Protein AF-0000000076175652 (afdb_homodimer)

Secondary structure (DSSP, 8-state):
-------------------TTSSS----TTTTTT--S---PPPSSPPTT-EE-SSTTT---EEEEE--SGGG-B-HHHHHHHHHTSTT-EE-----HHHHHHHHHHHHTTS--SS--EEEEEE-SS-TT--EETTT--B--TTS-TT-S-TT--TTTT--SEEEEEEETTTTEEEEEEE-SSSS--BEEEEEE-------/-------------------TTSSS----TTTTTT--S---PPPSSPPTT-EE-SSTTT---EEEEE--SGGG-B-HHHHHHHHHTSTT-EE----SHHHHHHHHHHHTTTS--SS--EEEEEE-SS-TT--EETTT--B--TTS-TT-S-TT--TTTTSS-EEEEEEETTTTEEEEEEE-SSSS--BEEEEEE-------

Organism: Mytilus galloprovincialis (NCBI:txid29158)

Sequence (400 aa):
KSYGKRIWKGNSRYNYKFGGEKYGYYNQGNQCRRCKGPCKTLPTTCPEGYTKLTNQRISPNCYLFGGSNTENRTDWHVANAICTSTPGAYLWIPETEEEAKAVLVKFDAFGKLQGFDIFTGANNLADRNRYVYAGTNGIFDPNNLPFGIPTGGNPISKSKYCVELEWNMENRVFEWDADPCSGSSNEGYVCEFPIAESCYKSYGKRIWKGNSRYNYKFGGEKYGYYNQGNQCRRCKGPCKTLPTTCPEGYTKLTNQRISPNCYLFGGSNTENRTDWHVANAICTSTPGAYLWIPETEEEAKAVLVKFDAFGKLQGFDIFTGANNLADRNRYVYAGTNGIFDPNNLPFGIPTGGNPISKSKYCVELEWNMENRVFEWDADPCSGSSNEGYVCEFPIAESCY

Radius of gyration: 24.84 Å; Cα contacts (8 Å, |Δi|>4): 729; chains: 2; bounding box: 94×84×56 Å

pLDDT: mean 72.57, std 25.14, range [21.09, 97.69]

Solvent-accessible surface area (backbone atoms only — not comparable to full-atom values): 22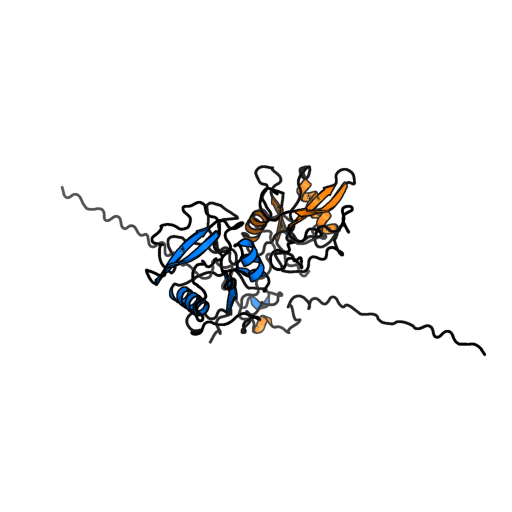704 Å² total; per-residue (Å²): 138,83,82,76,79,77,77,77,76,77,80,67,74,73,71,71,72,77,54,73,56,73,55,85,49,63,85,62,65,82,48,39,73,75,28,80,53,77,28,73,59,58,51,89,63,63,57,90,81,35,40,65,50,93,62,49,87,69,42,66,33,22,37,28,82,43,26,66,46,80,88,56,29,34,22,50,58,37,44,39,39,45,22,42,61,42,86,80,26,18,30,23,74,77,76,39,41,69,45,40,51,52,51,51,49,60,63,28,73,78,70,42,67,66,95,52,35,33,40,41,21,36,29,20,66,60,40,84,89,47,43,21,22,71,67,74,58,43,79,51,51,76,86,69,38,50,73,48,69,22,92,90,36,66,38,62,71,74,76,26,42,24,31,27,39,32,70,36,77,90,78,69,42,63,30,54,36,43,36,56,37,61,73,85,50,53,26,18,35,36,26,33,33,72,31,57,70,75,82,120,135,82,79,74,79,75,76,78,76,80,69,79,70,76,74,72,71,79,53,72,52,75,53,88,46,65,84,65,68,82,52,36,72,74,27,78,48,79,29,76,61,57,48,90,64,64,58,91,81,34,40,66,50,92,58,48,87,70,42,67,33,22,37,30,81,44,26,75,45,80,89,56,28,35,22,51,59,38,44,39,37,45,22,42,62,42,87,81,26,17,32,23,75,76,77,39,42,68,44,39,51,52,52,51,50,59,67,26,71,79,68,51,67,65,94,51,36,33,40,40,22,34,30,19,67,59,40,56,88,46,44,22,24,71,67,74,56,43,78,52,51,77,88,69,39,54,73,47,68,23,91,89,36,68,46,62,76,79,53,58,35,28,30,27,39,32,67,36,78,90,78,70,42,64,31,52,34,50,39,54,38,61,73,85,51,52,26,18,35,36,26,32,32,74,31,56,70,76,81,119

Nearest PDB structures (foldseek):
  5b1w-assembly1_A  TM=8.255E-01  e=2.018E-08  Homo sapiens
  5f2q-assembly1_B  TM=7.481E-01  e=2.513E-06  Bothrops jararacussu
  1jzn-assembly2_A  TM=7.507E-01  e=3.437E-06  Crotalus atrox
  1uex-assembly1_A  TM=6.924E-01  e=1.301E-04  Bitis arietans
  9bs0-assembly1_D  TM=2.504E-01  e=3.128E+00  Bacillus subtilis subsp. subtilis str. 168

Foldseek 3Di:
DDPDPPPPPPVVCPVVCVDPVVPVPPPDPVCVVPPPDPPPAADQDDDPQWAAFPDCVLPVKTKHKFCLDVVTFFFQVVLQVVLVVPPQKGFADDDALSVVVRVVCVNCVPDSQPPFWEWGQWFQVVHLVFIARVNPRHGDDQCDDNQGAFPVGRQSVVSAGTKIWHQDPVVRGIHIHGHHRDDDRTGMTMMIHHHPDPPD/DPPDPPPPPVPPPVPPVVDPVVPVPPPPPPCVVPPPPDPPAADQDDDPQWDAFPDCVLPVKTKHKFCLDVVTFFFQVVLQVVLVVPPQKGFADDDALSVVVRVVCVNCVPPSLPPFWEFGQWFQVVHLVFIARPNPRHGDDQCDDNQGAFPVGRQSVVSAWTKIWHQDPVVRGIHIHTDHRDDDRTGMTMMIHHHPDPPD

InterPro domains:
  IPR001304 C-type lectin-like [PS50041] (58-182)
  IPR001304 C-type lectin-like [SM00034] (46-192)
  IPR016186 C-type lectin-like/link domain superfamily [G3DSA:3.10.100.10] (37-193)
  IPR016187 C-type lectin fold [SSF56436] (40-196)

Structure (mmCIF, N/CA/C/O backbone):
data_AF-0000000076175652-model_v1
#
loop_
_entity.id
_entity.type
_entity.pdbx_description
1 polymer 'C-type lectin domain-containing protein'
#
loop_
_atom_site.group_PDB
_atom_site.id
_atom_site.type_symbol
_atom_site.label_atom_id
_atom_site.label_alt_id
_atom_site.label_comp_id
_atom_site.label_asym_id
_atom_site.label_entity_id
_atom_site.label_seq_id
_atom_site.pdbx_PDB_ins_code
_atom_site.Cartn_x
_atom_site.Cartn_y
_atom_site.Cartn_z
_atom_site.occupancy
_atom_site.B_iso_or_equiv
_atom_site.auth_seq_id
_atom_site.auth_comp_id
_atom_site.auth_asym_id
_atom_site.auth_atom_id
_atom_site.pdbx_PDB_model_num
ATOM 1 N N . LYS A 1 1 ? 41.344 -43.75 33.375 1 23.61 1 LYS A N 1
ATOM 2 C CA . LYS A 1 1 ? 40.469 -42.656 33.781 1 23.61 1 LYS A CA 1
ATOM 3 C C . LYS A 1 1 ? 39.531 -42.25 32.656 1 23.61 1 LYS A C 1
ATOM 5 O O . LYS A 1 1 ? 39.969 -41.906 31.562 1 23.61 1 LYS A O 1
ATOM 10 N N . SER A 1 2 ? 38.25 -42.688 32.625 1 24.83 2 SER A N 1
ATOM 11 C CA . SER A 1 2 ? 37.188 -42.844 31.625 1 24.83 2 SER A CA 1
ATOM 12 C C . SER A 1 2 ? 36.531 -41.5 31.312 1 24.83 2 SER A C 1
ATOM 14 O O . SER A 1 2 ? 36.094 -40.781 32.219 1 24.83 2 SER A O 1
ATOM 16 N N . TYR A 1 3 ? 36.938 -40.812 30.344 1 29.22 3 TYR A N 1
ATOM 17 C CA . TYR A 1 3 ? 36.562 -39.5 29.859 1 29.22 3 TYR A CA 1
ATOM 18 C C . TYR A 1 3 ? 35.062 -39.469 29.547 1 29.22 3 TYR A C 1
ATOM 20 O O . TYR A 1 3 ? 34.562 -40.25 28.734 1 29.22 3 TYR A O 1
ATOM 28 N N . GLY A 1 4 ? 34.219 -39.312 30.516 1 28.14 4 GLY A N 1
ATOM 29 C CA . GLY A 1 4 ? 32.781 -39.25 30.516 1 28.14 4 GLY A CA 1
ATOM 30 C C . GLY A 1 4 ? 32.219 -38.219 29.531 1 28.14 4 GLY A C 1
ATOM 31 O O . GLY A 1 4 ? 32.688 -37.094 29.484 1 28.14 4 GLY A O 1
ATOM 32 N N . LYS A 1 5 ? 31.656 -38.656 28.359 1 28.23 5 LYS A N 1
ATOM 33 C CA . LYS A 1 5 ? 30.984 -38 27.25 1 28.23 5 LYS A CA 1
ATOM 34 C C . LYS A 1 5 ? 29.844 -37.094 27.75 1 28.23 5 LYS A C 1
ATOM 36 O O . LYS A 1 5 ? 28.875 -37.594 28.328 1 28.23 5 LYS A O 1
ATOM 41 N N . ARG A 1 6 ? 30.094 -35.938 28.266 1 26.81 6 ARG A N 1
ATOM 42 C CA . ARG A 1 6 ? 29.031 -35.031 28.703 1 26.81 6 ARG A CA 1
ATOM 43 C C . ARG A 1 6 ? 28.047 -34.75 27.578 1 26.81 6 ARG A C 1
ATOM 45 O O . ARG A 1 6 ? 28.422 -34.281 26.5 1 26.81 6 ARG A O 1
ATOM 52 N N . ILE A 1 7 ? 26.953 -35.469 27.5 1 25.83 7 ILE A N 1
ATOM 53 C CA . ILE A 1 7 ? 25.844 -35.406 26.562 1 25.83 7 ILE A CA 1
ATOM 54 C C . ILE A 1 7 ? 25.219 -34 26.594 1 25.83 7 ILE A C 1
ATOM 56 O O . ILE A 1 7 ? 24.766 -33.531 27.641 1 25.83 7 ILE A O 1
ATOM 60 N N . TRP A 1 8 ? 25.766 -33.031 25.938 1 23.77 8 TRP A N 1
ATOM 61 C CA . TRP A 1 8 ? 25.203 -31.703 25.781 1 23.77 8 TRP A CA 1
ATOM 62 C C . TRP A 1 8 ? 23.766 -31.781 25.297 1 23.77 8 TRP A C 1
ATOM 64 O O . TRP A 1 8 ? 23.5 -32.312 24.219 1 23.77 8 TRP A O 1
ATOM 74 N N . LYS A 1 9 ? 22.812 -31.984 26.203 1 25.47 9 LYS A N 1
ATOM 75 C CA . LYS A 1 9 ? 21.375 -31.984 26 1 25.47 9 LYS A CA 1
ATOM 76 C C . LYS A 1 9 ? 20.891 -30.656 25.438 1 25.47 9 LYS A C 1
ATOM 78 O O . LYS A 1 9 ? 20.938 -29.625 26.109 1 25.47 9 LYS A O 1
ATOM 83 N N . GLY A 1 10 ? 21.344 -30.25 24.25 1 25.08 10 GLY A N 1
ATOM 84 C CA . GLY A 1 10 ? 20.859 -29.047 23.578 1 25.08 10 GLY A CA 1
ATOM 85 C C . GLY A 1 10 ? 19.344 -28.969 23.531 1 25.08 10 GLY A C 1
ATOM 86 O O . GLY A 1 10 ? 18.688 -29.766 22.859 1 25.08 10 GLY A O 1
ATOM 87 N N . ASN A 1 11 ? 18.672 -28.75 24.672 1 25.44 11 ASN A N 1
ATOM 88 C CA . ASN A 1 11 ? 17.25 -28.516 24.891 1 25.44 11 ASN A CA 1
ATOM 89 C C . ASN A 1 11 ? 16.719 -27.422 23.969 1 25.44 11 ASN A C 1
ATOM 91 O O . ASN A 1 11 ? 16.781 -26.234 24.312 1 25.44 11 ASN A O 1
ATOM 95 N N . SER A 1 12 ? 16.984 -27.453 22.734 1 23.91 12 SER A N 1
ATOM 96 C CA . SER A 1 12 ? 16.641 -26.484 21.688 1 23.91 12 SER A CA 1
ATOM 97 C C . SER A 1 12 ? 15.133 -26.328 21.562 1 23.91 12 SER A C 1
ATOM 99 O O . SER A 1 12 ? 14.633 -25.906 20.516 1 23.91 12 SER A O 1
ATOM 101 N N . ARG A 1 13 ? 14.273 -27 22.406 1 23.42 13 ARG A N 1
ATOM 102 C CA . ARG A 1 13 ? 12.906 -27.031 21.891 1 23.42 13 ARG A CA 1
ATOM 103 C C . ARG A 1 13 ? 12.32 -25.625 21.812 1 23.42 13 ARG A C 1
ATOM 105 O O . ARG A 1 13 ? 11.812 -25.109 22.812 1 23.42 13 ARG A O 1
ATOM 112 N N . TYR A 1 14 ? 13.086 -24.672 21.375 1 24 14 TYR A N 1
ATOM 113 C CA . TYR A 1 14 ? 12.328 -23.422 21.281 1 24 14 TYR A CA 1
ATOM 114 C C . TYR A 1 14 ? 11.008 -23.641 20.562 1 24 14 TYR A C 1
ATOM 116 O O . TYR A 1 14 ? 10.984 -24.016 19.375 1 24 14 TYR A O 1
ATOM 124 N N . ASN A 1 15 ? 10.125 -24.312 21.266 1 21.09 15 ASN A N 1
ATOM 125 C CA . ASN A 1 15 ? 8.727 -24.422 20.859 1 21.09 15 ASN A CA 1
ATOM 126 C C . ASN A 1 15 ? 8.164 -23.078 20.375 1 21.09 15 ASN A C 1
ATOM 128 O O . ASN A 1 15 ? 7.918 -22.188 21.188 1 21.09 15 ASN A O 1
ATOM 132 N N . TYR A 1 16 ? 8.766 -22.641 19.375 1 23.02 16 TYR A N 1
ATOM 133 C CA . TYR A 1 16 ? 8.164 -21.484 18.734 1 23.02 16 TYR A CA 1
ATOM 134 C C . TYR A 1 16 ? 6.668 -21.672 18.531 1 23.02 16 TYR A C 1
ATOM 136 O O . TYR A 1 16 ? 6.242 -22.422 17.641 1 23.02 16 TYR A O 1
ATOM 144 N N . LYS A 1 17 ? 5.91 -21.922 19.703 1 22.88 17 LYS A N 1
ATOM 145 C CA . LYS A 1 17 ? 4.461 -21.812 19.547 1 22.88 17 LYS A CA 1
ATOM 146 C C . LYS A 1 17 ? 4.086 -20.609 18.688 1 22.88 17 LYS A C 1
ATOM 148 O O . LYS A 1 17 ? 4.398 -19.469 19.047 1 22.88 17 LYS A O 1
ATOM 153 N N . PHE A 1 18 ? 4.195 -20.734 17.469 1 23.08 18 PHE A N 1
ATOM 154 C CA . PHE A 1 18 ? 3.668 -19.906 16.391 1 23.08 18 PHE A CA 1
ATOM 155 C C . PHE A 1 18 ? 2.238 -19.469 16.688 1 23.08 18 PHE A C 1
ATOM 157 O O . PHE A 1 18 ? 1.287 -20.047 16.156 1 23.08 18 PHE A O 1
ATOM 164 N N . GLY A 1 19 ? 1.899 -19.453 18 1 23.89 19 GLY A N 1
ATOM 165 C CA . GLY A 1 19 ? 0.521 -19.156 18.359 1 23.89 19 GLY A CA 1
ATOM 166 C C . GLY A 1 19 ? -0.062 -17.984 17.609 1 23.89 19 GLY A C 1
ATOM 167 O O . GLY A 1 19 ? 0.678 -17.141 17.094 1 23.89 19 GLY A O 1
ATOM 168 N N . GLY A 1 20 ? -1.365 -18.188 17.156 1 24.28 20 GLY A N 1
ATOM 169 C CA . GLY A 1 20 ? -2.365 -17.297 16.578 1 24.28 20 GLY A CA 1
ATOM 170 C C . GLY A 1 20 ? -2.35 -15.914 17.188 1 24.28 20 GLY A C 1
ATOM 171 O O . GLY A 1 20 ? -3.193 -15.078 16.859 1 24.28 20 GLY A O 1
ATOM 172 N N . GLU A 1 21 ? -1.681 -15.859 18.344 1 27.83 21 GLU A N 1
ATOM 173 C CA . GLU A 1 21 ? -1.614 -14.633 19.141 1 27.83 21 GLU A CA 1
ATOM 174 C C . GLU A 1 21 ? -0.91 -13.516 18.375 1 27.83 21 GLU A C 1
ATOM 176 O O . GLU A 1 21 ? -0.798 -12.398 18.875 1 27.83 21 GLU A O 1
ATOM 181 N N . LYS A 1 22 ? 0.053 -13.883 17.578 1 26.64 22 LYS A N 1
ATOM 182 C CA . LYS A 1 22 ? 0.893 -12.828 17.016 1 26.64 22 LYS A CA 1
ATOM 183 C C . LYS A 1 22 ? 0.049 -11.766 16.312 1 26.64 22 LYS A C 1
ATOM 185 O O . LYS A 1 22 ? 0.502 -10.633 16.125 1 26.64 22 LYS A O 1
ATOM 190 N N . TYR A 1 23 ? -0.801 -12.242 15.422 1 25.59 23 TYR A N 1
ATOM 191 C CA . TYR A 1 23 ? -1.72 -11.211 14.953 1 25.59 23 TYR A CA 1
ATOM 192 C C . TYR A 1 23 ? -2.684 -10.797 16.062 1 25.59 23 TYR A C 1
ATOM 194 O O . TYR A 1 23 ? -2.941 -11.57 16.984 1 25.59 23 TYR A O 1
ATOM 202 N N . GLY A 1 24 ? -2.65 -9.617 16.5 1 26.33 24 GLY A N 1
ATOM 203 C CA . GLY A 1 24 ? -3.475 -9 17.531 1 26.33 24 GLY A CA 1
ATOM 204 C C . GLY A 1 24 ? -4.785 -9.727 17.75 1 26.33 24 GLY A C 1
ATOM 205 O O . GLY A 1 24 ? -5.75 -9.133 18.25 1 26.33 24 GLY A O 1
ATOM 206 N N . TYR A 1 25 ? -4.852 -10.969 17.219 1 26.98 25 TYR A N 1
ATOM 207 C CA . TYR A 1 25 ? -6.074 -11.688 17.562 1 26.98 25 TYR A CA 1
ATOM 208 C C . TYR A 1 25 ? -6.012 -12.211 19 1 26.98 25 TYR A C 1
ATOM 210 O O . TYR A 1 25 ? -5.422 -13.258 19.25 1 26.98 25 TYR A O 1
ATOM 218 N N . TYR A 1 26 ? -5.707 -11.555 20.031 1 25.62 26 TYR A N 1
ATOM 219 C CA . TYR A 1 26 ? -5.941 -12.102 21.359 1 25.62 26 TYR A CA 1
ATOM 220 C C . TYR A 1 26 ? -7.289 -12.805 21.438 1 25.62 26 TYR A C 1
ATOM 222 O O . TYR A 1 26 ? -8.234 -12.43 20.734 1 25.62 26 TYR A O 1
ATOM 230 N N . ASN A 1 27 ? -7.316 -14.039 21.828 1 29.69 27 ASN A N 1
ATOM 231 C CA . ASN A 1 27 ? -8.438 -14.805 22.344 1 29.69 27 ASN A CA 1
ATOM 232 C C . ASN A 1 27 ? -9.336 -13.953 23.234 1 29.69 27 ASN A C 1
ATOM 234 O O . ASN A 1 27 ? -9.211 -13.992 24.469 1 29.69 27 ASN A O 1
ATOM 238 N N . GLN A 1 28 ? -9.344 -12.648 23.188 1 28.38 28 GLN A N 1
ATOM 239 C CA . GLN A 1 28 ? -10.156 -11.984 24.203 1 28.38 28 GLN A CA 1
ATOM 240 C C . GLN A 1 28 ? -11.555 -12.586 24.266 1 28.38 28 GLN A C 1
ATOM 242 O O . GLN A 1 28 ? -12.07 -13.078 23.266 1 28.38 28 GLN A O 1
ATOM 247 N N . GLY A 1 29 ? -12.109 -13.078 25.438 1 29.56 29 GLY A N 1
ATOM 248 C CA . GLY A 1 29 ? -13.523 -13.297 25.703 1 29.56 29 GLY A CA 1
ATOM 249 C C . GLY A 1 29 ? -14.43 -12.555 24.75 1 29.56 29 GLY A C 1
ATOM 250 O O . GLY A 1 29 ? -13.961 -11.773 23.922 1 29.56 29 GLY A O 1
ATOM 251 N N . ASN A 1 30 ? -15.867 -12.734 24.938 1 29.69 30 ASN A N 1
ATOM 252 C CA . ASN A 1 30 ? -16.906 -12.141 24.109 1 29.69 30 ASN A CA 1
ATOM 253 C C . ASN A 1 30 ? -16.594 -10.688 23.766 1 29.69 30 ASN A C 1
ATOM 255 O O . ASN A 1 30 ? -17.016 -9.766 24.453 1 29.69 30 ASN A O 1
ATOM 259 N N . GLN A 1 31 ? -15.461 -10.445 23.641 1 30.47 31 GLN A N 1
ATOM 260 C CA . GLN A 1 31 ? -14.891 -9.109 23.531 1 30.47 31 GLN A CA 1
ATOM 261 C C . GLN A 1 31 ? -15.648 -8.273 22.5 1 30.47 31 GLN A C 1
ATOM 263 O O . GLN A 1 31 ? -15.32 -7.105 22.281 1 30.47 31 GLN A O 1
ATOM 268 N N . CYS A 1 32 ? -16.359 -8.875 21.578 1 34.25 32 CYS A N 1
ATOM 269 C CA . CYS A 1 32 ? -17.375 -8.18 20.781 1 34.25 32 CYS A CA 1
ATOM 270 C C . CYS A 1 32 ? -18.281 -7.34 21.672 1 34.25 32 CYS A C 1
ATOM 272 O O . CYS A 1 32 ? -19.031 -6.5 21.188 1 34.25 32 CYS A O 1
ATOM 274 N N . ARG A 1 33 ? -18.5 -7.746 22.859 1 31.44 33 ARG A N 1
ATOM 275 C CA . ARG A 1 33 ? -19.406 -6.93 23.656 1 31.44 33 ARG A CA 1
ATOM 276 C C . ARG A 1 33 ? -18.938 -5.48 23.703 1 31.44 33 ARG A C 1
ATOM 278 O O . ARG A 1 33 ? -19.75 -4.555 23.688 1 31.44 33 ARG A O 1
ATOM 285 N N . ARG A 1 34 ? -17.656 -5.262 24.156 1 33.16 34 ARG A N 1
ATOM 286 C CA . ARG A 1 34 ? -17.234 -3.887 24.391 1 33.16 34 ARG A CA 1
ATOM 287 C C . ARG A 1 34 ? -16.688 -3.258 23.109 1 33.16 34 ARG A C 1
ATOM 289 O O . ARG A 1 34 ? -16.281 -2.094 23.094 1 33.16 34 ARG A O 1
ATOM 296 N N . CYS A 1 35 ? -16.297 -4.012 22.156 1 35.16 35 CYS A N 1
ATOM 297 C CA . CYS A 1 35 ? -15.867 -3.373 20.906 1 35.16 35 CYS A CA 1
ATOM 298 C C . CYS A 1 35 ? -17.031 -2.695 20.203 1 35.16 35 CYS A C 1
ATOM 300 O O . CYS A 1 35 ? -18.031 -3.346 19.891 1 35.16 35 CYS A O 1
ATOM 302 N N . LYS A 1 36 ? -17.25 -1.593 20.562 1 35.44 36 LYS A N 1
ATOM 303 C CA . LYS A 1 36 ? -18.25 -0.759 19.922 1 35.44 36 LYS A CA 1
ATOM 304 C C . LYS A 1 36 ? -18.062 -0.739 18.406 1 35.44 36 LYS A C 1
ATOM 306 O O . LYS A 1 36 ? -18.953 -0.309 17.672 1 35.44 36 LYS A O 1
ATOM 311 N N . GLY A 1 37 ? -16.734 -0.919 17.875 1 38.12 37 GLY A N 1
ATOM 312 C CA . GLY A 1 37 ? -16.688 -0.75 16.422 1 38.12 37 GLY A CA 1
ATOM 313 C C . GLY A 1 37 ? -17.156 -1.98 15.672 1 38.12 37 GLY A C 1
ATOM 314 O O . GLY A 1 37 ? -17.234 -3.072 16.234 1 38.12 37 GLY A O 1
ATOM 315 N N . PRO A 1 38 ? -17.875 -1.861 14.555 1 37.25 38 PRO A N 1
ATOM 316 C CA . PRO A 1 38 ? -18.438 -2.98 13.797 1 37.25 38 PRO A CA 1
ATOM 317 C C . PRO A 1 38 ? -17.375 -4 13.383 1 37.25 38 PRO A C 1
ATOM 319 O O . PRO A 1 38 ? -16.234 -3.631 13.078 1 37.25 38 PRO A O 1
ATOM 322 N N . CYS A 1 39 ? -17.328 -5.184 14.008 1 42.88 39 CYS A N 1
ATOM 323 C CA . CYS A 1 39 ? -16.547 -6.328 13.555 1 42.88 39 CYS A CA 1
ATOM 324 C C . CYS A 1 39 ? -16.672 -6.5 12.039 1 42.88 39 CYS A C 1
ATOM 326 O O . CYS A 1 39 ? -17.766 -6.484 11.492 1 42.88 39 CYS A O 1
ATOM 328 N N . LYS A 1 40 ? -15.641 -6.078 11.289 1 42.84 40 LYS A N 1
ATOM 329 C CA . LYS A 1 40 ? -15.758 -6.289 9.852 1 42.84 40 LYS A CA 1
ATOM 330 C C . LYS A 1 40 ? -15.844 -7.773 9.516 1 42.84 40 LYS A C 1
ATOM 332 O O . LYS A 1 40 ? -14.984 -8.562 9.922 1 42.84 40 LYS A O 1
ATOM 337 N N . THR A 1 41 ? -17.094 -8.422 9.539 1 47.38 41 THR A N 1
ATOM 338 C CA . THR A 1 41 ? -17.25 -9.773 9.016 1 47.38 41 THR A CA 1
ATOM 339 C C . THR A 1 41 ? -16.594 -9.898 7.645 1 47.38 41 THR A C 1
ATOM 341 O O . THR A 1 41 ? -16.719 -8.992 6.812 1 47.38 41 THR A O 1
ATOM 344 N N . LEU A 1 42 ? -15.516 -10.867 7.57 1 57.62 42 LEU A N 1
ATOM 345 C CA . LEU A 1 42 ? -14.984 -11.078 6.227 1 57.62 42 LEU A CA 1
ATOM 346 C C . LEU A 1 42 ? -16.109 -11.438 5.254 1 57.62 42 LEU A C 1
ATOM 348 O O . LEU A 1 42 ? -17.047 -12.141 5.621 1 57.62 42 LEU A O 1
ATOM 352 N N . PRO A 1 43 ? -16.078 -10.828 4.125 1 61.81 43 PRO A N 1
ATOM 353 C CA . PRO A 1 43 ? -17.047 -11.148 3.084 1 61.81 43 PRO A CA 1
ATOM 354 C C . PRO A 1 43 ? -17.078 -12.633 2.746 1 61.81 43 PRO A C 1
ATOM 356 O O . PRO A 1 43 ? -16.094 -13.336 2.943 1 61.81 43 PRO A O 1
ATOM 359 N N . THR A 1 44 ? -18.172 -13.164 2.504 1 67.75 44 THR A N 1
ATOM 360 C CA . THR A 1 44 ? -18.344 -14.562 2.105 1 67.75 44 THR A CA 1
ATOM 361 C C . THR A 1 44 ? -18.359 -14.688 0.584 1 67.75 44 THR A C 1
ATOM 363 O O . THR A 1 44 ? -18.359 -15.797 0.049 1 67.75 44 THR A O 1
ATOM 366 N N . THR A 1 45 ? -18.422 -13.656 -0.077 1 83.62 45 THR A N 1
ATOM 367 C CA . THR A 1 45 ? -18.406 -13.688 -1.535 1 83.62 45 THR A CA 1
ATOM 368 C C . THR A 1 45 ? -17.234 -12.891 -2.084 1 83.62 45 THR A C 1
ATOM 370 O O . THR A 1 45 ? -16.734 -11.977 -1.427 1 83.62 45 THR A O 1
ATOM 373 N N . CYS A 1 46 ? -16.859 -13.336 -3.238 1 93.38 46 CYS A N 1
ATOM 374 C CA . CYS A 1 46 ? -15.727 -12.656 -3.865 1 93.38 46 CYS A CA 1
ATOM 375 C C . CYS A 1 46 ? -16.141 -11.297 -4.41 1 93.38 46 CYS A C 1
ATOM 377 O O . CYS A 1 46 ? -17.234 -11.156 -4.973 1 93.38 46 CYS A O 1
ATOM 379 N N . PRO A 1 47 ? -15.273 -10.297 -4.191 1 92.38 47 PRO A N 1
ATOM 380 C CA . PRO A 1 47 ? -15.531 -9.031 -4.883 1 92.38 47 PRO A CA 1
ATOM 381 C C . PRO A 1 47 ? -15.555 -9.18 -6.402 1 92.38 47 PRO A C 1
ATOM 383 O O . PRO A 1 47 ? -15.125 -10.211 -6.93 1 92.38 47 PRO A O 1
ATOM 386 N N . GLU A 1 48 ? -16.031 -8.18 -7.055 1 92.56 48 GLU A N 1
ATOM 387 C CA . GLU A 1 48 ? -16.094 -8.203 -8.516 1 92.56 48 GLU A CA 1
ATOM 388 C C . GLU A 1 48 ? -14.719 -8.438 -9.117 1 92.56 48 GLU A C 1
ATOM 390 O O . GLU A 1 48 ? -13.734 -7.82 -8.703 1 92.56 48 GLU A O 1
ATOM 395 N N . GLY A 1 49 ? -14.594 -9.32 -10.031 1 94.62 49 GLY A N 1
ATOM 396 C CA . GLY A 1 49 ? -13.359 -9.594 -10.742 1 94.62 49 GLY A CA 1
ATOM 397 C C . GLY A 1 49 ? -12.523 -10.68 -10.094 1 94.62 49 GLY A C 1
ATOM 398 O O . GLY A 1 49 ? -11.617 -11.227 -10.719 1 94.62 49 GLY A O 1
ATOM 399 N N . TYR A 1 50 ? -12.891 -10.922 -8.852 1 96.12 50 TYR A N 1
ATOM 400 C CA . TYR A 1 50 ? -12.18 -11.969 -8.125 1 96.12 50 TYR A CA 1
ATOM 401 C C . TYR A 1 50 ? -12.906 -13.305 -8.242 1 96.12 50 TYR A C 1
ATOM 403 O O . TYR A 1 50 ? -14.133 -13.344 -8.344 1 96.12 50 TYR A O 1
ATOM 411 N N . THR A 1 51 ? -12.117 -14.398 -8.188 1 94.88 51 THR A N 1
ATOM 412 C CA . THR A 1 51 ? -12.695 -15.734 -8.273 1 94.88 51 THR A CA 1
ATOM 413 C C . THR A 1 51 ? -12.016 -16.688 -7.297 1 94.88 51 THR A C 1
ATOM 415 O O . THR A 1 51 ? -10.859 -16.484 -6.938 1 94.88 51 THR A O 1
ATOM 418 N N . LYS A 1 52 ? -12.773 -17.703 -6.973 1 94.25 52 LYS A N 1
ATOM 419 C CA . LYS A 1 52 ? -12.234 -18.734 -6.098 1 94.25 52 LYS A CA 1
ATOM 420 C C . LYS A 1 52 ? -11.383 -19.734 -6.887 1 94.25 52 LYS A C 1
ATOM 422 O O . LYS A 1 52 ? -11.477 -19.797 -8.117 1 94.25 52 LYS A O 1
ATOM 427 N N . LEU A 1 53 ? -10.516 -20.391 -6.105 1 93.5 53 LEU A N 1
ATOM 428 C CA . LEU A 1 53 ? -9.82 -21.516 -6.73 1 93.5 53 LEU A CA 1
ATOM 429 C C . LEU A 1 53 ? -10.797 -22.625 -7.078 1 93.5 53 LEU A C 1
ATOM 431 O O . LEU A 1 53 ? -11.875 -22.734 -6.48 1 93.5 53 LEU A O 1
ATOM 435 N N . THR A 1 54 ? -10.391 -23.344 -8.086 1 89.62 54 THR A N 1
ATOM 436 C CA . THR A 1 54 ? -11.234 -24.469 -8.477 1 89.62 54 THR A CA 1
ATOM 437 C C . THR A 1 54 ? -11.492 -25.406 -7.301 1 89.62 54 THR A C 1
ATOM 439 O O . THR A 1 54 ? -12.625 -25.797 -7.051 1 89.62 54 THR A O 1
ATOM 442 N N . ASN A 1 55 ? -10.398 -25.75 -6.582 1 90.31 55 ASN A N 1
ATOM 443 C CA . ASN A 1 55 ? -10.5 -26.531 -5.352 1 90.31 55 ASN A CA 1
ATOM 444 C C . ASN A 1 55 ? -10.461 -25.641 -4.117 1 90.31 55 ASN A C 1
ATOM 446 O O . ASN A 1 55 ? -9.383 -25.25 -3.664 1 90.31 55 ASN A O 1
ATOM 450 N N . GLN A 1 56 ? -11.562 -25.391 -3.51 1 87.5 56 GLN A N 1
ATOM 451 C CA . GLN A 1 56 ? -11.688 -24.422 -2.436 1 87.5 56 GLN A CA 1
ATOM 452 C C . GLN A 1 56 ? -11.203 -24.984 -1.108 1 87.5 56 GLN A C 1
ATOM 454 O O . GLN A 1 56 ? -11.062 -24.25 -0.125 1 87.5 56 GLN A O 1
ATOM 459 N N . ARG A 1 57 ? -10.93 -26.297 -1.071 1 87.94 57 ARG A N 1
ATOM 460 C CA . ARG A 1 57 ? -10.359 -26.891 0.131 1 87.94 57 ARG A CA 1
ATOM 461 C C . ARG A 1 57 ? -8.922 -26.438 0.341 1 87.94 57 ARG A C 1
ATOM 463 O O . ARG A 1 57 ? -8.406 -26.469 1.462 1 87.94 57 ARG A O 1
ATOM 470 N N . ILE A 1 58 ? -8.297 -26.078 -0.8 1 90.88 58 ILE A N 1
ATOM 471 C CA . ILE A 1 58 ? -6.91 -25.641 -0.758 1 90.88 58 ILE A CA 1
ATOM 472 C C . ILE A 1 58 ? -6.836 -24.25 -0.11 1 90.88 58 ILE A C 1
ATOM 474 O O . ILE A 1 58 ? -5.957 -24 0.721 1 90.88 58 ILE A O 1
ATOM 478 N N . SER A 1 59 ? -7.691 -23.312 -0.522 1 90 59 SER A N 1
ATOM 479 C CA . SER A 1 59 ? -7.789 -21.969 0.006 1 90 59 SER A CA 1
ATOM 480 C C . SER A 1 59 ? -9.188 -21.391 -0.197 1 90 59 SER A C 1
ATOM 482 O O . SER A 1 59 ? -9.75 -21.484 -1.291 1 90 59 SER A O 1
ATOM 484 N N . PRO A 1 60 ? -9.727 -20.812 0.879 1 87.31 60 PRO A N 1
ATOM 485 C CA . PRO A 1 60 ? -11.047 -20.188 0.742 1 87.31 60 PRO A CA 1
ATOM 486 C C . PRO A 1 60 ? -10.977 -18.797 0.095 1 87.31 60 PRO A C 1
ATOM 488 O O . PRO A 1 60 ? -12.008 -18.203 -0.21 1 87.31 60 PRO A O 1
ATOM 491 N N . ASN A 1 61 ? -9.828 -18.344 -0.23 1 92.44 61 ASN A N 1
ATOM 492 C CA . ASN A 1 61 ? -9.648 -16.953 -0.655 1 92.44 61 ASN A CA 1
ATOM 493 C C . ASN A 1 61 ? -10.039 -16.766 -2.115 1 92.44 61 ASN A C 1
ATOM 495 O O . ASN A 1 61 ? -10.242 -17.734 -2.846 1 92.44 61 ASN A O 1
ATOM 499 N N . CYS A 1 62 ? -10.266 -15.523 -2.453 1 95.5 62 CYS A N 1
ATOM 500 C CA . CYS A 1 62 ? -10.539 -15.133 -3.832 1 95.5 62 CYS A CA 1
ATOM 501 C C . CYS A 1 62 ? -9.305 -14.492 -4.469 1 95.5 62 CYS A C 1
ATOM 503 O O . CYS A 1 62 ? -8.5 -13.875 -3.781 1 95.5 62 CYS A O 1
ATOM 505 N N . TYR A 1 63 ? -9.242 -14.672 -5.801 1 96.06 63 TYR A N 1
ATOM 506 C CA . TYR A 1 63 ? -8.062 -14.195 -6.504 1 96.06 63 TYR A CA 1
ATOM 507 C C . TYR A 1 63 ? -8.445 -13.438 -7.773 1 96.06 63 TYR A C 1
ATOM 509 O O . TYR A 1 63 ? -9.43 -13.789 -8.438 1 96.06 63 TYR A O 1
ATOM 517 N N . LEU A 1 64 ? -7.727 -12.398 -8.086 1 96.25 64 LEU A N 1
ATOM 518 C CA . LEU A 1 64 ? -7.789 -11.648 -9.336 1 96.25 64 LEU A CA 1
ATOM 519 C C . LEU A 1 64 ? -6.469 -11.742 -10.094 1 96.25 64 LEU A C 1
ATOM 521 O O . LEU A 1 64 ? -5.395 -11.633 -9.492 1 96.25 64 LEU A O 1
ATOM 525 N N . PHE A 1 65 ? -6.57 -12.039 -11.359 1 94.44 65 PHE A N 1
ATOM 526 C CA . PHE A 1 65 ? -5.391 -12.242 -12.188 1 94.44 65 PHE A CA 1
ATOM 527 C C . PHE A 1 65 ? -5.203 -11.086 -13.156 1 94.44 65 PHE A C 1
ATOM 529 O O . PHE A 1 65 ? -6.133 -10.719 -13.883 1 94.44 65 PHE A O 1
ATOM 536 N N . GLY A 1 66 ? -3.992 -10.461 -13.133 1 93.31 66 GLY A N 1
ATOM 537 C CA . GLY A 1 66 ? -3.719 -9.344 -14.023 1 93.31 66 GLY A CA 1
ATOM 538 C C . GLY A 1 66 ? -2.385 -9.453 -14.734 1 93.31 66 GLY A C 1
ATOM 539 O O . GLY A 1 66 ? -1.516 -10.227 -14.312 1 93.31 66 GLY A O 1
ATOM 540 N N . GLY A 1 67 ? -2.252 -8.727 -15.891 1 89.75 67 GLY A N 1
ATOM 541 C CA . GLY A 1 67 ? -1.004 -8.656 -16.641 1 89.75 67 GLY A CA 1
ATOM 542 C C . GLY A 1 67 ? -0.8 -9.828 -17.562 1 89.75 67 GLY A C 1
ATOM 543 O O . GLY A 1 67 ? 0.334 -10.164 -17.922 1 89.75 67 GLY A O 1
ATOM 544 N N . SER A 1 68 ? -1.881 -10.562 -17.891 1 84.31 68 SER A N 1
ATOM 545 C CA . SER A 1 68 ? -1.767 -11.664 -18.844 1 84.31 68 SER A CA 1
ATOM 546 C C . SER A 1 68 ? -1.388 -11.164 -20.234 1 84.31 68 SER A C 1
ATOM 548 O O . SER A 1 68 ? -0.676 -11.852 -20.969 1 84.31 68 SER A O 1
ATOM 550 N N . ASN A 1 69 ? -1.896 -9.992 -20.5 1 84.12 69 ASN A N 1
ATOM 551 C CA . ASN A 1 69 ? -1.504 -9.328 -21.734 1 84.12 69 ASN A CA 1
ATOM 552 C C . ASN A 1 69 ? -0.35 -8.359 -21.516 1 84.12 69 ASN A C 1
ATOM 554 O O . ASN A 1 69 ? -0.304 -7.668 -20.5 1 84.12 69 ASN A O 1
ATOM 558 N N . THR A 1 70 ? 0.522 -8.359 -22.438 1 83.12 70 THR A N 1
ATOM 559 C CA . THR A 1 70 ? 1.724 -7.543 -22.312 1 83.12 70 THR A CA 1
ATOM 560 C C . THR A 1 70 ? 1.361 -6.086 -22.031 1 83.12 70 THR A C 1
ATOM 562 O O . THR A 1 70 ? 2.062 -5.406 -21.281 1 83.12 70 THR A O 1
ATOM 565 N N . GLU A 1 71 ? 0.237 -5.641 -22.578 1 84.94 71 GLU A N 1
ATOM 566 C CA . GLU A 1 71 ? -0.164 -4.246 -22.422 1 84.94 71 GLU A CA 1
ATOM 567 C C . GLU A 1 71 ? -0.68 -3.967 -21.016 1 84.94 71 GLU A C 1
ATOM 569 O O . GLU A 1 71 ? -0.723 -2.814 -20.578 1 84.94 71 GLU A O 1
ATOM 574 N N . ASN A 1 72 ? -1.009 -5.051 -20.281 1 87.31 72 ASN A N 1
ATOM 575 C CA . ASN A 1 72 ? -1.593 -4.879 -18.953 1 87.31 72 ASN A CA 1
ATOM 576 C C . ASN A 1 72 ? -0.603 -5.246 -17.844 1 87.31 72 ASN A C 1
ATOM 578 O O . ASN A 1 72 ? -0.959 -5.27 -16.672 1 87.31 72 ASN A O 1
ATOM 582 N N . ARG A 1 73 ? 0.6 -5.523 -18.234 1 92.31 73 ARG A N 1
ATOM 583 C CA . ARG A 1 73 ? 1.639 -5.785 -17.25 1 92.31 73 ARG A CA 1
ATOM 584 C C . ARG A 1 73 ? 2.111 -4.488 -16.594 1 92.31 73 ARG A C 1
ATOM 586 O O . ARG A 1 73 ? 2.123 -3.434 -17.234 1 92.31 73 ARG A O 1
ATOM 593 N N . THR A 1 74 ? 2.404 -4.605 -15.414 1 93.75 74 THR A N 1
ATOM 594 C CA . THR A 1 74 ? 2.783 -3.41 -14.664 1 93.75 74 THR A CA 1
ATOM 595 C C . THR A 1 74 ? 4.004 -3.686 -13.789 1 93.75 74 THR A C 1
ATOM 597 O O . THR A 1 74 ? 4.418 -4.836 -13.641 1 93.75 74 THR A O 1
ATOM 600 N N . ASP A 1 75 ? 4.602 -2.6 -13.266 1 92.94 75 ASP A N 1
ATOM 601 C CA . ASP A 1 75 ? 5.625 -2.809 -12.242 1 92.94 75 ASP A CA 1
ATOM 602 C C . ASP A 1 75 ? 4.996 -3.141 -10.898 1 92.94 75 ASP A C 1
ATOM 604 O O . ASP A 1 75 ? 3.77 -3.186 -10.773 1 92.94 75 ASP A O 1
ATOM 608 N N . TRP A 1 76 ? 5.816 -3.424 -9.961 1 94.94 76 TRP A N 1
ATOM 609 C CA . TRP A 1 76 ? 5.348 -3.947 -8.68 1 94.94 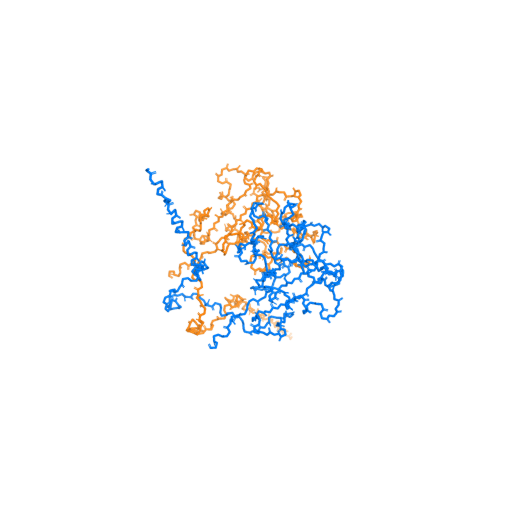76 TRP A CA 1
ATOM 610 C C . TRP A 1 76 ? 4.477 -2.924 -7.961 1 94.94 76 TRP A C 1
ATOM 612 O O . TRP A 1 76 ? 3.457 -3.281 -7.363 1 94.94 76 TRP A O 1
ATOM 622 N N . HIS A 1 77 ? 4.875 -1.602 -8.008 1 93.5 77 HIS A N 1
ATOM 623 C CA . HIS A 1 77 ? 4.148 -0.546 -7.312 1 93.5 77 HIS A CA 1
ATOM 624 C C . HIS A 1 77 ? 2.729 -0.406 -7.848 1 93.5 77 HIS A C 1
ATOM 626 O O . HIS A 1 77 ? 1.777 -0.295 -7.074 1 93.5 77 HIS A O 1
ATOM 632 N N . VAL A 1 78 ? 2.629 -0.429 -9.141 1 93.69 78 VAL A N 1
ATOM 633 C CA . VAL A 1 78 ? 1.322 -0.292 -9.773 1 93.69 78 VAL A CA 1
ATOM 634 C C . VAL A 1 78 ? 0.471 -1.524 -9.477 1 93.69 78 VAL A C 1
ATOM 636 O O . VAL A 1 78 ? -0.712 -1.405 -9.148 1 93.69 78 VAL A O 1
ATOM 639 N N . ALA A 1 79 ? 1.042 -2.707 -9.555 1 95.88 79 ALA A N 1
ATOM 640 C CA . ALA A 1 79 ? 0.323 -3.928 -9.203 1 95.88 79 ALA A CA 1
ATOM 641 C C . ALA A 1 79 ? -0.221 -3.85 -7.777 1 95.88 79 ALA A C 1
ATOM 643 O O . ALA A 1 79 ? -1.382 -4.184 -7.531 1 95.88 79 ALA A O 1
ATOM 644 N N . ASN A 1 80 ? 0.642 -3.416 -6.879 1 96.12 80 ASN A N 1
ATOM 645 C CA . ASN A 1 80 ? 0.23 -3.285 -5.484 1 96.12 80 ASN A CA 1
ATOM 646 C C . ASN A 1 80 ? -0.919 -2.293 -5.332 1 96.12 80 ASN A C 1
ATOM 648 O O . ASN A 1 80 ? -1.859 -2.537 -4.574 1 96.12 80 ASN A O 1
ATOM 652 N N . ALA A 1 81 ? -0.857 -1.201 -6.016 1 94.31 81 ALA A N 1
ATOM 653 C CA . ALA A 1 81 ? -1.913 -0.193 -5.957 1 94.31 81 ALA A CA 1
ATOM 654 C C . ALA A 1 81 ? -3.223 -0.738 -6.52 1 94.31 81 ALA A C 1
ATOM 656 O O . ALA A 1 81 ? -4.297 -0.475 -5.973 1 94.31 81 ALA A O 1
ATOM 657 N N . ILE A 1 82 ? -3.164 -1.467 -7.578 1 95.19 82 ILE A N 1
ATOM 658 C CA . ILE A 1 82 ? -4.359 -2.053 -8.172 1 95.19 82 ILE A CA 1
ATOM 659 C C . ILE A 1 82 ? -5.012 -3.014 -7.184 1 95.19 82 ILE A C 1
ATOM 661 O O . ILE A 1 82 ? -6.223 -2.957 -6.957 1 95.19 82 ILE A O 1
ATOM 665 N N . CYS A 1 83 ? -4.254 -3.871 -6.598 1 97.19 83 CYS A N 1
ATOM 666 C CA . CYS A 1 83 ? -4.82 -4.859 -5.684 1 97.19 83 CYS A CA 1
ATOM 667 C C . CYS A 1 83 ? -5.434 -4.18 -4.465 1 97.19 83 CYS A C 1
ATOM 669 O O . CYS A 1 83 ? -6.535 -4.539 -4.039 1 97.19 83 CYS A O 1
ATOM 671 N N . THR A 1 84 ? -4.793 -3.164 -3.953 1 94.81 84 THR A N 1
ATOM 672 C CA . THR A 1 84 ? -5.254 -2.537 -2.721 1 94.81 84 THR A CA 1
ATOM 673 C C . THR A 1 84 ? -6.422 -1.594 -3 1 94.81 84 THR A C 1
ATOM 675 O O . THR A 1 84 ? -7.039 -1.069 -2.07 1 94.81 84 THR A O 1
ATOM 678 N N . SER A 1 85 ? -6.688 -1.397 -4.258 1 92.44 85 SER A N 1
ATOM 679 C CA . SER A 1 85 ? -7.852 -0.582 -4.582 1 92.44 85 SER A CA 1
ATOM 680 C C . SER A 1 85 ? -9.148 -1.295 -4.207 1 92.44 85 SER A C 1
ATOM 682 O O . SER A 1 85 ? -10.195 -0.662 -4.09 1 92.44 85 SER A O 1
ATOM 684 N N . THR A 1 86 ? -9.156 -2.576 -4.109 1 91.75 86 THR A N 1
ATOM 685 C CA . THR A 1 86 ? -10.242 -3.332 -3.508 1 91.75 86 THR A CA 1
ATOM 686 C C . THR A 1 86 ? -10.062 -3.43 -1.996 1 91.75 86 THR A C 1
ATOM 688 O O . THR A 1 86 ? -9.117 -4.051 -1.518 1 91.75 86 THR A O 1
ATOM 691 N N . PRO A 1 87 ? -10.969 -2.83 -1.278 1 84.5 87 PRO A N 1
ATOM 692 C CA . PRO A 1 87 ? -10.789 -2.877 0.175 1 84.5 87 PRO A CA 1
ATOM 693 C C . PRO A 1 87 ? -10.648 -4.301 0.708 1 84.5 87 PRO A C 1
ATOM 695 O O . PRO A 1 87 ? -11.508 -5.148 0.454 1 84.5 87 PRO A O 1
ATOM 698 N N . GLY A 1 88 ? -9.508 -4.457 1.403 1 85.94 88 GLY A N 1
ATOM 699 C CA . GLY A 1 88 ? -9.258 -5.75 2.021 1 85.94 88 GLY A CA 1
ATOM 700 C C . GLY A 1 88 ? -8.375 -6.656 1.181 1 85.94 88 GLY A C 1
ATOM 701 O O . GLY A 1 88 ? -7.859 -7.66 1.675 1 85.94 88 GLY A O 1
ATOM 702 N N . ALA A 1 89 ? -8.203 -6.316 -0.079 1 93.31 89 ALA A N 1
ATOM 703 C CA . ALA A 1 89 ? -7.367 -7.125 -0.962 1 93.31 89 ALA A CA 1
ATOM 704 C C . ALA A 1 89 ? -5.91 -6.664 -0.918 1 93.31 89 ALA A C 1
ATOM 706 O O . ALA A 1 89 ? -5.625 -5.543 -0.498 1 93.31 89 ALA A O 1
ATOM 707 N N . TYR A 1 90 ? -5.027 -7.539 -1.288 1 96.44 90 TYR A N 1
ATOM 708 C CA . TYR A 1 90 ? -3.604 -7.227 -1.316 1 96.44 90 TYR A CA 1
ATOM 709 C C . TYR A 1 90 ? -2.889 -8.047 -2.385 1 96.44 90 TYR A C 1
ATOM 711 O O . TYR A 1 90 ? -3.457 -8.992 -2.936 1 96.44 90 TYR A O 1
ATOM 719 N N . LEU A 1 91 ? -1.701 -7.566 -2.689 1 97.69 91 LEU A N 1
ATOM 720 C CA . LEU A 1 91 ? -0.862 -8.328 -3.605 1 97.69 91 LEU A CA 1
ATOM 721 C C . LEU A 1 91 ? -0.559 -9.719 -3.041 1 97.69 91 LEU A C 1
ATOM 723 O O . LEU A 1 91 ? -0.257 -9.852 -1.853 1 97.69 91 LEU A O 1
ATOM 727 N N . TRP A 1 92 ? -0.467 -10.672 -3.762 1 96.81 92 TRP A N 1
ATOM 728 C CA . TRP A 1 92 ? -0.562 -12.102 -3.473 1 96.81 92 TRP A CA 1
ATOM 729 C C . TRP A 1 92 ? 0.538 -12.539 -2.512 1 96.81 92 TRP A C 1
ATOM 731 O O . TRP A 1 92 ? 1.695 -12.133 -2.658 1 96.81 92 TRP A O 1
ATOM 741 N N . ILE A 1 93 ? 0.121 -13.328 -1.552 1 94.5 93 ILE A N 1
ATOM 742 C CA . ILE A 1 93 ? 1.01 -13.977 -0.592 1 94.5 93 ILE A CA 1
ATOM 743 C C . ILE A 1 93 ? 0.931 -15.492 -0.755 1 94.5 93 ILE A C 1
ATOM 745 O O . ILE A 1 93 ? -0.004 -16.125 -0.262 1 94.5 93 ILE A O 1
ATOM 749 N N . PRO A 1 94 ? 1.895 -16.047 -1.495 1 92.56 94 PRO A N 1
ATOM 750 C CA . PRO A 1 94 ? 1.902 -17.516 -1.542 1 92.56 94 PRO A CA 1
ATOM 751 C C . PRO A 1 94 ? 2.188 -18.141 -0.182 1 92.56 94 PRO A C 1
ATOM 753 O O . PRO A 1 94 ? 3.291 -18 0.349 1 92.56 94 PRO A O 1
ATOM 756 N N . GLU A 1 95 ? 1.24 -18.891 0.309 1 88.81 95 GLU A N 1
ATOM 757 C CA . GLU A 1 95 ? 1.371 -19.391 1.671 1 88.81 95 GLU A CA 1
ATOM 758 C C . GLU A 1 95 ? 1.856 -20.844 1.673 1 88.81 95 GLU A C 1
ATOM 760 O O . GLU A 1 95 ? 2.678 -21.234 2.51 1 88.81 95 GLU A O 1
ATOM 765 N N . THR A 1 96 ? 1.321 -21.672 0.865 1 86.94 96 THR A N 1
ATOM 766 C CA . THR A 1 96 ? 1.708 -23.062 0.758 1 86.94 96 THR A CA 1
ATOM 767 C C . THR A 1 96 ? 2.014 -23.438 -0.691 1 86.94 96 THR A C 1
ATOM 769 O O . THR A 1 96 ? 1.567 -22.75 -1.617 1 86.94 96 THR A O 1
ATOM 772 N N . GLU A 1 97 ? 2.773 -24.484 -0.81 1 85.06 97 GLU A N 1
ATOM 773 C CA . GLU A 1 97 ? 3.064 -24.984 -2.152 1 85.06 97 GLU A CA 1
ATOM 774 C C . GLU A 1 97 ? 1.781 -25.328 -2.9 1 85.06 97 GLU A C 1
ATOM 776 O O . GLU A 1 97 ? 1.631 -25 -4.078 1 85.06 97 GLU A O 1
ATOM 781 N N . GLU A 1 98 ? 0.93 -26.016 -2.162 1 88.19 98 GLU A N 1
ATOM 782 C CA . GLU A 1 98 ? -0.321 -26.453 -2.773 1 88.19 98 GLU A CA 1
ATOM 783 C C . GLU A 1 98 ? -1.145 -25.266 -3.26 1 88.19 98 GLU A C 1
ATOM 785 O O . GLU A 1 98 ? -1.648 -25.281 -4.387 1 88.19 98 GLU A O 1
ATOM 790 N N . GLU A 1 99 ? -1.305 -24.312 -2.479 1 90 99 GLU A N 1
ATOM 791 C CA . GLU A 1 99 ? -2.055 -23.125 -2.852 1 90 99 GLU A CA 1
ATOM 792 C C . GLU A 1 99 ? -1.389 -22.391 -4.012 1 90 99 GLU A C 1
ATOM 794 O O . GLU A 1 99 ? -2.059 -21.969 -4.961 1 90 99 GLU A O 1
ATOM 799 N N . ALA A 1 100 ? -0.144 -22.234 -3.922 1 88.31 100 ALA A N 1
ATOM 800 C CA . ALA A 1 100 ? 0.591 -21.516 -4.961 1 88.31 100 ALA A CA 1
ATOM 801 C C . ALA A 1 100 ? 0.444 -22.203 -6.312 1 88.31 100 ALA A C 1
ATOM 803 O O . ALA A 1 100 ? 0.234 -21.547 -7.336 1 88.31 100 ALA A O 1
ATOM 804 N N . LYS A 1 101 ? 0.604 -23.484 -6.293 1 85.38 101 LYS A N 1
ATOM 805 C CA . LYS A 1 101 ? 0.421 -24.234 -7.527 1 85.38 101 LYS A CA 1
ATOM 806 C C . LYS A 1 101 ? -0.992 -24.062 -8.078 1 85.38 101 LYS A C 1
ATOM 808 O O . LYS A 1 101 ? -1.174 -23.859 -9.281 1 85.38 101 LYS A O 1
ATOM 813 N N . ALA A 1 102 ? -1.969 -24.125 -7.215 1 89.31 102 ALA A N 1
ATOM 814 C CA . ALA A 1 102 ? -3.359 -23.984 -7.641 1 89.31 102 ALA A CA 1
ATOM 815 C C . ALA A 1 102 ? -3.605 -22.609 -8.258 1 89.31 102 ALA A C 1
ATOM 817 O O . ALA A 1 102 ? -4.324 -22.484 -9.25 1 89.31 102 ALA A O 1
ATOM 818 N N . VAL A 1 103 ? -3.09 -21.609 -7.66 1 90.56 103 VAL A N 1
ATOM 819 C CA . VAL A 1 103 ? -3.236 -20.234 -8.141 1 90.56 103 VAL A CA 1
ATOM 820 C C . VAL A 1 103 ? -2.6 -20.109 -9.523 1 90.56 103 VAL A C 1
ATOM 822 O O . VAL A 1 103 ? -3.201 -19.531 -10.43 1 90.56 103 VAL A O 1
ATOM 825 N N . LEU A 1 104 ? -1.419 -20.625 -9.688 1 86.94 104 LEU A N 1
ATOM 826 C CA . LEU A 1 104 ? -0.689 -20.484 -10.945 1 86.94 104 LEU A CA 1
ATOM 827 C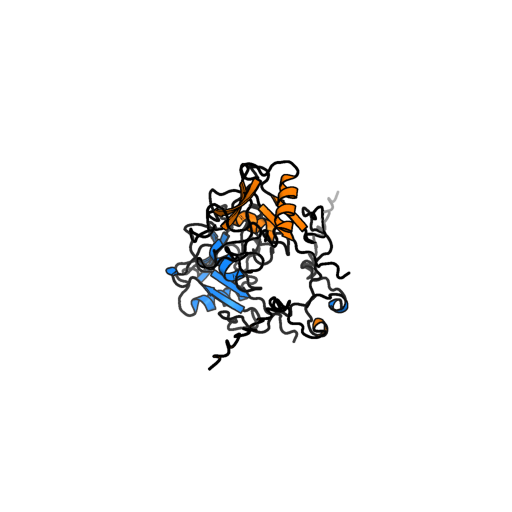 C . LEU A 1 104 ? -1.359 -21.297 -12.047 1 86.94 104 LEU A C 1
ATOM 829 O O . LEU A 1 104 ? -1.368 -20.875 -13.211 1 86.94 104 LEU A O 1
ATOM 833 N N . VAL A 1 105 ? -1.806 -22.484 -11.688 1 84.75 105 VAL A N 1
ATOM 834 C CA . VAL A 1 105 ? -2.553 -23.297 -12.641 1 84.75 105 VAL A CA 1
ATOM 835 C C . VAL A 1 105 ? -3.795 -22.531 -13.102 1 84.75 105 VAL A C 1
ATOM 837 O O . VAL A 1 105 ? -4.105 -22.5 -14.297 1 84.75 105 VAL A O 1
ATOM 840 N N . LYS A 1 106 ? -4.457 -21.969 -12.242 1 88.56 106 LYS A N 1
ATOM 841 C CA . LYS A 1 106 ? -5.641 -21.203 -12.602 1 88.56 106 LYS A CA 1
ATOM 842 C C . LYS A 1 106 ? -5.273 -20 -13.484 1 88.56 106 LYS A C 1
ATOM 844 O O . LYS A 1 106 ? -5.98 -19.688 -14.438 1 88.56 106 LYS A O 1
ATOM 849 N N . PHE A 1 107 ? -4.254 -19.344 -13.125 1 87.44 107 PHE A N 1
ATOM 850 C CA . PHE A 1 107 ? -3.771 -18.234 -13.945 1 87.44 107 PHE A CA 1
ATOM 851 C C . PHE A 1 107 ? -3.498 -18.703 -15.375 1 87.44 107 PHE A C 1
ATOM 853 O O . PHE A 1 107 ? -3.814 -18 -16.328 1 87.44 107 PHE A O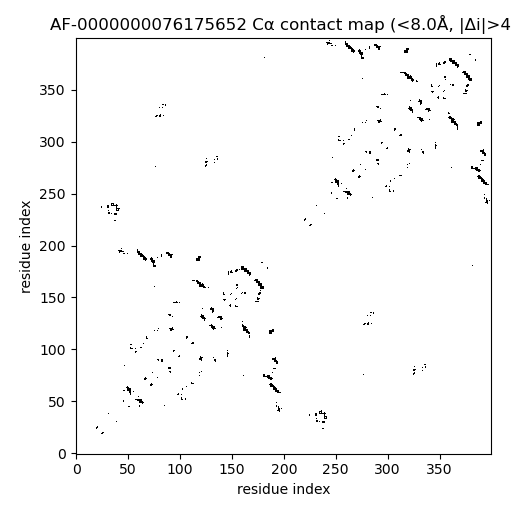 1
ATOM 860 N N . ASP A 1 108 ? -2.885 -19.891 -15.57 1 80.94 108 ASP A N 1
ATOM 861 C CA . ASP A 1 108 ? -2.424 -20.406 -16.859 1 80.94 108 ASP A CA 1
ATOM 862 C C . ASP A 1 108 ? -3.555 -21.125 -17.594 1 80.94 108 ASP A C 1
ATOM 864 O O . ASP A 1 108 ? -3.377 -21.562 -18.734 1 80.94 108 ASP A O 1
ATOM 868 N N . ALA A 1 109 ? -4.672 -21.406 -16.984 1 68.69 109 ALA A N 1
ATOM 869 C CA . ALA A 1 109 ? -5.766 -22.172 -17.594 1 68.69 109 ALA A CA 1
ATOM 870 C C . ALA A 1 109 ? -5.973 -21.766 -19.047 1 68.69 109 ALA A C 1
ATOM 872 O O . ALA A 1 109 ? -6.504 -22.547 -19.844 1 68.69 109 ALA A O 1
ATOM 873 N N . P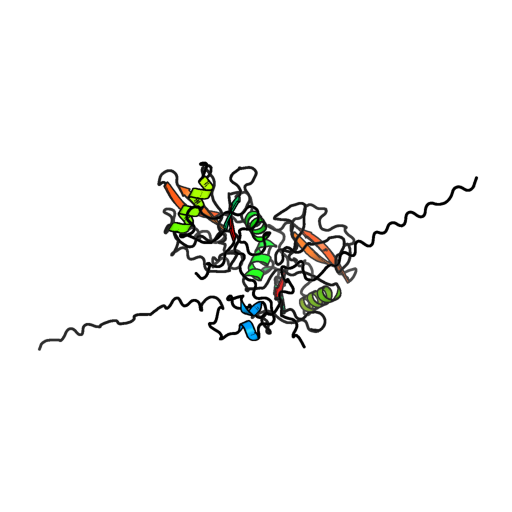HE A 1 110 ? -5.418 -20.781 -19.484 1 63.78 110 PHE A N 1
ATOM 874 C CA . PHE A 1 110 ? -5.602 -20.391 -20.875 1 63.78 110 PHE A CA 1
ATOM 875 C C . PHE A 1 110 ? -4.262 -20.125 -21.547 1 63.78 110 PHE A C 1
ATOM 877 O O . PHE A 1 110 ? -4.211 -19.625 -22.672 1 63.78 110 PHE A O 1
ATOM 884 N N . GLY A 1 111 ? -3.17 -20.578 -20.891 1 65.56 111 GLY A N 1
ATOM 885 C CA . GLY A 1 111 ? -1.846 -20.453 -21.484 1 65.56 111 GLY A CA 1
ATOM 886 C C . GLY A 1 111 ? -1.288 -19.047 -21.422 1 65.56 111 GLY A C 1
ATOM 887 O O . GLY A 1 111 ? -0.646 -18.578 -22.359 1 65.56 111 GLY A O 1
ATOM 888 N N . LYS A 1 112 ? -1.458 -18.375 -20.297 1 68.88 112 LYS A N 1
ATOM 889 C CA . LYS A 1 112 ? -1.105 -16.969 -20.219 1 68.88 112 LYS A CA 1
ATOM 890 C C . LYS A 1 112 ? 0.246 -16.781 -19.531 1 68.88 112 LYS A C 1
ATOM 892 O O . LYS A 1 112 ? 0.905 -15.75 -19.719 1 68.88 112 LYS A O 1
ATOM 897 N N . LEU A 1 113 ? 0.722 -17.781 -18.797 1 69.81 113 LEU A N 1
ATOM 898 C CA . LEU A 1 113 ? 1.937 -17.609 -18.016 1 69.81 113 LEU A CA 1
ATOM 899 C C . LEU A 1 113 ? 3.176 -17.906 -18.844 1 69.81 113 LEU A C 1
ATOM 901 O O . LEU A 1 113 ? 3.959 -18.797 -18.5 1 69.81 113 LEU A O 1
ATOM 905 N N . GLN A 1 114 ? 3.16 -17.578 -20.062 1 73 114 GLN A N 1
ATOM 906 C CA . GLN A 1 114 ? 4.352 -17.781 -20.875 1 73 114 GLN A CA 1
ATOM 907 C C . GLN A 1 114 ? 5.145 -16.484 -21.031 1 73 114 GLN A C 1
ATOM 909 O O . GLN A 1 114 ? 4.621 -15.492 -21.531 1 73 114 GLN A O 1
ATOM 914 N N . GLY A 1 115 ? 6.395 -16.484 -20.531 1 75.31 115 GLY A N 1
ATOM 915 C CA . GLY A 1 115 ? 7.309 -15.406 -20.844 1 75.31 115 GLY A CA 1
ATOM 916 C C . GLY A 1 115 ? 7.277 -14.273 -19.844 1 75.31 115 GLY A C 1
ATOM 917 O O . GLY A 1 115 ? 7.77 -13.18 -20.109 1 75.31 115 GLY A O 1
ATOM 918 N N . PHE A 1 116 ? 6.422 -14.367 -18.859 1 78.81 116 PHE A N 1
ATOM 919 C CA . PHE A 1 116 ? 6.473 -13.328 -17.844 1 78.81 116 PHE A CA 1
ATOM 920 C C . PHE A 1 116 ? 6.355 -13.93 -16.438 1 78.81 116 PHE A C 1
ATOM 922 O O . PHE A 1 116 ? 5.969 -15.094 -16.297 1 78.81 116 PHE A O 1
ATOM 929 N N . ASP A 1 117 ? 6.742 -13.117 -15.516 1 88.94 117 ASP A N 1
ATOM 930 C CA . ASP A 1 117 ? 6.727 -13.5 -14.102 1 88.94 117 ASP A CA 1
ATOM 931 C C . ASP A 1 117 ? 5.527 -12.891 -13.383 1 88.94 117 ASP A C 1
ATOM 933 O O . ASP A 1 117 ? 4.797 -12.078 -13.953 1 88.94 117 ASP A O 1
ATOM 937 N N . ILE A 1 118 ? 5.32 -13.438 -12.18 1 92.56 118 ILE A N 1
ATOM 938 C CA . ILE A 1 118 ? 4.203 -12.969 -11.367 1 92.56 118 ILE A CA 1
ATOM 939 C C . ILE A 1 118 ? 4.727 -12.336 -10.078 1 92.56 118 ILE A C 1
ATOM 941 O O . ILE A 1 118 ? 5.406 -13 -9.289 1 92.56 118 ILE A O 1
ATOM 945 N N . PHE A 1 119 ? 4.336 -11.086 -9.922 1 93.69 119 PHE A N 1
ATOM 946 C CA . PHE A 1 119 ? 4.738 -10.422 -8.688 1 93.69 119 PHE A CA 1
ATOM 947 C C . PHE A 1 119 ? 3.969 -10.984 -7.5 1 93.69 119 PHE A C 1
ATOM 949 O O . PHE A 1 119 ? 2.777 -11.281 -7.609 1 93.69 119 PHE A O 1
ATOM 956 N N . THR A 1 120 ? 4.719 -11.047 -6.398 1 94.88 120 THR A N 1
ATOM 957 C CA . THR A 1 120 ? 4.113 -11.281 -5.094 1 94.88 120 THR A CA 1
ATOM 958 C C . THR A 1 120 ? 4.133 -10.016 -4.25 1 94.88 120 THR A C 1
ATOM 960 O O . THR A 1 120 ? 4.699 -9 -4.66 1 94.88 120 THR A O 1
ATOM 963 N N . GLY A 1 121 ? 3.564 -10.117 -3.084 1 96.62 121 GLY A N 1
ATOM 964 C CA . GLY A 1 121 ? 3.541 -8.969 -2.199 1 96.62 121 GLY A CA 1
ATOM 965 C C . GLY A 1 121 ? 4.855 -8.742 -1.478 1 96.62 121 GLY A C 1
ATOM 966 O O . GLY A 1 121 ? 5.004 -7.777 -0.727 1 96.62 121 GLY A O 1
ATOM 967 N N . ALA A 1 122 ? 5.816 -9.609 -1.694 1 94.25 122 ALA A N 1
ATOM 968 C CA . ALA A 1 122 ? 7.059 -9.547 -0.928 1 94.25 122 ALA A CA 1
ATOM 969 C C . ALA A 1 122 ? 7.957 -8.422 -1.429 1 94.25 122 ALA A C 1
ATOM 971 O O . ALA A 1 122 ? 8.141 -8.25 -2.637 1 94.25 122 ALA A O 1
ATOM 972 N N . ASN A 1 123 ? 8.5 -7.637 -0.528 1 93.31 123 ASN A N 1
ATOM 973 C CA . ASN A 1 123 ? 9.391 -6.52 -0.821 1 93.31 123 ASN A CA 1
ATOM 974 C C . ASN A 1 123 ? 10.242 -6.145 0.393 1 93.31 123 ASN A C 1
ATOM 976 O O . ASN A 1 123 ? 9.969 -6.594 1.507 1 93.31 123 ASN A O 1
ATOM 980 N N . ASN A 1 124 ? 11.219 -5.402 0.174 1 92.56 124 ASN A N 1
ATOM 981 C CA . ASN A 1 124 ? 12.047 -4.91 1.273 1 92.56 124 ASN A CA 1
ATOM 982 C C . ASN A 1 124 ? 12.172 -3.389 1.236 1 92.56 124 ASN A C 1
ATOM 984 O O . ASN A 1 124 ? 13.242 -2.844 1.525 1 92.56 124 ASN A O 1
ATOM 988 N N . LEU A 1 125 ? 11.117 -2.723 0.857 1 91.38 125 LEU A N 1
ATOM 989 C CA . LEU A 1 125 ? 11.109 -1.28 0.634 1 91.38 125 LEU A CA 1
ATOM 990 C C . LEU A 1 125 ? 11.328 -0.527 1.942 1 91.38 125 LEU A C 1
ATOM 992 O O . LEU A 1 125 ? 12.117 0.418 1.997 1 91.38 125 LEU A O 1
ATOM 996 N N . ALA A 1 126 ? 10.648 -0.876 3.061 1 91.5 126 ALA A N 1
ATOM 997 C CA . ALA A 1 126 ? 10.703 -0.17 4.34 1 91.5 126 ALA A CA 1
ATOM 998 C C . ALA A 1 126 ? 12.047 -0.394 5.027 1 91.5 126 ALA A C 1
ATOM 1000 O O . ALA A 1 126 ? 12.57 0.505 5.691 1 91.5 126 ALA A O 1
ATOM 1001 N N . ASP A 1 127 ? 12.562 -1.534 4.93 1 90.5 127 ASP A N 1
ATOM 1002 C CA . ASP A 1 127 ? 13.844 -1.975 5.477 1 90.5 127 ASP A CA 1
ATOM 1003 C C . ASP A 1 127 ? 14.578 -2.887 4.496 1 90.5 127 ASP A C 1
ATOM 1005 O O . ASP A 1 127 ? 14.148 -4.02 4.254 1 90.5 127 ASP A O 1
ATOM 1009 N N . ARG A 1 128 ? 15.695 -2.438 3.943 1 87.81 128 ARG A N 1
ATOM 1010 C CA . ARG A 1 128 ? 16.391 -3.143 2.875 1 87.81 128 ARG A CA 1
ATOM 1011 C C . ARG A 1 128 ? 16.953 -4.473 3.373 1 87.81 128 ARG A C 1
ATOM 1013 O O . ARG A 1 128 ? 17.312 -5.34 2.572 1 87.81 128 ARG A O 1
ATOM 1020 N N . ASN A 1 129 ? 16.938 -4.684 4.641 1 86.44 129 ASN A N 1
ATOM 1021 C CA . ASN A 1 129 ? 17.5 -5.906 5.207 1 86.44 129 ASN A CA 1
ATOM 1022 C C . ASN A 1 129 ? 16.422 -6.922 5.551 1 86.44 129 ASN A C 1
ATOM 1024 O O . ASN A 1 129 ? 16.719 -8.039 5.977 1 86.44 129 ASN A O 1
ATOM 1028 N N . ARG A 1 130 ? 15.203 -6.52 5.379 1 88.81 130 ARG A N 1
ATOM 1029 C CA . ARG A 1 130 ? 14.094 -7.375 5.785 1 88.81 130 ARG A CA 1
ATOM 1030 C C . ARG A 1 130 ? 12.992 -7.383 4.727 1 88.81 130 ARG A C 1
ATOM 1032 O O . ARG A 1 130 ? 12.523 -6.324 4.305 1 88.81 130 ARG A O 1
ATOM 1039 N N . TYR A 1 131 ? 12.648 -8.609 4.363 1 91.56 131 TYR A N 1
ATOM 1040 C CA . TYR A 1 131 ? 11.547 -8.742 3.42 1 91.56 131 TYR A CA 1
ATOM 1041 C C . TYR A 1 131 ? 10.234 -9.023 4.148 1 91.56 131 TYR A C 1
ATOM 1043 O O . TYR A 1 131 ? 10.203 -9.812 5.094 1 91.56 131 TYR A O 1
ATOM 1051 N N . VAL A 1 132 ? 9.211 -8.305 3.717 1 94 132 VAL A N 1
ATOM 1052 C CA . VAL A 1 132 ? 7.875 -8.5 4.266 1 94 132 VAL A CA 1
ATOM 1053 C C . VAL A 1 132 ? 6.855 -8.555 3.133 1 94 132 VAL A C 1
ATOM 1055 O O . VAL A 1 132 ? 7.152 -8.18 1.998 1 94 132 VAL A O 1
ATOM 1058 N N . TYR A 1 133 ? 5.719 -9.062 3.459 1 95.06 133 TYR A N 1
ATOM 1059 C CA . TYR A 1 133 ? 4.602 -8.969 2.525 1 95.06 133 TYR A CA 1
ATOM 1060 C C . TYR A 1 133 ? 3.826 -7.672 2.734 1 95.06 133 TYR A C 1
ATOM 1062 O O . TYR A 1 133 ? 3.371 -7.387 3.844 1 95.06 133 TYR A O 1
ATOM 1070 N N . ALA A 1 134 ? 3.639 -6.879 1.707 1 94.38 134 ALA A N 1
ATOM 1071 C CA . ALA A 1 134 ? 3.049 -5.547 1.771 1 94.38 134 ALA A CA 1
ATOM 1072 C C . ALA A 1 134 ? 1.648 -5.594 2.375 1 94.38 134 ALA A C 1
ATOM 1074 O O . ALA A 1 134 ? 1.241 -4.672 3.086 1 94.38 134 ALA A O 1
ATOM 1075 N N . GLY A 1 135 ? 0.874 -6.613 2.188 1 89.81 135 GLY A N 1
ATOM 1076 C CA . GLY A 1 135 ? -0.513 -6.664 2.623 1 89.81 135 GLY A CA 1
ATOM 1077 C C . GLY A 1 135 ? -0.663 -6.918 4.109 1 89.81 135 GLY A C 1
ATOM 1078 O O . GLY A 1 135 ? -1.591 -6.406 4.742 1 89.81 135 GLY A O 1
ATOM 1079 N N . THR A 1 136 ? 0.306 -7.609 4.719 1 87.81 136 THR A N 1
ATOM 1080 C CA . THR A 1 136 ? 0.141 -8.047 6.098 1 87.81 136 THR A CA 1
ATOM 1081 C C . THR A 1 136 ? 1.353 -7.656 6.938 1 87.81 136 THR A C 1
ATOM 1083 O O . THR A 1 136 ? 1.309 -7.723 8.172 1 87.81 136 THR A O 1
ATOM 1086 N N . ASN A 1 137 ? 2.385 -7.223 6.293 1 90.44 137 ASN A N 1
ATOM 1087 C CA . ASN A 1 137 ? 3.684 -6.992 6.918 1 90.44 137 ASN A CA 1
ATOM 1088 C C . ASN A 1 137 ? 4.242 -8.266 7.543 1 90.44 137 ASN A C 1
ATOM 1090 O O . ASN A 1 137 ? 5.109 -8.211 8.414 1 90.44 137 ASN A O 1
ATOM 1094 N N . GLY A 1 138 ? 3.656 -9.391 7.133 1 91.69 138 GLY A N 1
ATOM 1095 C CA . GLY A 1 138 ? 4.211 -10.672 7.531 1 91.69 138 GLY A CA 1
ATOM 1096 C C . GLY A 1 138 ? 5.598 -10.922 6.973 1 91.69 138 GLY A C 1
ATOM 1097 O O . GLY A 1 138 ? 5.93 -10.453 5.883 1 91.69 138 GLY A O 1
ATOM 1098 N N . ILE A 1 139 ? 6.336 -11.719 7.605 1 89.5 139 ILE A N 1
ATOM 1099 C CA . ILE A 1 139 ? 7.727 -11.953 7.238 1 89.5 139 ILE A CA 1
ATOM 1100 C C . ILE A 1 139 ? 7.793 -12.828 5.988 1 89.5 139 ILE A C 1
ATOM 1102 O O . ILE A 1 139 ? 7.074 -13.828 5.891 1 89.5 139 ILE A O 1
ATOM 1106 N N . PHE A 1 140 ? 8.531 -12.398 5.059 1 91.25 140 PHE A N 1
ATOM 1107 C CA . PHE A 1 140 ? 8.984 -13.234 3.953 1 91.25 140 PHE A CA 1
ATOM 1108 C C . PHE A 1 140 ? 10.305 -13.914 4.297 1 91.25 140 PHE A C 1
ATOM 1110 O O . PHE A 1 140 ? 11.336 -13.25 4.434 1 91.25 140 PHE A O 1
ATOM 1117 N N . ASP A 1 141 ? 10.258 -15.227 4.426 1 86.19 141 ASP A N 1
ATOM 1118 C CA . ASP A 1 141 ? 11.445 -16.016 4.738 1 86.19 141 ASP A CA 1
ATOM 1119 C C . ASP A 1 141 ? 11.945 -16.766 3.508 1 86.19 141 ASP A C 1
ATOM 1121 O O . ASP A 1 141 ? 11.352 -17.766 3.1 1 86.19 141 ASP A O 1
ATOM 1125 N N . PRO A 1 142 ? 13.102 -16.266 3.012 1 82.25 142 PRO A N 1
ATOM 1126 C CA . PRO A 1 142 ? 13.609 -16.906 1.791 1 82.25 142 PRO A CA 1
ATOM 1127 C C . PRO A 1 142 ? 14.008 -18.359 2.006 1 82.25 142 PRO A C 1
ATOM 1129 O O . PRO A 1 142 ? 14.188 -19.109 1.039 1 82.25 142 PRO A O 1
ATOM 1132 N N . ASN A 1 143 ? 14.141 -18.719 3.195 1 80.31 143 ASN A N 1
ATOM 1133 C CA . ASN A 1 143 ? 14.555 -20.094 3.484 1 80.31 143 ASN A CA 1
ATOM 1134 C C . ASN A 1 143 ? 13.352 -21 3.707 1 80.31 143 ASN A C 1
ATOM 1136 O O . ASN A 1 143 ? 13.508 -22.219 3.863 1 80.31 143 ASN A O 1
ATOM 1140 N N . ASN A 1 144 ? 12.211 -20.5 3.74 1 81.06 144 ASN A N 1
ATOM 1141 C CA . ASN A 1 144 ? 10.984 -21.25 3.936 1 81.06 144 ASN A CA 1
ATOM 1142 C C . ASN A 1 144 ? 9.914 -20.859 2.916 1 81.06 144 ASN A C 1
ATOM 1144 O O . ASN A 1 144 ? 8.828 -20.406 3.289 1 81.06 144 ASN A O 1
ATOM 1148 N N . LEU A 1 145 ? 10.312 -21.219 1.703 1 83.44 145 LEU A N 1
ATOM 1149 C CA . LEU A 1 145 ? 9.414 -20.844 0.618 1 83.44 145 LEU A CA 1
ATOM 1150 C C . LEU A 1 145 ? 8.594 -22.047 0.158 1 83.44 145 LEU A C 1
ATOM 1152 O O . LEU A 1 145 ? 9.062 -23.172 0.199 1 83.44 145 LEU A O 1
ATOM 1156 N N . PRO A 1 146 ? 7.293 -21.797 -0.23 1 76.75 146 PRO A N 1
ATOM 1157 C CA . PRO A 1 146 ? 6.422 -22.891 -0.656 1 76.75 146 PRO A CA 1
ATOM 1158 C C . PRO A 1 146 ? 7.055 -23.766 -1.744 1 76.75 146 PRO A C 1
ATOM 1160 O O . PRO A 1 146 ? 6.801 -24.969 -1.804 1 76.75 146 PRO A O 1
ATOM 1163 N N . PHE A 1 147 ? 7.801 -23.266 -2.664 1 74.81 147 PHE A N 1
ATOM 1164 C CA . PHE A 1 147 ? 8.398 -24.047 -3.736 1 74.81 147 PHE A CA 1
ATOM 1165 C C . PHE A 1 147 ? 9.859 -24.359 -3.428 1 74.81 147 PHE A C 1
ATOM 1167 O O . PHE A 1 147 ? 10.586 -24.859 -4.289 1 74.81 147 PHE A O 1
ATOM 1174 N N . GLY A 1 148 ? 10.25 -24.156 -2.209 1 66.94 148 GLY A N 1
ATOM 1175 C CA . GLY A 1 148 ? 11.648 -24.344 -1.872 1 66.94 148 GLY A CA 1
ATOM 1176 C C . GLY A 1 148 ? 12.562 -23.281 -2.461 1 66.94 148 GLY A C 1
ATOM 1177 O O . GLY A 1 148 ? 12.086 -22.328 -3.078 1 66.94 148 GLY A O 1
ATOM 1178 N N . ILE A 1 149 ? 13.852 -23.312 -2.172 1 63 149 ILE A N 1
ATOM 1179 C CA . ILE A 1 149 ? 14.859 -22.359 -2.625 1 63 149 ILE A CA 1
ATOM 1180 C C . ILE A 1 149 ? 15.117 -22.547 -4.117 1 63 149 ILE A C 1
ATOM 1182 O O . ILE A 1 149 ? 15.391 -23.672 -4.57 1 63 149 ILE A O 1
ATOM 1186 N N . PRO A 1 150 ? 14.898 -21.359 -4.82 1 61.66 150 PRO A N 1
ATOM 1187 C CA . PRO A 1 150 ? 15.125 -21.5 -6.262 1 61.66 150 PRO A CA 1
ATOM 1188 C C . PRO A 1 150 ? 16.516 -22.047 -6.594 1 61.66 150 PRO A C 1
ATOM 1190 O O . PRO A 1 150 ? 17.453 -21.859 -5.82 1 61.66 150 PRO A O 1
ATOM 1193 N N . THR A 1 151 ? 16.5 -22.703 -7.715 1 60.31 151 THR A N 1
ATOM 1194 C CA . THR A 1 151 ? 17.781 -23.188 -8.219 1 60.31 151 THR A CA 1
ATOM 1195 C C . THR A 1 151 ? 18.781 -22.047 -8.383 1 60.31 151 THR A C 1
ATOM 1197 O O . THR A 1 151 ? 19.984 -22.25 -8.234 1 60.31 151 THR A O 1
ATOM 1200 N N . GLY A 1 152 ? 18.281 -20.875 -8.68 1 60.34 152 GLY A N 1
ATOM 1201 C CA . GLY A 1 152 ? 19.172 -19.75 -8.898 1 60.34 152 GLY A CA 1
ATOM 1202 C C . GLY A 1 152 ? 19.625 -19.078 -7.609 1 60.34 152 GLY A C 1
ATOM 1203 O O . GLY A 1 152 ? 20.375 -18.094 -7.641 1 60.34 152 GLY A O 1
ATOM 1204 N N . GLY A 1 153 ? 19.266 -19.641 -6.578 1 62.41 153 GLY A N 1
ATOM 1205 C CA . GLY A 1 153 ? 19.703 -19.109 -5.297 1 62.41 153 GLY A CA 1
ATOM 1206 C C . GLY A 1 153 ? 18.656 -18.234 -4.613 1 62.41 153 GLY A C 1
ATOM 1207 O O . GLY A 1 153 ? 17.484 -18.266 -4.988 1 62.41 153 GLY A O 1
ATOM 1208 N N . ASN A 1 154 ? 19.094 -17.625 -3.566 1 69.19 154 ASN A N 1
ATOM 1209 C CA . ASN A 1 154 ? 18.25 -16.75 -2.756 1 69.19 154 ASN A CA 1
ATOM 1210 C C . ASN A 1 154 ? 17.781 -15.531 -3.549 1 69.19 154 ASN A C 1
ATOM 1212 O O . ASN A 1 154 ? 18.609 -14.758 -4.059 1 69.19 154 ASN A O 1
ATOM 1216 N N . PRO A 1 155 ? 16.375 -15.453 -3.773 1 70.81 155 PRO A N 1
ATOM 1217 C CA . PRO A 1 155 ? 15.875 -14.352 -4.594 1 70.81 155 PRO A CA 1
ATOM 1218 C C . PRO A 1 155 ? 16.312 -12.984 -4.082 1 70.81 155 PRO A C 1
ATOM 1220 O O . PRO A 1 155 ? 16.297 -12.008 -4.832 1 70.81 155 PRO A O 1
ATOM 1223 N N . ILE A 1 156 ? 16.703 -12.906 -2.836 1 71.94 156 ILE A N 1
ATOM 1224 C CA . ILE A 1 156 ? 16.953 -11.586 -2.268 1 71.94 156 ILE A CA 1
ATOM 1225 C C . ILE A 1 156 ? 18.438 -11.258 -2.363 1 71.94 156 ILE A C 1
ATOM 1227 O O . ILE A 1 156 ? 18.859 -10.156 -2.012 1 71.94 156 ILE A O 1
ATOM 1231 N N . SER A 1 157 ? 19.188 -12.133 -2.816 1 67.12 157 SER A N 1
ATOM 1232 C CA . SER A 1 157 ? 20.625 -11.906 -2.887 1 67.12 157 SER A CA 1
ATOM 1233 C C . SER A 1 157 ? 20.953 -10.695 -3.748 1 67.12 157 SER A C 1
ATOM 1235 O O . SER A 1 157 ? 21.984 -10.055 -3.564 1 67.12 157 SER A O 1
ATOM 1237 N N . LYS A 1 158 ? 20.266 -10.508 -4.797 1 57.75 158 LYS A N 1
ATOM 1238 C CA . LYS A 1 158 ? 20.656 -9.516 -5.785 1 57.75 158 LYS A CA 1
ATOM 1239 C C . LYS A 1 158 ? 20.109 -8.133 -5.43 1 57.75 158 LYS A C 1
ATOM 1241 O O . LYS A 1 158 ? 20.016 -7.258 -6.293 1 57.75 158 LYS A O 1
ATOM 1246 N N . SER A 1 159 ? 19.922 -7.758 -4.211 1 56.56 159 SER A N 1
ATOM 1247 C CA . SER A 1 159 ? 19.5 -6.418 -3.803 1 56.56 159 SER A CA 1
ATOM 1248 C C . SER A 1 159 ? 18.234 -5.992 -4.523 1 56.56 159 SER A C 1
ATOM 1250 O O . SER A 1 159 ? 18.031 -4.805 -4.793 1 56.56 159 SER A O 1
ATOM 1252 N N . LYS A 1 160 ? 17.531 -6.953 -5.113 1 60.84 160 LYS A N 1
ATOM 1253 C CA . LYS A 1 160 ? 16.344 -6.586 -5.895 1 60.84 160 LYS A CA 1
ATOM 1254 C C . LYS A 1 160 ? 15.102 -6.539 -5.016 1 60.84 160 LYS A C 1
ATOM 1256 O O . LYS A 1 160 ? 14.898 -7.41 -4.164 1 60.84 160 LYS A O 1
ATOM 1261 N N . TYR A 1 161 ? 14.367 -5.449 -4.898 1 80.5 161 TYR A N 1
ATOM 1262 C CA . TYR A 1 161 ? 13.484 -4.988 -3.836 1 80.5 161 TYR A CA 1
ATOM 1263 C C . TYR A 1 161 ? 12.133 -5.691 -3.898 1 80.5 161 TYR A C 1
ATOM 1265 O O . TYR A 1 161 ? 11.516 -5.957 -2.865 1 80.5 161 TYR A O 1
ATOM 1273 N N . CYS A 1 162 ? 11.688 -6.23 -5.066 1 92.19 162 CYS A N 1
ATOM 1274 C CA . CYS A 1 162 ? 10.344 -6.797 -5.133 1 92.19 162 CYS A CA 1
ATOM 1275 C C . CYS A 1 162 ? 10.375 -8.211 -5.707 1 92.19 162 CYS A C 1
ATOM 1277 O O . CYS A 1 162 ? 11.047 -8.469 -6.703 1 92.19 162 CYS A O 1
ATOM 1279 N N . VAL A 1 163 ? 9.742 -9.188 -5.055 1 91.44 163 VAL A N 1
ATOM 1280 C CA . VAL A 1 163 ? 9.883 -10.617 -5.309 1 91.44 163 VAL A CA 1
ATOM 1281 C C . VAL A 1 163 ? 8.805 -11.07 -6.293 1 91.44 163 VAL A C 1
ATOM 1283 O O . VAL A 1 163 ? 7.676 -10.578 -6.258 1 91.44 163 VAL A O 1
ATOM 1286 N N . GLU A 1 164 ? 9.273 -12 -7.164 1 90.94 164 GLU A N 1
ATOM 1287 C CA . GLU A 1 164 ? 8.375 -12.523 -8.195 1 90.94 164 GLU A CA 1
ATOM 1288 C C . GLU A 1 164 ? 8.539 -14.031 -8.352 1 90.94 164 GLU A C 1
ATOM 1290 O O . GLU A 1 164 ? 9.523 -14.602 -7.891 1 90.94 164 GLU A O 1
ATOM 1295 N N . LEU A 1 165 ? 7.547 -14.688 -8.914 1 88.62 165 LEU A N 1
ATOM 1296 C CA . LEU A 1 165 ? 7.586 -16.094 -9.273 1 88.62 165 LEU A CA 1
ATOM 1297 C C . LEU A 1 165 ? 7.684 -16.266 -10.789 1 88.62 165 LEU A C 1
ATOM 1299 O O . LEU A 1 165 ? 6.973 -15.594 -11.539 1 88.62 165 LEU A O 1
ATOM 1303 N N . GLU A 1 166 ? 8.648 -17.016 -11.133 1 81.56 166 GLU A N 1
ATOM 1304 C CA . GLU A 1 166 ? 8.852 -17.344 -12.531 1 81.56 166 GLU A CA 1
ATOM 1305 C C . GLU A 1 166 ? 8.516 -18.812 -12.812 1 81.56 166 GLU A C 1
ATOM 1307 O O . GLU A 1 166 ? 8.852 -19.688 -12.023 1 81.56 166 GLU A O 1
ATOM 1312 N N . TRP A 1 167 ? 7.863 -18.938 -13.898 1 73.62 167 TRP A N 1
ATOM 1313 C CA . TRP A 1 167 ? 7.582 -20.312 -14.336 1 73.62 167 TRP A CA 1
ATOM 1314 C C . TRP A 1 167 ? 8.734 -20.859 -15.164 1 73.62 167 TRP A C 1
ATOM 1316 O O . TRP A 1 167 ? 9.062 -20.312 -16.219 1 73.62 167 TRP A O 1
ATOM 1326 N N . ASN A 1 168 ? 9.383 -21.891 -14.594 1 73.94 168 ASN A N 1
ATOM 1327 C CA . ASN A 1 168 ? 10.391 -22.625 -15.352 1 73.94 168 ASN A CA 1
ATOM 1328 C C . ASN A 1 168 ? 9.758 -23.703 -16.219 1 73.94 168 ASN A C 1
ATOM 1330 O O . ASN A 1 168 ? 9.336 -24.75 -15.703 1 73.94 168 ASN A O 1
ATOM 1334 N N . MET A 1 169 ? 9.68 -23.484 -17.469 1 68.56 169 MET A N 1
ATOM 1335 C CA . MET A 1 169 ? 9.016 -24.391 -18.406 1 68.56 169 MET A CA 1
ATOM 1336 C C . MET A 1 169 ? 9.781 -25.703 -18.5 1 68.56 169 MET A C 1
ATOM 1338 O O . MET A 1 169 ? 9.172 -26.766 -18.656 1 68.56 169 MET A O 1
ATOM 1342 N N . GLU A 1 170 ? 11.086 -25.641 -18.5 1 72.69 170 GLU A N 1
ATOM 1343 C CA . GLU A 1 170 ? 11.914 -26.828 -18.656 1 72.69 170 GLU A CA 1
ATOM 1344 C C . GLU A 1 170 ? 11.711 -27.797 -17.484 1 72.69 170 GLU A C 1
ATOM 1346 O O . GLU A 1 170 ? 11.508 -28.984 -17.688 1 72.69 170 GLU A O 1
ATOM 1351 N N . ASN A 1 171 ? 11.703 -27.266 -16.281 1 71.69 171 ASN A N 1
ATOM 1352 C CA . ASN A 1 171 ? 11.617 -28.078 -15.078 1 71.69 171 ASN A CA 1
ATOM 1353 C C . ASN A 1 171 ? 10.195 -28.172 -14.547 1 71.69 171 ASN A C 1
ATOM 1355 O O . ASN A 1 171 ? 9.906 -28.938 -13.633 1 71.69 171 ASN A O 1
ATOM 1359 N N . ARG A 1 172 ? 9.312 -27.344 -15.156 1 68.75 172 ARG A N 1
ATOM 1360 C CA . ARG A 1 172 ? 7.906 -27.281 -14.789 1 68.75 172 ARG A CA 1
ATOM 1361 C C . ARG A 1 172 ? 7.738 -26.953 -13.305 1 68.75 172 ARG A C 1
ATOM 1363 O O . ARG A 1 172 ? 7.008 -27.641 -12.594 1 68.75 172 ARG A O 1
ATOM 1370 N N . VAL A 1 173 ? 8.586 -26.062 -12.82 1 72.38 173 VAL A N 1
ATOM 1371 C CA . VAL A 1 173 ? 8.5 -25.609 -11.438 1 72.38 173 VAL A CA 1
ATOM 1372 C C . VAL A 1 173 ? 8.508 -24.078 -11.398 1 72.38 173 VAL A C 1
ATOM 1374 O O . VAL A 1 173 ? 9 -23.422 -12.32 1 72.38 173 VAL A O 1
ATOM 1377 N N . PHE A 1 174 ? 7.996 -23.578 -10.352 1 74.44 174 PHE A N 1
ATOM 1378 C CA . PHE A 1 174 ? 8.086 -22.156 -10.117 1 74.44 174 PHE A CA 1
ATOM 1379 C C . PHE A 1 174 ? 9.336 -21.812 -9.312 1 74.44 174 PHE A C 1
ATOM 1381 O O . PHE A 1 174 ? 9.672 -22.516 -8.352 1 74.44 174 PHE A O 1
ATOM 1388 N N . GLU A 1 175 ? 9.977 -20.828 -9.867 1 80.56 175 GLU A N 1
ATOM 1389 C CA . GLU A 1 175 ? 11.172 -20.359 -9.188 1 80.56 175 GLU A CA 1
ATOM 1390 C C . GLU A 1 175 ? 10.984 -18.938 -8.664 1 80.56 175 GLU A C 1
ATOM 1392 O O . GLU A 1 175 ? 10.359 -18.094 -9.328 1 80.56 175 GLU A O 1
ATOM 1397 N N . TRP A 1 176 ? 11.547 -18.797 -7.434 1 85.88 176 TRP A N 1
ATOM 1398 C CA . TRP A 1 176 ? 11.516 -1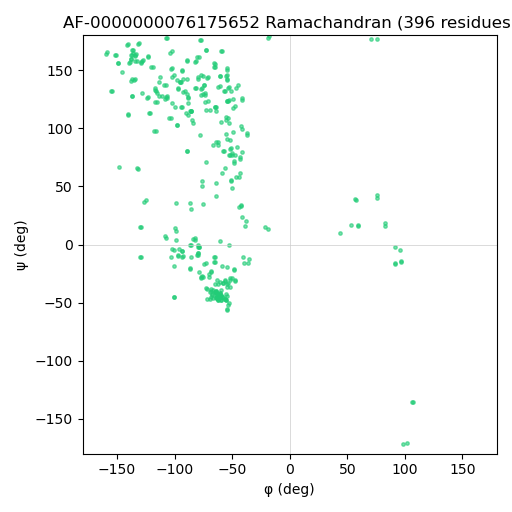7.453 -6.844 1 85.88 176 TRP A CA 1
ATOM 1399 C C . TRP A 1 176 ? 12.641 -16.594 -7.398 1 85.88 176 TRP A C 1
ATOM 1401 O O . TRP A 1 176 ? 13.766 -17.078 -7.586 1 85.88 176 TRP A O 1
ATOM 1411 N N . ASP A 1 177 ? 12.211 -15.422 -7.723 1 84.44 177 ASP A N 1
ATOM 1412 C CA . ASP A 1 177 ? 13.18 -14.422 -8.164 1 84.44 177 ASP A CA 1
ATOM 1413 C C . ASP A 1 177 ? 12.828 -13.039 -7.613 1 84.44 177 ASP A C 1
ATOM 1415 O O . ASP A 1 177 ? 11.828 -12.875 -6.914 1 84.44 177 ASP A O 1
ATOM 1419 N N . ALA A 1 178 ? 13.75 -12.07 -7.828 1 86.75 178 ALA A N 1
ATOM 1420 C CA . ALA A 1 178 ? 13.5 -10.688 -7.418 1 86.75 178 ALA A CA 1
ATOM 1421 C C . ALA A 1 178 ? 13.938 -9.711 -8.5 1 86.75 178 ALA A C 1
ATOM 1423 O O . ALA A 1 178 ? 14.922 -9.953 -9.203 1 86.75 178 ALA A O 1
ATOM 1424 N N . ASP A 1 179 ? 13.102 -8.672 -8.602 1 85.88 179 ASP A N 1
ATOM 1425 C CA . ASP A 1 179 ? 13.383 -7.609 -9.555 1 85.88 179 ASP A CA 1
ATOM 1426 C C . ASP A 1 179 ? 13.156 -6.234 -8.93 1 85.88 179 ASP A C 1
ATOM 1428 O O . ASP A 1 179 ? 12.586 -6.129 -7.848 1 85.88 179 ASP A O 1
ATOM 1432 N N . PRO A 1 180 ? 13.727 -5.16 -9.688 1 87.06 180 PRO A N 1
ATOM 1433 C CA . PRO A 1 180 ? 13.383 -3.82 -9.211 1 87.06 180 PRO A CA 1
ATOM 1434 C C . PRO A 1 180 ? 11.875 -3.598 -9.125 1 87.06 180 PRO A C 1
ATOM 1436 O O . PRO A 1 180 ? 11.125 -4.086 -9.977 1 87.06 180 PRO A O 1
ATOM 1439 N N . CYS A 1 181 ? 11.414 -2.807 -8.109 1 90.88 181 CYS A N 1
ATOM 1440 C CA . CYS A 1 181 ? 9.984 -2.598 -7.871 1 90.88 181 CYS A CA 1
ATOM 1441 C C . CYS A 1 181 ? 9.391 -1.649 -8.906 1 90.88 181 CYS A C 1
ATOM 1443 O O . CYS A 1 181 ? 8.172 -1.595 -9.078 1 90.88 181 CYS A O 1
ATOM 1445 N N . SER A 1 182 ? 10.258 -0.775 -9.414 1 83.62 182 SER A N 1
ATOM 1446 C CA . SER A 1 182 ? 9.805 0.192 -10.406 1 83.62 182 SER A CA 1
ATOM 1447 C C . SER A 1 182 ? 10.625 0.083 -11.688 1 83.62 182 SER A C 1
ATOM 1449 O O . SER A 1 182 ? 11.68 -0.553 -11.703 1 83.62 182 SER A O 1
ATOM 1451 N N . GLY A 1 183 ? 10.039 0.656 -12.773 1 71 183 GLY A N 1
ATOM 1452 C CA . GLY A 1 183 ? 10.82 0.73 -14 1 71 183 GLY A CA 1
ATOM 1453 C C . GLY A 1 183 ? 10.359 -0.258 -15.055 1 71 183 GLY A C 1
ATOM 1454 O O . GLY A 1 183 ? 9.156 -0.456 -15.25 1 71 183 GLY A O 1
ATOM 1455 N N . SER A 1 184 ? 11.297 -0.846 -15.609 1 68 184 SER A N 1
ATOM 1456 C CA . SER A 1 184 ? 11.055 -1.641 -16.812 1 68 184 SER A CA 1
ATOM 1457 C C . SER A 1 184 ? 10.625 -3.061 -16.453 1 68 184 SER A C 1
ATOM 1459 O O . SER A 1 184 ? 10.242 -3.838 -17.328 1 68 184 SER A O 1
ATOM 1461 N N . SER A 1 185 ? 10.562 -3.309 -15.234 1 82.56 185 SER A N 1
ATOM 1462 C CA . SER A 1 185 ? 10.148 -4.668 -14.898 1 82.56 185 SER A CA 1
ATOM 1463 C C . SER A 1 185 ? 8.633 -4.766 -14.766 1 82.56 185 SER A C 1
ATOM 1465 O O . SER A 1 185 ? 8.094 -4.742 -13.656 1 82.56 185 SER A O 1
ATOM 1467 N N . ASN A 1 186 ? 7.953 -4.879 -15.945 1 89.94 186 ASN A N 1
ATOM 1468 C CA . ASN A 1 186 ? 6.504 -5.066 -15.969 1 89.94 186 ASN A CA 1
ATOM 1469 C C . ASN A 1 186 ? 6.129 -6.543 -16.047 1 89.94 186 ASN A C 1
ATOM 1471 O O . ASN A 1 186 ? 6.539 -7.238 -16.984 1 89.94 186 ASN A O 1
ATOM 1475 N N . GLU A 1 187 ? 5.453 -7.035 -15.086 1 92.44 187 GLU A N 1
ATOM 1476 C CA . GLU A 1 187 ? 5.086 -8.445 -14.961 1 92.44 187 GLU A CA 1
ATOM 1477 C C . GLU A 1 187 ? 3.605 -8.602 -14.633 1 92.44 187 GLU A C 1
ATOM 1479 O O . GLU A 1 187 ? 2.893 -7.609 -14.469 1 92.44 187 GLU A O 1
ATOM 1484 N N . GLY A 1 188 ? 3.207 -9.82 -14.656 1 93.25 188 GLY A N 1
ATOM 1485 C CA . GLY A 1 188 ? 1.872 -10.125 -14.156 1 93.25 188 GLY A CA 1
ATOM 1486 C C . GLY A 1 188 ? 1.76 -10.039 -12.648 1 93.25 188 GLY A C 1
ATOM 1487 O O . GLY A 1 188 ? 2.768 -9.898 -11.953 1 93.25 188 GLY A O 1
ATOM 1488 N N . TYR A 1 189 ? 0.484 -10.047 -12.18 1 95 189 TYR A N 1
ATOM 1489 C CA . TYR A 1 189 ? 0.239 -9.984 -10.742 1 95 189 TYR A CA 1
ATOM 1490 C C . TYR A 1 189 ? -1.042 -10.719 -10.375 1 95 189 TYR A C 1
ATOM 1492 O O . TYR A 1 189 ? -1.888 -10.977 -11.234 1 95 189 TYR A O 1
ATOM 1500 N N . VAL A 1 190 ? -1.089 -11.133 -9.148 1 96.19 190 VAL A N 1
ATOM 1501 C CA . VAL A 1 190 ? -2.271 -11.734 -8.555 1 96.19 190 VAL A CA 1
ATOM 1502 C C . VAL A 1 190 ? -2.688 -10.945 -7.312 1 96.19 190 VAL A C 1
ATOM 1504 O O . VAL A 1 190 ? -1.846 -10.594 -6.484 1 96.19 190 VAL A O 1
ATOM 1507 N N . CYS A 1 191 ? -3.965 -10.547 -7.305 1 97.5 191 CYS A N 1
ATOM 1508 C CA . CYS A 1 191 ? -4.527 -9.984 -6.082 1 97.5 191 CYS A CA 1
ATOM 1509 C C . CYS A 1 191 ? -5.258 -11.047 -5.273 1 97.5 191 CYS A C 1
ATOM 1511 O O . CYS A 1 191 ? -5.961 -11.891 -5.84 1 97.5 191 CYS A O 1
ATOM 1513 N N . GLU A 1 192 ? -5.062 -10.953 -4.02 1 96.5 192 GLU A N 1
ATOM 1514 C CA . GLU A 1 192 ? -5.68 -11.906 -3.096 1 96.5 192 GLU A CA 1
ATOM 1515 C C . GLU A 1 192 ? -6.648 -11.203 -2.148 1 96.5 192 GLU A C 1
ATOM 1517 O O . GLU A 1 192 ? -6.344 -10.133 -1.619 1 96.5 192 GLU A O 1
ATOM 1522 N N . PHE A 1 193 ? -7.863 -11.82 -2.014 1 94.5 193 PHE A N 1
ATOM 1523 C CA . PHE A 1 193 ? -8.898 -11.367 -1.092 1 94.5 193 PHE A CA 1
ATOM 1524 C C . PHE A 1 193 ? -9.266 -12.469 -0.103 1 94.5 193 PHE A C 1
ATOM 1526 O O . PHE A 1 193 ? -9.859 -13.477 -0.483 1 94.5 193 PHE A O 1
ATOM 1533 N N . PRO A 1 194 ? -8.906 -12.172 1.195 1 87.19 194 PRO A N 1
ATOM 1534 C CA . PRO A 1 194 ? -9.141 -13.219 2.195 1 87.19 194 PRO A CA 1
ATOM 1535 C C . PRO A 1 194 ? -10.617 -13.383 2.539 1 87.19 194 PRO A C 1
ATOM 1537 O O . PRO A 1 194 ? -11.344 -12.391 2.662 1 87.19 194 PRO A O 1
ATOM 1540 N N . ILE A 1 195 ? -11.07 -14.531 2.516 1 77.81 195 ILE A N 1
ATOM 1541 C CA . ILE A 1 195 ? -12.43 -14.875 2.922 1 77.81 195 ILE A CA 1
ATOM 1542 C C . ILE A 1 195 ? -12.383 -15.734 4.184 1 77.81 195 ILE A C 1
ATOM 1544 O O . ILE A 1 195 ? -11.469 -16.547 4.359 1 77.81 195 ILE A O 1
ATOM 1548 N N . ALA A 1 196 ? -13.258 -15.164 5.219 1 60.41 196 ALA A N 1
ATOM 1549 C CA . ALA A 1 196 ? -13.352 -15.945 6.453 1 60.41 196 ALA A CA 1
ATOM 1550 C C . ALA A 1 196 ? -13.719 -17.391 6.164 1 60.41 196 ALA A C 1
ATOM 1552 O O . ALA A 1 196 ? -14.461 -17.672 5.223 1 60.41 196 ALA A O 1
ATOM 1553 N N . GLU A 1 197 ? -12.812 -18.328 6.684 1 49.88 197 GLU A N 1
ATOM 1554 C CA . GLU A 1 197 ? -13.203 -19.734 6.598 1 49.88 197 GLU A CA 1
ATOM 1555 C C . GLU A 1 197 ? -14.555 -19.969 7.25 1 49.88 197 GLU A C 1
ATOM 1557 O O . GLU A 1 197 ? -14.883 -19.344 8.266 1 49.88 197 GLU A O 1
ATOM 1562 N N . SER A 1 198 ? -15.578 -20.25 6.426 1 38.5 198 SER A N 1
ATOM 1563 C CA . SER A 1 198 ? -16.844 -20.672 7.008 1 38.5 198 SER A CA 1
ATOM 1564 C C . SER A 1 198 ? -16.625 -21.562 8.219 1 38.5 198 SER A C 1
ATOM 1566 O O . SER A 1 198 ? -15.758 -22.422 8.211 1 38.5 198 SER A O 1
ATOM 1568 N N . CYS A 1 199 ? -16.672 -20.844 9.438 1 35.16 199 CYS A N 1
ATOM 1569 C CA . CYS A 1 199 ? -16.781 -21.75 10.586 1 35.16 199 CYS A CA 1
ATOM 1570 C C . CYS A 1 199 ? -17.797 -22.859 10.312 1 35.16 199 CYS A C 1
ATOM 1572 O O . CYS A 1 199 ? -18.969 -22.594 10.055 1 35.16 199 CYS A O 1
ATOM 1574 N N . TYR A 1 200 ? -17.5 -23.781 9.523 1 30.06 200 TYR A N 1
ATOM 1575 C CA . TYR A 1 200 ? -18.406 -24.906 9.672 1 30.06 200 TYR A CA 1
ATOM 1576 C C . TYR A 1 200 ? -18.297 -25.531 11.055 1 30.06 200 TYR A C 1
ATOM 1578 O O . TYR A 1 200 ? -17.219 -25.5 11.664 1 30.06 200 TYR A O 1
ATOM 1586 N N . LYS B 1 1 ? -53.5 42.938 -16.312 1 25.06 1 LYS B N 1
ATOM 1587 C CA . LYS B 1 1 ? -53.5 41.531 -15.898 1 25.06 1 LYS B CA 1
ATOM 1588 C C . LYS B 1 1 ? -52.156 41.156 -15.258 1 25.06 1 LYS B C 1
ATOM 1590 O O . LYS B 1 1 ? -51.094 41.406 -15.828 1 25.06 1 LYS B O 1
ATOM 1595 N N . SER B 1 2 ? -52.031 41.031 -13.938 1 26.5 2 SER B N 1
ATOM 1596 C CA . SER B 1 2 ? -50.969 41.031 -12.961 1 26.5 2 SER B CA 1
ATOM 1597 C C . SER B 1 2 ? -50.156 39.75 -13.031 1 26.5 2 SER B C 1
ATOM 1599 O O . SER B 1 2 ? -50.688 38.656 -12.828 1 26.5 2 SER B O 1
ATOM 1601 N N . TYR B 1 3 ? -49.438 39.562 -13.977 1 29.78 3 TYR B N 1
ATOM 1602 C CA . TYR B 1 3 ? -48.719 38.344 -14.203 1 29.78 3 TYR B CA 1
ATOM 1603 C C . TYR B 1 3 ? -47.906 37.938 -12.977 1 29.78 3 TYR B C 1
ATOM 1605 O O . TYR B 1 3 ? -47.125 38.75 -12.453 1 29.78 3 TYR B O 1
ATOM 1613 N N . GLY B 1 4 ? -48.438 37.188 -12.086 1 28.72 4 GLY B N 1
ATOM 1614 C CA . GLY B 1 4 ? -48 36.625 -10.828 1 28.72 4 GLY B CA 1
ATOM 1615 C C . GLY B 1 4 ? -46.656 35.938 -10.93 1 28.72 4 GLY B C 1
ATOM 1616 O O . GLY B 1 4 ? -46.438 35.094 -11.82 1 28.72 4 GLY B O 1
ATOM 1617 N N . LYS B 1 5 ? -45.562 36.562 -10.602 1 29.52 5 LYS B N 1
ATOM 1618 C CA . LYS B 1 5 ? -44.188 36.125 -10.523 1 29.52 5 LYS B CA 1
ATOM 1619 C C . LYS B 1 5 ? -44.062 34.844 -9.711 1 29.52 5 LYS B C 1
ATOM 1621 O O . LYS B 1 5 ? -44.344 34.812 -8.516 1 29.52 5 LYS B O 1
ATOM 1626 N N . ARG B 1 6 ? -44.406 33.719 -10.258 1 26.89 6 ARG B N 1
ATOM 1627 C CA . ARG B 1 6 ? -44.281 32.469 -9.555 1 26.89 6 ARG B CA 1
ATOM 1628 C C . ARG B 1 6 ? -42.875 32.25 -9.047 1 26.89 6 ARG B C 1
ATOM 1630 O O . ARG B 1 6 ? -41.906 32.25 -9.836 1 26.89 6 ARG B O 1
ATOM 1637 N N . ILE B 1 7 ? -42.562 32.656 -7.875 1 27.67 7 ILE B N 1
ATOM 1638 C CA . ILE B 1 7 ? -41.344 32.469 -7.105 1 27.67 7 ILE B CA 1
ATOM 1639 C C . ILE B 1 7 ? -40.969 31 -7.086 1 27.67 7 ILE B C 1
ATOM 1641 O O . ILE B 1 7 ? -41.719 30.156 -6.629 1 27.67 7 ILE B O 1
ATOM 1645 N N . TRP B 1 8 ? -40.406 30.5 -8.086 1 23.62 8 TRP B N 1
ATOM 1646 C CA . TRP B 1 8 ? -39.938 29.109 -8.109 1 23.62 8 TRP B CA 1
ATOM 1647 C C . TRP B 1 8 ? -39.062 28.812 -6.91 1 23.62 8 TRP B C 1
ATOM 1649 O O . TRP B 1 8 ? -38 29.453 -6.723 1 23.62 8 TRP B O 1
ATOM 1659 N N . LYS B 1 9 ? -39.562 28.516 -5.754 1 26.25 9 LYS B N 1
ATOM 1660 C CA . LYS B 1 9 ? -38.938 28.062 -4.52 1 26.25 9 LYS B CA 1
ATOM 1661 C C . LYS B 1 9 ? -38.125 26.797 -4.758 1 26.25 9 LYS B C 1
ATOM 1663 O O . LYS B 1 9 ? -38.688 25.734 -5.051 1 26.25 9 LYS B O 1
ATOM 1668 N N . GLY B 1 10 ? -37.062 26.812 -5.508 1 24 10 GLY B N 1
ATOM 1669 C CA . GLY B 1 10 ? -36.25 25.641 -5.727 1 24 10 GLY B CA 1
ATOM 1670 C C . GLY B 1 10 ? -35.812 24.969 -4.441 1 24 10 GLY B C 1
ATOM 1671 O O . GLY B 1 10 ? -35.062 25.547 -3.648 1 24 10 GLY B O 1
ATOM 1672 N N . ASN B 1 11 ? -36.562 24.203 -3.688 1 24.89 11 ASN B N 1
ATOM 1673 C CA . ASN B 1 11 ? -36.469 23.391 -2.484 1 24.89 11 ASN B CA 1
ATOM 1674 C C . ASN B 1 11 ? -35.312 22.391 -2.592 1 24.89 11 ASN B C 1
ATOM 1676 O O . ASN B 1 11 ? -35.312 21.375 -1.904 1 24.89 11 ASN B O 1
ATOM 1680 N N . SER B 1 12 ? -34.562 22.297 -3.59 1 24.08 12 SER B N 1
ATOM 1681 C CA . SER B 1 12 ? -33.844 21.031 -3.678 1 24.08 12 SER B CA 1
ATOM 1682 C C . SER B 1 12 ? -32.875 20.844 -2.516 1 24.08 12 SER B C 1
ATOM 1684 O O . SER B 1 12 ? -31.766 21.391 -2.535 1 24.08 12 SER B O 1
ATOM 1686 N N . ARG B 1 13 ? -33.344 20.969 -1.298 1 24.23 13 ARG B N 1
ATOM 1687 C CA . ARG B 1 13 ? -32.5 20.688 -0.136 1 24.23 13 ARG B CA 1
ATOM 1688 C C . ARG B 1 13 ? -31.828 19.312 -0.247 1 24.23 13 ARG B C 1
ATOM 1690 O O . ARG B 1 13 ? -32.5 18.297 -0.066 1 24.23 13 ARG B O 1
ATOM 1697 N N . TYR B 1 14 ? -31.141 19.062 -1.291 1 23.23 14 TYR B N 1
ATOM 1698 C CA . TYR B 1 14 ? -30.422 17.797 -1.266 1 23.23 14 TYR B CA 1
ATOM 1699 C C . TYR B 1 14 ? -29.672 17.609 0.048 1 23.23 14 TYR B C 1
ATOM 1701 O O . TYR B 1 14 ? -28.797 18.406 0.379 1 23.23 14 TYR B O 1
ATOM 1709 N N . ASN B 1 15 ? -30.391 17.25 1.095 1 21.64 15 ASN B N 1
ATOM 1710 C CA . ASN B 1 15 ? -29.891 16.766 2.379 1 21.64 15 ASN B CA 1
ATOM 1711 C C . ASN B 1 15 ? -28.766 15.75 2.195 1 21.64 15 ASN B C 1
ATOM 1713 O O . ASN B 1 15 ? -29.016 14.586 1.897 1 21.64 15 ASN B O 1
ATOM 1717 N N . TYR B 1 16 ? -27.797 16.141 1.576 1 23.3 16 TYR B N 1
ATOM 1718 C CA . TYR B 1 16 ? -26.625 15.281 1.551 1 23.3 16 TYR B CA 1
ATOM 1719 C C . TYR B 1 16 ? -26.234 14.844 2.959 1 23.3 16 TYR B C 1
ATOM 1721 O O . TYR B 1 16 ? -25.594 15.602 3.691 1 23.3 16 TYR B O 1
ATOM 1729 N N . LYS B 1 17 ? -27.234 14.219 3.67 1 23.72 17 LYS B N 1
ATOM 1730 C CA . LYS B 1 17 ? -26.797 13.547 4.891 1 23.72 17 LYS B CA 1
ATOM 1731 C C . LYS B 1 17 ? -25.531 12.719 4.648 1 23.72 17 LYS B C 1
ATOM 1733 O O . LYS B 1 17 ? -25.531 11.805 3.822 1 23.72 17 LYS B O 1
ATOM 1738 N N . PHE B 1 18 ? -24.469 13.305 4.703 1 22.98 18 PHE B N 1
ATOM 1739 C CA . PHE B 1 18 ? -23.109 12.75 4.727 1 22.98 18 PHE B CA 1
ATOM 1740 C C . PHE B 1 18 ? -23.031 11.57 5.688 1 22.98 18 PHE B C 1
ATOM 1742 O O . PHE B 1 18 ? -22.625 11.727 6.84 1 22.98 18 PHE B O 1
ATOM 1749 N N . GLY B 1 19 ? -24.156 10.836 5.789 1 24.05 19 GLY B N 1
ATOM 1750 C CA . GLY B 1 19 ? -24.219 9.734 6.738 1 24.05 19 GLY B CA 1
ATOM 1751 C C . GLY B 1 19 ? -22.984 8.836 6.688 1 24.05 19 GLY B C 1
ATOM 1752 O O . GLY B 1 19 ? -22.266 8.82 5.688 1 24.05 19 GLY B O 1
ATOM 1753 N N . GLY B 1 20 ? -22.5 8.516 7.918 1 24.84 20 GLY B N 1
ATOM 1754 C CA . GLY B 1 20 ? -21.5 7.527 8.312 1 24.84 20 GLY B CA 1
ATOM 1755 C C . GLY B 1 20 ? -21.547 6.27 7.465 1 24.84 20 GLY B C 1
ATOM 1756 O O . GLY B 1 20 ? -20.859 5.293 7.758 1 24.84 20 GLY B O 1
ATOM 1757 N N . GLU B 1 21 ? -22.625 6.164 6.703 1 28.52 21 GLU B N 1
ATOM 1758 C CA . GLU B 1 21 ? -22.891 5.004 5.855 1 28.52 21 GLU B CA 1
ATOM 1759 C C . GLU B 1 21 ? -21.797 4.816 4.809 1 28.52 21 GLU B C 1
ATOM 1761 O O . GLU B 1 21 ? -21.859 3.887 4.004 1 28.52 21 GLU B O 1
ATOM 1766 N N . LYS B 1 22 ? -21.25 5.875 4.379 1 26.95 22 LYS B N 1
ATOM 1767 C CA . LYS B 1 22 ? -20.375 5.715 3.211 1 26.95 22 LYS B CA 1
ATOM 1768 C C . LYS B 1 22 ? -19.328 4.629 3.447 1 26.95 22 LYS B C 1
ATOM 1770 O O . LYS B 1 22 ? -18.828 4.031 2.494 1 26.95 22 LYS B O 1
ATOM 1775 N N . TYR B 1 23 ? -18.688 4.77 4.562 1 25.48 23 TYR B N 1
ATOM 1776 C CA . TYR B 1 23 ? -17.812 3.639 4.867 1 25.48 23 TYR B CA 1
ATOM 1777 C C . TYR B 1 23 ? -18.641 2.42 5.277 1 25.48 23 TYR B C 1
ATOM 1779 O O . TYR B 1 23 ? -19.766 2.551 5.738 1 25.48 23 TYR B O 1
ATOM 1787 N N . GLY B 1 24 ? -18.609 1.387 4.539 1 26.48 24 GLY B N 1
ATOM 1788 C CA . GLY B 1 24 ? -19.312 0.132 4.754 1 26.48 24 GLY B CA 1
ATOM 1789 C C . GLY B 1 24 ? -19.766 -0.06 6.188 1 26.48 24 GLY B C 1
ATOM 1790 O O . GLY B 1 24 ? -19.984 -1.19 6.629 1 26.48 24 GLY B O 1
ATOM 1791 N N . TYR B 1 25 ? -19.703 1.033 6.93 1 27.16 25 TYR B N 1
ATOM 1792 C CA . TYR B 1 25 ? -20.25 0.869 8.266 1 27.16 25 TYR B CA 1
ATOM 1793 C C . TYR B 1 25 ? -21.781 0.861 8.227 1 27.16 25 TYR B C 1
ATOM 1795 O O . TYR B 1 25 ? -22.406 1.919 8.164 1 27.16 25 TYR B O 1
ATOM 1803 N N . TYR B 1 26 ? -22.5 0.111 7.539 1 25.64 26 TYR B N 1
ATOM 1804 C CA . TYR B 1 26 ? -23.938 -0.006 7.77 1 25.64 26 TYR B CA 1
ATOM 1805 C C . TYR B 1 26 ? -24.25 -0.047 9.266 1 25.64 26 TYR B C 1
ATOM 1807 O O . TYR B 1 26 ? -23.422 -0.511 10.062 1 25.64 26 TYR B O 1
ATOM 1815 N N . ASN B 1 27 ? -25.109 0.803 9.758 1 29.67 27 ASN B N 1
ATOM 1816 C CA . ASN B 1 27 ? -25.844 0.78 11.016 1 29.67 27 ASN B CA 1
ATOM 1817 C C . ASN B 1 27 ? -26.312 -0.628 11.359 1 29.67 27 ASN B C 1
ATOM 1819 O O . ASN B 1 27 ? -27.516 -0.928 11.266 1 29.67 27 ASN B O 1
ATOM 1823 N N . GLN B 1 28 ? -25.828 -1.7 10.789 1 28.48 28 GLN B N 1
ATOM 1824 C CA . GLN B 1 28 ? -26.516 -2.939 11.148 1 28.48 28 GLN B CA 1
ATOM 1825 C C . GLN B 1 28 ? -26.641 -3.074 12.664 1 28.48 28 GLN B C 1
ATOM 1827 O O . GLN B 1 28 ? -25.828 -2.527 13.414 1 28.48 28 GLN B O 1
ATOM 1832 N N . GLY B 1 29 ? -27.828 -3.404 13.305 1 29.58 29 GLY B N 1
ATOM 1833 C CA . GLY B 1 29 ? -28.062 -3.877 14.664 1 29.58 29 GLY B CA 1
ATOM 1834 C C . GLY B 1 29 ? -26.812 -4.445 15.32 1 29.58 29 GLY B C 1
ATOM 1835 O O . GLY B 1 29 ? -25.781 -4.574 14.68 1 29.58 29 GLY B O 1
ATOM 1836 N N . ASN B 1 30 ? -26.938 -4.898 16.703 1 29.8 30 ASN B N 1
ATOM 1837 C CA . ASN B 1 30 ? -25.875 -5.438 17.547 1 29.8 30 ASN B CA 1
ATOM 1838 C C . ASN B 1 30 ? -24.984 -6.406 16.766 1 29.8 30 ASN B C 1
ATOM 1840 O O . ASN B 1 30 ? -25.219 -7.617 16.781 1 29.8 30 ASN B O 1
ATOM 1844 N N . GLN B 1 31 ? -24.812 -6.168 15.648 1 29.91 31 GLN B N 1
ATOM 1845 C CA . GLN B 1 31 ? -24.188 -7.055 14.672 1 29.91 31 GLN B CA 1
ATOM 1846 C C . GLN B 1 31 ? -22.875 -7.625 15.203 1 29.91 31 GLN B C 1
ATOM 1848 O O . GLN B 1 31 ? -22.219 -8.414 14.516 1 29.91 31 GLN B O 1
ATOM 1853 N N . CYS B 1 32 ? -22.234 -7.012 16.156 1 34.62 32 CYS B N 1
ATOM 1854 C CA . CYS B 1 32 ? -21.188 -7.648 16.953 1 34.62 32 CYS B CA 1
ATOM 1855 C C . CYS B 1 32 ? -21.641 -9.016 17.453 1 34.62 32 CYS B C 1
ATOM 1857 O O . CYS B 1 32 ? -20.844 -9.781 17.984 1 34.62 32 CYS B O 1
ATOM 1859 N N . ARG B 1 33 ? -22.859 -9.203 17.672 1 30.48 33 ARG B N 1
ATOM 1860 C CA . ARG B 1 33 ? -23.25 -10.523 18.156 1 30.48 33 ARG B CA 1
ATOM 1861 C C . ARG B 1 33 ? -22.75 -11.617 17.234 1 30.48 33 ARG B C 1
ATOM 1863 O O . ARG B 1 33 ? -22.359 -12.695 17.688 1 30.48 33 ARG B O 1
ATOM 1870 N N . ARG B 1 34 ? -23.109 -11.57 15.914 1 32.91 34 ARG B N 1
ATOM 1871 C CA . ARG B 1 34 ? -22.781 -12.672 15.016 1 32.91 34 ARG B CA 1
ATOM 1872 C C . ARG B 1 34 ? -21.391 -12.508 14.43 1 32.91 34 ARG B C 1
ATOM 1874 O O . ARG B 1 34 ? -20.953 -13.32 13.609 1 32.91 34 ARG B O 1
ATOM 1881 N N . CYS B 1 35 ? -20.828 -11.352 14.406 1 35 35 CYS B N 1
ATOM 1882 C CA . CYS B 1 35 ? -19.469 -11.25 13.875 1 35 35 CYS B CA 1
ATOM 1883 C C . CYS B 1 35 ? -18.5 -12.023 14.75 1 35 35 CYS B C 1
ATOM 1885 O O . CYS B 1 35 ? -18.391 -11.766 15.953 1 35 35 CYS B O 1
ATOM 1887 N N . LYS B 1 36 ? -18.375 -13.133 14.469 1 34.41 36 LYS B N 1
ATOM 1888 C CA . LYS B 1 36 ? -17.375 -13.984 15.117 1 34.41 36 LYS B CA 1
ATOM 1889 C C . LYS B 1 36 ? -15.992 -13.352 15.062 1 34.41 36 LYS B C 1
ATOM 1891 O O . LYS B 1 36 ? -15.078 -13.789 15.758 1 34.41 36 LYS B O 1
ATOM 1896 N N . GLY B 1 37 ? -15.68 -12.492 13.984 1 37.78 37 GLY B N 1
ATOM 1897 C CA . GLY B 1 37 ? -14.281 -12.086 14 1 37.78 37 GLY B CA 1
ATOM 1898 C C . GLY B 1 37 ? -14 -10.969 14.984 1 37.78 37 GLY B C 1
ATOM 1899 O O . GLY B 1 37 ? -14.922 -10.297 15.453 1 37.78 37 GLY B O 1
ATOM 1900 N N . PRO B 1 38 ? -12.836 -10.922 15.664 1 36.72 38 PRO B N 1
ATOM 1901 C CA . PRO B 1 38 ? -12.5 -9.953 16.719 1 36.72 38 PRO B CA 1
ATOM 1902 C C . PRO B 1 38 ? -12.555 -8.508 16.219 1 36.72 38 PRO B C 1
ATOM 1904 O O . PRO B 1 38 ? -12.227 -8.227 15.07 1 36.72 38 PRO B O 1
ATOM 1907 N N . CYS B 1 39 ? -13.609 -7.742 16.594 1 42.19 39 CYS B N 1
ATOM 1908 C CA . CYS B 1 39 ? -13.68 -6.297 16.406 1 42.19 39 CYS B CA 1
ATOM 1909 C C . CYS B 1 39 ? -12.344 -5.645 16.734 1 42.19 39 CYS B 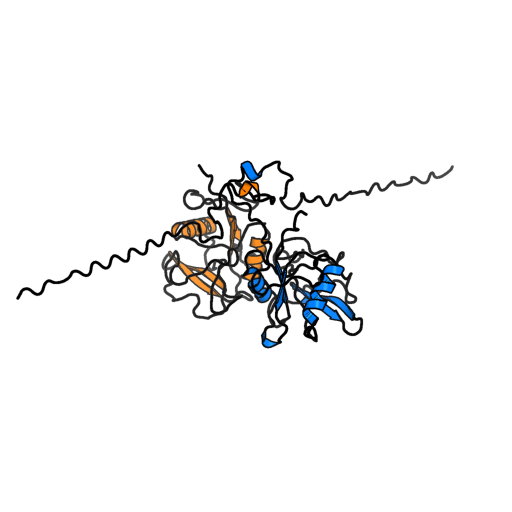C 1
ATOM 1911 O O . CYS B 1 39 ? -11.766 -5.906 17.797 1 42.19 39 CYS B O 1
ATOM 1913 N N . LYS B 1 40 ? -11.539 -5.332 15.727 1 42.91 40 LYS B N 1
ATOM 1914 C CA . LYS B 1 40 ? -10.289 -4.684 16.094 1 42.91 40 LYS B CA 1
ATOM 1915 C C . LYS B 1 40 ? -10.539 -3.344 16.781 1 42.91 40 LYS B C 1
ATOM 1917 O O . LYS B 1 40 ? -11.25 -2.492 16.25 1 42.91 40 LYS B O 1
ATOM 1922 N N . THR B 1 41 ? -10.719 -3.299 18.172 1 46.81 41 THR B N 1
ATOM 1923 C CA . THR B 1 41 ? -10.742 -2.031 18.891 1 46.81 41 THR B CA 1
ATOM 1924 C C . THR B 1 41 ? -9.547 -1.168 18.5 1 46.81 41 THR B C 1
ATOM 1926 O O . THR B 1 41 ? -8.422 -1.67 18.375 1 46.81 41 THR B O 1
ATOM 1929 N N . LEU B 1 42 ? -9.898 0.101 17.844 1 57.44 42 LEU B N 1
ATOM 1930 C CA . LEU B 1 42 ? -8.75 0.969 17.594 1 57.44 42 LEU B CA 1
ATOM 1931 C C . LEU B 1 42 ? -7.945 1.199 18.859 1 57.44 42 LEU B C 1
ATOM 1933 O O . LEU B 1 42 ? -8.516 1.291 19.953 1 57.44 42 LEU B O 1
ATOM 1937 N N . PRO B 1 43 ? -6.668 1.111 18.734 1 61.38 43 PRO B N 1
ATOM 1938 C CA . PRO B 1 43 ? -5.789 1.391 19.875 1 61.38 43 PRO B CA 1
ATOM 1939 C C . PRO B 1 43 ? -6.039 2.766 20.484 1 61.38 43 PRO B C 1
ATOM 1941 O O . PRO B 1 43 ? -6.531 3.67 19.812 1 61.38 43 PRO B O 1
ATOM 1944 N N . THR B 1 44 ? -5.957 2.883 21.719 1 67.69 44 THR B N 1
ATOM 1945 C CA . THR B 1 44 ? -6.109 4.148 22.422 1 67.69 44 THR B CA 1
ATOM 1946 C C . THR B 1 44 ? -4.754 4.809 22.641 1 67.69 44 THR B C 1
ATOM 1948 O O . THR B 1 44 ? -4.68 5.945 23.109 1 67.69 44 THR B O 1
ATOM 1951 N N . THR B 1 45 ? -3.756 4.152 22.406 1 83.81 45 THR B N 1
ATOM 1952 C CA . THR B 1 45 ? -2.418 4.711 22.547 1 83.81 45 THR B CA 1
ATOM 1953 C C . THR B 1 45 ? -1.669 4.695 21.219 1 83.81 45 THR B C 1
ATOM 1955 O O . THR B 1 45 ? -1.96 3.877 20.344 1 83.81 45 THR B O 1
ATOM 1958 N N . CYS B 1 46 ? -0.768 5.641 21.156 1 93.31 46 CYS B N 1
ATOM 1959 C CA . CYS B 1 46 ? 0.014 5.727 19.938 1 93.31 46 CYS B CA 1
ATOM 1960 C C . CYS B 1 46 ? 1.054 4.613 19.875 1 93.31 46 CYS B C 1
ATOM 1962 O O . CYS B 1 46 ? 1.681 4.285 20.875 1 93.31 46 CYS B O 1
ATOM 1964 N N . PRO B 1 47 ? 1.176 4.023 18.656 1 92.25 47 PRO B N 1
ATOM 1965 C CA . PRO B 1 47 ? 2.309 3.111 18.5 1 92.25 47 PRO B CA 1
ATOM 1966 C C . PRO B 1 47 ? 3.656 3.793 18.734 1 92.25 47 PRO B C 1
ATOM 1968 O O . PRO B 1 47 ? 3.73 5.023 18.766 1 92.25 47 PRO B O 1
ATOM 1971 N N . GLU B 1 48 ? 4.664 2.998 18.875 1 92.5 48 GLU B N 1
ATOM 1972 C CA . GLU B 1 48 ? 6.004 3.535 19.094 1 92.5 48 GLU B CA 1
ATOM 1973 C C . GLU B 1 48 ? 6.406 4.492 17.984 1 92.5 48 GLU B C 1
ATOM 1975 O O . GLU B 1 48 ? 6.207 4.195 16.797 1 92.5 48 GLU B O 1
ATOM 1980 N N . GLY B 1 49 ? 6.91 5.625 18.312 1 94.75 49 GLY B N 1
ATOM 1981 C CA . GLY B 1 49 ? 7.402 6.598 17.344 1 94.75 49 GLY B CA 1
ATOM 1982 C C . GLY B 1 49 ? 6.348 7.594 16.906 1 94.75 49 GLY B C 1
ATOM 1983 O O . GLY B 1 49 ? 6.668 8.641 16.344 1 94.75 49 GLY B O 1
ATOM 1984 N N . TYR B 1 50 ? 5.129 7.203 17.203 1 96.19 50 TYR B N 1
ATOM 1985 C CA . TYR B 1 50 ? 4.02 8.086 16.859 1 96.19 50 TYR B CA 1
ATOM 1986 C C . TYR B 1 50 ? 3.648 8.977 18.031 1 96.19 50 TYR B C 1
ATOM 1988 O O . TYR B 1 50 ? 3.775 8.578 19.188 1 96.19 50 TYR B O 1
ATOM 1996 N N . THR B 1 51 ? 3.148 10.195 17.703 1 94.88 51 THR B N 1
ATOM 1997 C CA . THR B 1 51 ? 2.746 11.133 18.75 1 94.88 51 THR B CA 1
ATOM 1998 C C . THR B 1 51 ? 1.443 11.836 18.375 1 94.88 51 THR B C 1
ATOM 2000 O O . THR B 1 51 ? 1.129 11.984 17.188 1 94.88 51 THR B O 1
ATOM 2003 N N . LYS B 1 52 ? 0.806 12.289 19.406 1 94.31 52 LYS B N 1
ATOM 2004 C CA . LYS B 1 52 ? -0.421 13.055 19.203 1 94.31 52 LYS B CA 1
ATOM 2005 C C . LYS B 1 52 ? -0.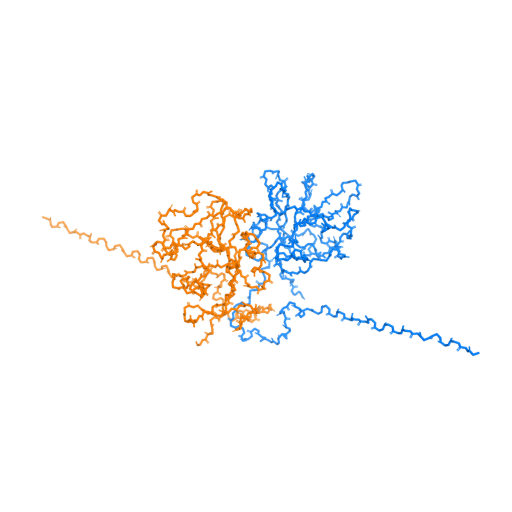113 14.508 18.875 1 94.31 52 LYS B C 1
ATOM 2007 O O . LYS B 1 52 ? 0.998 14.984 19.125 1 94.31 52 LYS B O 1
ATOM 2012 N N . LEU B 1 53 ? -1.126 15.102 18.219 1 93.5 53 LEU B N 1
ATOM 2013 C CA . LEU B 1 53 ? -1.011 16.547 18.047 1 93.5 53 LEU B CA 1
ATOM 2014 C C . LEU B 1 53 ? -1.07 17.25 19.406 1 93.5 53 LEU B C 1
ATOM 2016 O O . LEU B 1 53 ? -1.609 16.703 20.375 1 93.5 53 LEU B O 1
ATOM 2020 N N . THR B 1 54 ? -0.436 18.391 19.422 1 89.38 54 THR B N 1
ATOM 2021 C CA . THR B 1 54 ? -0.466 19.172 20.656 1 89.38 54 THR B CA 1
ATOM 2022 C C . THR B 1 54 ? -1.903 19.422 21.094 1 89.38 54 THR B C 1
ATOM 2024 O O . THR B 1 54 ? -2.238 19.234 22.266 1 89.38 54 THR B O 1
ATOM 2027 N N . ASN B 1 55 ? -2.729 19.859 20.141 1 90.19 55 ASN B N 1
ATOM 2028 C CA . ASN B 1 55 ? -4.156 20.031 20.375 1 90.19 55 ASN B CA 1
ATOM 2029 C C . ASN B 1 55 ? -4.957 18.828 19.875 1 90.19 55 ASN B C 1
ATOM 2031 O O . ASN B 1 55 ? -5.27 18.734 18.688 1 90.19 55 ASN B O 1
ATOM 2035 N N . GLN B 1 56 ? -5.375 17.984 20.734 1 87.69 56 GLN B N 1
ATOM 2036 C CA . GLN B 1 56 ? -5.988 16.703 20.375 1 87.69 56 GLN B CA 1
ATOM 2037 C C . GLN B 1 56 ? -7.457 16.891 20 1 87.69 56 GLN B C 1
ATOM 2039 O O . GLN B 1 56 ? -8.094 15.961 19.5 1 87.69 56 GLN B O 1
ATOM 2044 N N . ARG B 1 57 ? -8.008 18.094 20.219 1 87.94 57 ARG B N 1
ATOM 2045 C CA . ARG B 1 57 ? -9.375 18.375 19.781 1 87.94 57 ARG B CA 1
ATOM 2046 C C . ARG B 1 57 ? -9.453 18.453 18.25 1 87.94 57 ARG B C 1
ATOM 2048 O O . ARG B 1 57 ? -10.523 18.266 17.672 1 87.94 57 ARG B O 1
ATOM 2055 N N . ILE B 1 58 ? -8.305 18.844 17.688 1 90.75 58 ILE B N 1
ATOM 2056 C CA . ILE B 1 58 ? -8.227 18.969 16.25 1 90.75 58 ILE B CA 1
ATOM 2057 C C . ILE B 1 58 ? -8.297 17.594 15.594 1 90.75 58 ILE B C 1
ATOM 2059 O O . ILE B 1 58 ? -9.008 17.391 14.602 1 90.75 58 ILE B O 1
ATOM 2063 N N . SER B 1 59 ? -7.504 16.609 16.109 1 90 59 SER B N 1
ATOM 2064 C CA . SER B 1 59 ? -7.469 15.227 15.633 1 90 59 SER B CA 1
ATOM 2065 C C . SER B 1 59 ? -6.996 14.281 16.734 1 90 59 SER B C 1
ATOM 2067 O O . SER B 1 59 ? -5.996 14.547 17.406 1 90 59 SER B O 1
ATOM 2069 N N . PRO B 1 60 ? -7.742 13.18 16.906 1 86.94 60 PRO B N 1
ATOM 2070 C CA . PRO B 1 60 ? -7.312 12.195 17.906 1 86.94 60 PRO B CA 1
ATOM 2071 C C . PRO B 1 60 ? -6.191 11.289 17.406 1 86.94 60 PRO B C 1
ATOM 2073 O O . PRO B 1 60 ? -5.633 10.5 18.172 1 86.94 60 PRO B O 1
ATOM 2076 N N . ASN B 1 61 ? -5.789 11.461 16.188 1 92.44 61 ASN B N 1
ATOM 2077 C CA . ASN B 1 61 ? -4.875 10.523 15.555 1 92.44 61 ASN B CA 1
ATOM 2078 C C . ASN B 1 61 ? -3.436 10.75 16 1 92.44 61 ASN B C 1
ATOM 2080 O O . ASN B 1 61 ? -3.123 11.773 16.609 1 92.44 61 ASN B O 1
ATOM 2084 N N . CYS B 1 62 ? -2.65 9.727 15.781 1 95.62 62 CYS B N 1
ATOM 2085 C CA . CYS B 1 62 ? -1.215 9.805 16.031 1 95.62 62 CYS B CA 1
ATOM 2086 C C . CYS B 1 62 ? -0.443 9.977 14.727 1 95.62 62 CYS B C 1
ATOM 2088 O O . CYS B 1 62 ? -0.876 9.492 13.672 1 95.62 62 CYS B O 1
ATOM 2090 N N . TYR B 1 63 ? 0.722 10.641 14.891 1 96.38 63 TYR B N 1
ATOM 2091 C CA . TYR B 1 63 ? 1.499 10.938 13.695 1 96.38 63 TYR B CA 1
ATOM 2092 C C . TYR B 1 63 ? 2.975 10.625 13.906 1 96.38 63 TYR B C 1
ATOM 2094 O O . TYR B 1 63 ? 3.502 10.805 15.008 1 96.38 63 TYR B O 1
ATOM 2102 N N . LEU B 1 64 ? 3.623 10.102 12.883 1 96.38 64 LEU B N 1
ATOM 2103 C CA . LEU B 1 64 ? 5.066 9.906 12.789 1 96.38 64 LEU B CA 1
ATOM 2104 C C . LEU B 1 64 ? 5.664 10.766 11.688 1 96.38 64 LEU B C 1
ATOM 2106 O O . LEU B 1 64 ? 5.117 10.844 10.586 1 96.38 64 LEU B O 1
ATOM 2110 N N . PHE B 1 65 ? 6.723 11.469 12.07 1 94.25 65 PHE B N 1
ATOM 2111 C CA . PHE B 1 65 ? 7.359 12.391 11.141 1 94.25 65 PHE B CA 1
ATOM 2112 C C . PHE B 1 65 ? 8.688 11.836 10.641 1 94.25 65 PHE B C 1
ATOM 2114 O O . PHE B 1 65 ? 9.531 11.422 11.445 1 94.25 65 PHE B O 1
ATOM 2121 N N . GLY B 1 66 ? 8.844 11.805 9.273 1 93.31 66 GLY B N 1
ATOM 2122 C CA . GLY B 1 66 ? 10.078 11.297 8.688 1 93.31 66 GLY B CA 1
ATOM 2123 C C . GLY B 1 66 ? 10.617 12.188 7.578 1 93.31 66 GLY B C 1
ATOM 2124 O O . GLY B 1 66 ? 9.891 13.016 7.027 1 93.31 66 GLY B O 1
ATOM 2125 N N . GLY B 1 67 ? 11.969 12.062 7.301 1 89.56 67 GLY B N 1
ATOM 2126 C CA . GLY B 1 67 ? 12.609 12.766 6.207 1 89.56 67 GLY B CA 1
ATOM 2127 C C . GLY B 1 67 ? 12.984 14.195 6.559 1 89.56 67 GLY B C 1
ATOM 2128 O O . GLY B 1 67 ? 13.141 15.039 5.672 1 89.56 67 GLY B O 1
ATOM 2129 N N . SER B 1 68 ? 13 14.523 7.875 1 83.69 68 SER B N 1
ATOM 2130 C CA . SER B 1 68 ? 13.422 15.859 8.281 1 83.69 68 SER B CA 1
ATOM 2131 C C . SER B 1 68 ? 14.883 16.109 7.914 1 83.69 68 SER B C 1
ATOM 2133 O O . SER B 1 68 ? 15.258 17.25 7.598 1 83.69 68 SER B O 1
ATOM 2135 N N . ASN B 1 69 ? 15.602 15.023 7.938 1 83.75 69 ASN B N 1
ATOM 2136 C CA . ASN B 1 69 ? 16.984 15.086 7.465 1 83.75 69 ASN B CA 1
ATOM 2137 C C . ASN B 1 69 ? 17.109 14.602 6.023 1 83.75 69 ASN B C 1
ATOM 2139 O O . ASN B 1 69 ? 16.438 13.648 5.629 1 83.75 69 ASN B O 1
ATOM 2143 N N . THR B 1 70 ? 17.938 15.266 5.316 1 83.06 70 THR B N 1
ATOM 2144 C CA . THR B 1 70 ? 18.078 14.969 3.895 1 83.06 70 THR B CA 1
ATOM 2145 C C . THR B 1 70 ? 18.391 13.492 3.678 1 83.06 70 THR B C 1
ATOM 2147 O O . THR B 1 70 ? 17.938 12.891 2.705 1 83.06 70 THR B O 1
ATOM 2150 N N . GLU B 1 71 ? 19.141 12.914 4.605 1 85.19 71 GLU B N 1
ATOM 2151 C CA . GLU B 1 71 ? 19.562 11.523 4.461 1 85.19 71 GLU B CA 1
ATOM 2152 C C . GLU B 1 71 ? 18.406 10.562 4.684 1 85.19 71 GLU B C 1
ATOM 2154 O O . GLU B 1 71 ? 18.453 9.406 4.258 1 85.19 71 GLU B O 1
ATOM 2159 N N . ASN B 1 72 ? 17.312 11.07 5.285 1 87.56 72 ASN B N 1
ATOM 2160 C CA . ASN B 1 72 ? 16.188 10.203 5.621 1 87.56 72 ASN B CA 1
ATOM 2161 C C . ASN B 1 72 ? 14.984 10.469 4.719 1 87.56 72 ASN B C 1
ATOM 2163 O O . ASN B 1 72 ? 13.906 9.914 4.934 1 87.56 72 ASN B O 1
ATOM 2167 N N . ARG B 1 73 ? 15.195 11.273 3.76 1 92.19 73 ARG B N 1
ATOM 2168 C CA . ARG B 1 73 ? 14.133 11.516 2.791 1 92.19 73 ARG B CA 1
ATOM 2169 C C . ARG B 1 73 ? 14.008 10.359 1.808 1 92.19 73 ARG B C 1
ATOM 2171 O O . ARG B 1 73 ? 15 9.703 1.487 1 92.19 73 ARG B O 1
ATOM 2178 N N . THR B 1 74 ? 12.867 10.125 1.434 1 93.75 74 THR B N 1
ATOM 2179 C CA . THR B 1 74 ? 12.617 8.984 0.563 1 93.75 74 THR B CA 1
ATOM 2180 C C . THR B 1 74 ? 11.648 9.359 -0.554 1 93.75 74 THR B C 1
ATOM 2182 O O . THR B 1 74 ? 11.047 10.438 -0.529 1 93.75 74 THR B O 1
ATOM 2185 N N . ASP B 1 75 ? 11.547 8.477 -1.556 1 93.12 75 ASP B N 1
ATOM 2186 C CA . ASP B 1 75 ? 10.477 8.664 -2.527 1 93.12 75 ASP B CA 1
ATOM 2187 C C . ASP B 1 75 ? 9.133 8.195 -1.96 1 93.12 75 ASP B C 1
ATOM 2189 O O . ASP B 1 75 ? 9.062 7.719 -0.826 1 93.12 75 ASP B O 1
ATOM 2193 N N . TRP B 1 76 ? 8.117 8.391 -2.697 1 95.19 76 TRP B N 1
ATOM 2194 C CA . TRP B 1 76 ? 6.762 8.172 -2.205 1 95.19 76 TRP B CA 1
ATOM 2195 C C . TRP B 1 76 ? 6.539 6.703 -1.856 1 95.19 76 TRP B C 1
ATOM 2197 O O . TRP B 1 76 ? 5.902 6.387 -0.849 1 95.19 76 TRP B O 1
ATOM 2207 N N . HIS B 1 77 ? 7.07 5.762 -2.711 1 93.5 77 HIS B N 1
ATOM 2208 C CA . HIS B 1 77 ? 6.871 4.328 -2.508 1 93.5 77 HIS B CA 1
ATOM 2209 C C . HIS B 1 77 ? 7.492 3.867 -1.194 1 93.5 77 HIS B C 1
ATOM 2211 O O . HIS B 1 77 ? 6.871 3.113 -0.441 1 93.5 77 HIS B O 1
ATOM 2217 N N . VAL B 1 78 ? 8.68 4.328 -0.96 1 93.44 78 VAL B N 1
ATOM 2218 C CA . VAL B 1 78 ? 9.383 3.953 0.264 1 93.44 78 VAL B CA 1
ATOM 2219 C C . VAL B 1 78 ? 8.672 4.559 1.472 1 93.44 78 VAL B C 1
ATOM 2221 O O . VAL B 1 78 ? 8.477 3.887 2.488 1 93.44 78 VAL B O 1
ATOM 2224 N N . ALA B 1 79 ? 8.266 5.812 1.388 1 95.88 79 ALA B N 1
ATOM 2225 C CA . ALA B 1 79 ? 7.508 6.438 2.465 1 95.88 79 ALA B CA 1
ATOM 2226 C C . ALA B 1 79 ? 6.25 5.633 2.789 1 95.88 79 ALA B C 1
ATOM 2228 O O . ALA B 1 79 ? 5.949 5.383 3.959 1 95.88 79 ALA B O 1
ATOM 2229 N N . ASN B 1 80 ? 5.535 5.262 1.729 1 96.25 80 ASN B N 1
ATOM 2230 C CA . ASN B 1 80 ? 4.324 4.469 1.914 1 96.25 80 ASN B CA 1
ATOM 2231 C C . ASN B 1 80 ? 4.621 3.133 2.586 1 96.25 80 ASN B C 1
ATOM 2233 O O . ASN B 1 80 ? 3.877 2.693 3.465 1 96.25 80 ASN B O 1
ATOM 2237 N N . ALA B 1 81 ? 5.676 2.488 2.199 1 94 81 ALA B N 1
ATOM 2238 C CA . ALA B 1 81 ? 6.062 1.21 2.793 1 94 81 ALA B CA 1
ATOM 2239 C C . ALA B 1 81 ? 6.43 1.379 4.266 1 94 81 ALA B C 1
ATOM 2241 O O . ALA B 1 81 ? 6.078 0.541 5.098 1 94 81 ALA B O 1
ATOM 2242 N N . ILE B 1 82 ? 7.121 2.422 4.602 1 95.12 82 ILE B N 1
ATOM 2243 C CA . ILE B 1 82 ? 7.496 2.682 5.984 1 95.12 82 ILE B CA 1
ATOM 2244 C C . ILE B 1 82 ? 6.242 2.873 6.836 1 95.12 82 ILE B C 1
ATOM 2246 O O . ILE B 1 82 ? 6.113 2.275 7.906 1 95.12 82 ILE B O 1
ATOM 2250 N N . CYS B 1 83 ? 5.328 3.672 6.391 1 97.19 83 CYS B N 1
ATOM 2251 C CA . CYS B 1 83 ? 4.133 3.951 7.18 1 97.19 83 CYS B CA 1
ATOM 2252 C C . CYS B 1 83 ? 3.299 2.689 7.367 1 97.19 83 CYS B C 1
ATOM 2254 O O . CYS B 1 83 ? 2.816 2.42 8.469 1 97.19 83 CYS B O 1
ATOM 2256 N N . THR B 1 84 ? 3.193 1.883 6.344 1 94.75 84 THR B N 1
ATOM 2257 C CA . THR B 1 84 ? 2.32 0.716 6.406 1 94.75 84 THR B CA 1
ATOM 2258 C C . THR B 1 84 ? 2.998 -0.425 7.16 1 94.75 84 THR B C 1
ATOM 2260 O O . THR B 1 84 ? 2.373 -1.451 7.434 1 94.75 84 THR B O 1
ATOM 2263 N N . SER B 1 85 ? 4.25 -0.23 7.477 1 92.38 85 SER B N 1
ATOM 2264 C CA . SER B 1 85 ? 4.918 -1.239 8.289 1 92.38 85 SER B CA 1
ATOM 2265 C C . SER B 1 85 ? 4.352 -1.271 9.711 1 92.38 85 SER B C 1
ATOM 2267 O O . SER B 1 85 ? 4.539 -2.25 10.438 1 92.38 85 SER B O 1
ATOM 2269 N N . THR B 1 86 ? 3.775 -0.21 10.164 1 91.5 86 THR B N 1
ATOM 2270 C CA . THR B 1 86 ? 2.98 -0.211 11.391 1 91.5 86 THR B CA 1
ATOM 2271 C C . THR B 1 86 ? 1.54 -0.622 11.102 1 91.5 86 THR B C 1
ATOM 2273 O O . THR B 1 86 ? 0.816 0.087 10.398 1 91.5 86 THR B O 1
ATOM 2276 N N . PRO B 1 87 ? 1.146 -1.739 11.641 1 84.56 87 PRO B N 1
ATOM 2277 C CA . PRO B 1 87 ? -0.221 -2.174 11.344 1 84.56 87 PRO B CA 1
ATOM 2278 C C . PRO B 1 87 ? -1.264 -1.109 11.68 1 84.56 87 PRO B C 1
ATOM 2280 O O . PRO B 1 87 ? -1.314 -0.624 12.812 1 84.56 87 PRO B O 1
ATOM 2283 N N . GLY B 1 88 ? -2.025 -0.793 10.609 1 86.19 88 GLY B N 1
ATOM 2284 C CA . GLY B 1 88 ? -3.102 0.166 10.789 1 86.19 88 GLY B CA 1
ATOM 2285 C C . GLY B 1 88 ? -2.715 1.58 10.398 1 86.19 88 GLY B C 1
ATOM 2286 O O . GLY B 1 88 ? -3.58 2.443 10.234 1 86.19 88 GLY B O 1
ATOM 2287 N N . ALA B 1 89 ? -1.425 1.82 10.242 1 93.38 89 ALA B N 1
ATOM 2288 C CA . ALA B 1 89 ? -0.96 3.152 9.859 1 93.38 89 ALA B CA 1
ATOM 2289 C C . ALA B 1 89 ? -0.898 3.303 8.344 1 93.38 89 ALA B C 1
ATOM 2291 O O . ALA B 1 89 ? -0.876 2.309 7.617 1 93.38 89 ALA B O 1
ATOM 2292 N N . TYR B 1 90 ? -0.925 4.523 7.887 1 96.31 90 TYR B N 1
ATOM 2293 C CA . TYR B 1 90 ? -0.852 4.816 6.461 1 96.31 90 TYR B CA 1
ATOM 2294 C C . TYR B 1 90 ? -0.218 6.18 6.215 1 96.31 90 TYR B C 1
ATOM 2296 O O . TYR B 1 90 ? -0.042 6.965 7.148 1 96.31 90 TYR B O 1
ATOM 2304 N N . LEU B 1 91 ? 0.189 6.367 4.988 1 97.69 91 LEU B N 1
ATOM 2305 C CA . LEU B 1 91 ? 0.697 7.676 4.59 1 97.69 91 LEU B CA 1
ATOM 2306 C C . LEU B 1 91 ? -0.376 8.75 4.754 1 97.69 91 LEU B C 1
ATOM 2308 O O . LEU B 1 91 ? -1.537 8.531 4.398 1 97.69 91 LEU B O 1
ATOM 2312 N N . TRP B 1 92 ? -0.054 9.836 5.094 1 96.81 92 TRP B N 1
ATOM 2313 C CA . TRP B 1 92 ? -0.864 10.906 5.676 1 96.81 92 TRP B CA 1
ATOM 2314 C C . TRP B 1 92 ? -1.975 11.328 4.719 1 96.81 92 TRP B C 1
ATOM 2316 O O . TRP B 1 92 ? -1.742 11.484 3.52 1 96.81 92 TRP B O 1
ATOM 2326 N N . ILE B 1 93 ? -3.145 11.508 5.293 1 94.88 93 ILE B N 1
ATOM 2327 C CA . ILE B 1 93 ? -4.32 12.039 4.613 1 94.88 93 ILE B CA 1
ATOM 2328 C C . ILE B 1 93 ? -4.742 13.352 5.262 1 94.88 93 ILE B C 1
ATOM 2330 O O . ILE B 1 93 ? -5.406 13.352 6.305 1 94.88 93 ILE B O 1
ATOM 2334 N N . PRO B 1 94 ? -4.328 14.484 4.672 1 92.81 94 PRO B N 1
ATOM 2335 C CA . PRO B 1 94 ? -4.848 15.742 5.211 1 92.81 94 PRO B CA 1
ATOM 2336 C C . PRO B 1 94 ? -6.359 15.875 5.035 1 92.81 94 PRO B C 1
ATOM 2338 O O . PRO B 1 94 ? -6.848 15.992 3.906 1 92.81 94 PRO B O 1
ATOM 2341 N N . GLU B 1 95 ? -7.039 15.969 6.117 1 89.44 95 GLU B N 1
ATOM 2342 C CA . GLU B 1 95 ? -8.5 15.945 6.039 1 89.44 95 GLU B CA 1
ATOM 2343 C C . GLU B 1 95 ? -9.078 17.359 6.133 1 89.44 95 GLU B C 1
ATOM 2345 O O . GLU B 1 95 ? -10.031 17.688 5.426 1 89.44 95 GLU B O 1
ATOM 2350 N N . THR B 1 96 ? -8.617 18.141 7.02 1 87.75 96 THR B N 1
ATOM 2351 C CA . THR B 1 96 ? -9.078 19.516 7.195 1 87.75 96 THR B CA 1
ATOM 2352 C C . THR B 1 96 ? -7.895 20.484 7.199 1 87.75 96 THR B C 1
ATOM 2354 O O . THR B 1 96 ? -6.758 20.078 7.449 1 87.75 96 THR B O 1
ATOM 2357 N N . GLU B 1 97 ? -8.211 21.703 6.918 1 86 97 GLU B N 1
ATOM 2358 C CA . GLU B 1 97 ? -7.172 22.719 6.973 1 86 97 GLU B CA 1
ATOM 2359 C C . GLU B 1 97 ? -6.551 22.812 8.359 1 86 97 GLU B C 1
ATOM 2361 O O . GLU B 1 97 ? -5.328 22.906 8.5 1 86 97 GLU B O 1
ATOM 2366 N N . GLU B 1 98 ? -7.438 22.797 9.32 1 88.88 98 GLU B N 1
ATOM 2367 C CA . GLU B 1 98 ? -6.977 22.906 10.703 1 88.88 98 GLU B CA 1
ATOM 2368 C C . GLU B 1 98 ? -6.035 21.766 11.07 1 88.88 98 GLU B C 1
ATOM 2370 O O . GLU B 1 98 ? -4.973 22 11.648 1 88.88 98 GLU B O 1
ATOM 2375 N N . GLU B 1 99 ? -6.387 20.625 10.781 1 90.62 99 GLU B N 1
ATOM 2376 C CA . GLU B 1 99 ? -5.551 19.453 11.062 1 90.62 99 GLU B CA 1
ATOM 2377 C C . GLU B 1 99 ? -4.238 19.516 10.289 1 90.62 99 GLU B C 1
ATOM 2379 O O . GLU B 1 99 ? -3.17 19.266 10.852 1 90.62 99 GLU B O 1
ATOM 2384 N N . ALA B 1 100 ? -4.328 19.828 9.07 1 89.06 100 ALA B N 1
ATOM 2385 C CA . ALA B 1 100 ? -3.133 19.875 8.227 1 89.06 100 ALA B CA 1
ATOM 2386 C C . ALA B 1 100 ? -2.135 20.906 8.758 1 89.06 100 ALA B C 1
ATOM 2388 O O . ALA B 1 100 ? -0.932 20.641 8.812 1 89.06 100 ALA B O 1
ATOM 2389 N N . LYS B 1 101 ? -2.639 22.031 9.102 1 86 101 LYS B N 1
ATOM 2390 C CA . LYS B 1 101 ? -1.776 23.062 9.68 1 86 101 LYS B CA 1
ATOM 2391 C C . LYS B 1 101 ? -1.131 22.562 10.969 1 86 101 LYS B C 1
ATOM 2393 O O . LYS B 1 101 ? 0.066 22.766 11.188 1 86 101 LYS B O 1
ATOM 2398 N N . ALA B 1 102 ? -1.915 21.938 11.797 1 90.06 102 ALA B N 1
ATOM 2399 C CA . ALA B 1 102 ? -1.396 21.438 13.07 1 90.06 102 ALA B CA 1
ATOM 2400 C C . ALA B 1 102 ? -0.3 20.406 12.852 1 90.06 102 ALA B C 1
ATOM 2402 O O . ALA B 1 102 ? 0.706 20.391 13.562 1 90.06 102 ALA B O 1
ATOM 2403 N N . VAL B 1 103 ? -0.489 19.531 11.938 1 91.44 103 VAL B N 1
ATOM 2404 C CA . VAL B 1 103 ? 0.475 18.484 11.617 1 91.44 103 VAL B CA 1
ATOM 2405 C C . VAL B 1 103 ? 1.771 19.125 11.109 1 91.44 103 VAL B C 1
ATOM 2407 O O . VAL B 1 103 ? 2.861 18.75 11.547 1 91.44 103 VAL B O 1
ATOM 2410 N N . LEU B 1 104 ? 1.66 20.062 10.227 1 87.5 104 LEU B N 1
ATOM 2411 C CA . LEU B 1 104 ? 2.832 20.688 9.625 1 87.5 104 LEU B CA 1
ATOM 2412 C C . LEU B 1 104 ? 3.596 21.516 10.656 1 87.5 104 LEU B C 1
ATOM 2414 O O . LEU B 1 104 ? 4.828 21.562 10.625 1 87.5 104 LEU B O 1
ATOM 2418 N N . VAL B 1 105 ? 2.854 22.203 11.484 1 85.25 105 VAL B N 1
ATOM 2419 C CA . VAL B 1 105 ? 3.484 22.953 12.57 1 85.25 105 VAL B CA 1
ATOM 2420 C C . VAL B 1 105 ? 4.254 21.984 13.477 1 85.25 105 VAL B C 1
ATOM 2422 O O . VAL B 1 105 ? 5.395 22.266 13.859 1 85.25 105 VAL B O 1
ATOM 2425 N N . LYS B 1 106 ? 3.701 20.953 13.805 1 88.5 106 LYS B N 1
ATOM 2426 C CA . LYS B 1 106 ? 4.379 19.969 14.641 1 88.5 106 LYS B CA 1
ATOM 2427 C C . LYS B 1 106 ? 5.605 19.391 13.93 1 88.5 106 LYS B C 1
ATOM 2429 O O . LYS B 1 106 ? 6.645 19.172 14.555 1 88.5 106 LYS B O 1
ATOM 2434 N N . PHE B 1 107 ? 5.461 19.078 12.688 1 86.62 107 PHE B N 1
ATOM 2435 C CA . PHE B 1 107 ? 6.594 18.609 11.906 1 86.62 107 PHE B CA 1
ATOM 2436 C C . PHE B 1 107 ? 7.75 19.594 11.969 1 86.62 107 PHE B C 1
ATOM 2438 O O . PHE B 1 107 ? 8.914 19.203 12.062 1 86.62 107 PHE B O 1
ATOM 2445 N N . ASP B 1 108 ? 7.375 20.859 11.828 1 80.19 108 ASP B N 1
ATOM 2446 C CA . ASP B 1 108 ? 8.367 21.938 11.734 1 80.19 108 ASP B CA 1
ATOM 2447 C C . ASP B 1 108 ? 8.82 22.391 13.117 1 80.19 108 ASP B C 1
ATOM 2449 O O . ASP B 1 108 ? 9.383 23.469 13.266 1 80.19 108 ASP B O 1
ATOM 2453 N N . ALA B 1 109 ? 8.391 21.75 14.188 1 67.44 109 ALA B N 1
ATOM 2454 C CA . ALA B 1 109 ? 8.656 22.188 15.562 1 67.44 109 ALA B CA 1
ATOM 2455 C C . ALA B 1 109 ? 10.078 22.719 15.711 1 67.44 109 ALA B C 1
ATOM 2457 O O . ALA B 1 109 ? 10.344 23.562 16.562 1 67.44 109 ALA B O 1
ATOM 2458 N N . PHE B 1 110 ? 10.82 22.406 14.781 1 64 110 PHE B N 1
ATOM 2459 C CA . PHE B 1 110 ? 12.188 22.891 14.93 1 64 110 PHE B CA 1
ATOM 2460 C C . PHE B 1 110 ? 12.641 23.609 13.664 1 64 110 PHE B C 1
ATOM 2462 O O . PHE B 1 110 ? 13.836 23.875 13.5 1 64 110 PHE B O 1
ATOM 2469 N N . GLY B 1 111 ? 11.727 23.922 12.852 1 64.31 111 GLY B N 1
ATOM 2470 C CA . GLY B 1 111 ? 11.992 24.75 11.688 1 64.31 111 GLY B CA 1
ATOM 2471 C C . GLY B 1 111 ? 12.688 24 10.57 1 64.31 111 GLY B C 1
ATOM 2472 O O . GLY B 1 111 ? 13.586 24.547 9.914 1 64.31 111 GLY B O 1
ATOM 2473 N N . LYS B 1 112 ? 12.336 22.766 10.289 1 66.19 112 LYS B N 1
ATOM 2474 C CA . LYS B 1 112 ? 13.062 21.953 9.312 1 66.19 112 LYS B CA 1
ATOM 2475 C C . LYS B 1 112 ? 12.305 21.875 7.988 1 66.19 112 LYS B C 1
ATOM 2477 O O . LYS B 1 112 ? 12.883 21.516 6.961 1 66.19 112 LYS B O 1
ATOM 2482 N N . LEU B 1 113 ? 11.078 22.328 7.977 1 70.31 113 LEU B N 1
ATOM 2483 C CA . LEU B 1 113 ? 10.289 22.203 6.754 1 70.31 113 LEU B CA 1
ATOM 2484 C C . LEU B 1 113 ? 10.727 23.234 5.715 1 70.31 113 LEU B C 1
ATOM 2486 O O . LEU B 1 113 ? 9.938 24.094 5.324 1 70.31 113 LEU B O 1
ATOM 2490 N N . GLN B 1 114 ? 11.992 23.516 5.699 1 73.19 114 GLN B N 1
ATOM 2491 C CA . GLN B 1 114 ? 12.492 24.406 4.656 1 73.19 114 GLN B CA 1
ATOM 2492 C C . GLN B 1 114 ? 13.203 23.609 3.559 1 73.19 114 GLN B C 1
ATOM 2494 O O . GLN B 1 114 ? 14.125 22.844 3.838 1 73.19 114 GLN B O 1
ATOM 2499 N N . GLY B 1 115 ? 12.688 23.75 2.291 1 75.31 115 GLY B N 1
ATOM 2500 C CA . GLY B 1 115 ? 13.438 23.219 1.162 1 75.31 115 GLY B CA 1
ATOM 2501 C C . GLY B 1 115 ? 12.984 21.828 0.749 1 75.31 115 GLY B C 1
ATOM 2502 O O . GLY B 1 115 ? 13.68 21.156 -0.014 1 75.31 115 GLY B O 1
ATOM 2503 N N . PHE B 1 116 ? 12.086 21.25 1.479 1 78.25 116 PHE B N 1
ATOM 2504 C CA . PHE B 1 116 ? 11.562 19.984 0.998 1 78.25 116 PHE B CA 1
ATOM 2505 C C . PHE B 1 116 ? 10.055 19.906 1.193 1 78.25 116 PHE B C 1
ATOM 2507 O O . PHE B 1 116 ? 9.477 20.719 1.925 1 78.25 116 PHE B O 1
ATOM 2514 N N . ASP B 1 117 ? 9.469 19 0.506 1 88.81 117 ASP B N 1
ATOM 2515 C CA . ASP B 1 117 ? 8.023 18.781 0.52 1 88.81 117 ASP B CA 1
ATOM 2516 C C . ASP B 1 117 ? 7.656 17.547 1.348 1 88.81 117 ASP B C 1
ATOM 2518 O O . ASP B 1 117 ? 8.539 16.812 1.791 1 88.81 117 ASP B O 1
ATOM 2522 N N . ILE B 1 118 ? 6.379 17.516 1.646 1 92.75 118 ILE B N 1
ATOM 2523 C CA . ILE B 1 118 ? 5.871 16.391 2.43 1 92.75 118 ILE B CA 1
ATOM 2524 C C . ILE B 1 118 ? 4.891 15.578 1.592 1 92.75 118 ILE B C 1
ATOM 2526 O O . ILE B 1 118 ? 3.875 16.094 1.127 1 92.75 118 ILE B O 1
ATOM 2530 N N . PHE B 1 119 ? 5.242 14.289 1.479 1 93.81 119 PHE B N 1
ATOM 2531 C CA . PHE B 1 119 ? 4.336 13.422 0.74 1 93.81 119 PHE B CA 1
ATOM 2532 C C . PHE B 1 119 ? 3.062 13.164 1.535 1 93.81 119 PHE B C 1
ATOM 2534 O O . PHE B 1 119 ? 3.107 13.008 2.756 1 93.81 119 PHE B O 1
ATOM 2541 N N . THR B 1 120 ? 1.972 13.109 0.759 1 94.94 120 THR B N 1
ATOM 2542 C CA . THR B 1 120 ? 0.707 12.586 1.264 1 94.94 120 THR B CA 1
ATOM 2543 C C . THR B 1 120 ? 0.422 11.203 0.682 1 94.94 120 THR B C 1
ATOM 2545 O O . THR B 1 120 ? 1.166 10.719 -0.173 1 94.94 120 THR B O 1
ATOM 2548 N N . GLY B 1 121 ? -0.674 10.625 1.117 1 96.75 121 GLY B N 1
ATOM 2549 C CA . GLY B 1 121 ? -1.043 9.312 0.618 1 96.75 121 GLY B CA 1
ATOM 2550 C C . GLY B 1 121 ? -1.689 9.352 -0.753 1 96.75 121 GLY B C 1
ATOM 2551 O O . GLY B 1 121 ? -2.021 8.312 -1.32 1 96.75 121 GLY B O 1
ATOM 2552 N N . ALA B 1 122 ? -1.891 10.516 -1.312 1 94.69 122 ALA B N 1
ATOM 2553 C CA . ALA B 1 122 ? -2.633 10.648 -2.564 1 94.69 122 ALA B CA 1
ATOM 2554 C C . ALA B 1 122 ? -1.776 10.227 -3.756 1 94.69 122 ALA B C 1
ATOM 2556 O O . ALA B 1 122 ? -0.606 10.609 -3.85 1 94.69 122 ALA B O 1
ATOM 2557 N N . ASN B 1 123 ? -2.33 9.453 -4.637 1 93.69 123 ASN B N 1
ATOM 2558 C CA . ASN B 1 123 ? -1.667 8.961 -5.84 1 93.69 123 ASN B CA 1
ATOM 2559 C C . ASN B 1 123 ? -2.676 8.516 -6.895 1 93.69 123 ASN B C 1
ATOM 2561 O O . ASN B 1 123 ? -3.865 8.375 -6.605 1 93.69 123 ASN B O 1
ATOM 2565 N N . ASN B 1 124 ? -2.242 8.367 -8.055 1 93.06 124 ASN B N 1
ATOM 2566 C CA . ASN B 1 124 ? -3.1 7.852 -9.109 1 93.06 124 ASN B CA 1
ATOM 2567 C C . ASN B 1 124 ? -2.486 6.625 -9.781 1 93.06 124 ASN B C 1
ATOM 2569 O O . ASN B 1 124 ? -2.582 6.465 -11 1 93.06 124 ASN B O 1
ATOM 2573 N N . LEU B 1 125 ? -1.853 5.77 -9.031 1 92.06 125 LEU B N 1
ATOM 2574 C CA . LEU B 1 125 ? -1.089 4.625 -9.523 1 92.06 125 LEU B CA 1
ATOM 2575 C C . LEU B 1 125 ? -2.012 3.58 -10.133 1 92.06 125 LEU B C 1
ATOM 2577 O O . LEU B 1 125 ? -1.735 3.061 -11.219 1 92.06 125 LEU B O 1
ATOM 2581 N N . ALA B 1 126 ? -3.141 3.246 -9.484 1 91.75 126 ALA B N 1
ATOM 2582 C CA . ALA B 1 126 ? -4.047 2.193 -9.938 1 91.75 126 ALA B CA 1
ATOM 2583 C C . ALA B 1 126 ? -4.828 2.637 -11.172 1 91.75 126 ALA B C 1
ATOM 2585 O O . ALA B 1 126 ? -5.121 1.825 -12.055 1 91.75 126 ALA B O 1
ATOM 2586 N N . ASP B 1 127 ? -5.211 3.844 -11.227 1 90.88 127 ASP B N 1
ATOM 2587 C CA . ASP B 1 127 ? -5.941 4.504 -12.312 1 90.88 127 ASP B CA 1
ATOM 2588 C C . ASP B 1 127 ? -5.418 5.922 -12.539 1 90.88 127 ASP B C 1
ATOM 2590 O O . ASP B 1 127 ? -5.613 6.805 -11.703 1 90.88 127 ASP B O 1
ATOM 2594 N N . ARG B 1 128 ? -4.77 6.148 -13.672 1 88.44 128 ARG B N 1
ATOM 2595 C CA . ARG B 1 128 ? -4.09 7.41 -13.945 1 88.44 128 ARG B CA 1
ATOM 2596 C C . ARG B 1 128 ? -5.082 8.562 -14.023 1 88.44 128 ARG B C 1
ATOM 2598 O O . ARG B 1 128 ? -4.695 9.727 -13.945 1 88.44 128 ARG B O 1
ATOM 2605 N N . ASN B 1 129 ? -6.328 8.273 -14.055 1 87.06 129 ASN B N 1
ATOM 2606 C CA . ASN B 1 129 ? -7.344 9.312 -14.188 1 87.06 129 ASN B CA 1
ATOM 2607 C C . ASN B 1 129 ? -8.008 9.617 -12.852 1 87.06 129 ASN B C 1
ATOM 2609 O O . ASN B 1 129 ? -8.859 10.516 -12.766 1 87.06 129 ASN B O 1
ATOM 2613 N N . ARG B 1 130 ? -7.629 8.875 -11.867 1 89.19 130 ARG B N 1
ATOM 2614 C CA . ARG B 1 130 ? -8.289 9.023 -10.578 1 89.19 130 ARG B CA 1
ATOM 2615 C C . ARG B 1 130 ? -7.27 9.008 -9.438 1 89.19 130 ARG B C 1
ATOM 2617 O O . ARG B 1 130 ? -6.441 8.102 -9.352 1 89.19 130 ARG B O 1
ATOM 2624 N N . TYR B 1 131 ? -7.406 10.055 -8.625 1 91.94 131 TYR B N 1
ATOM 2625 C CA . TYR B 1 131 ? -6.539 10.109 -7.453 1 91.94 131 TYR B CA 1
ATOM 2626 C C . TYR B 1 131 ? -7.254 9.57 -6.219 1 91.94 131 TYR B C 1
ATOM 2628 O O . TYR B 1 131 ? -8.43 9.875 -5.996 1 91.94 131 TYR B O 1
ATOM 2636 N N . VAL B 1 132 ? -6.523 8.734 -5.504 1 94.12 132 VAL B N 1
ATOM 2637 C CA . VAL B 1 132 ? -7.039 8.18 -4.254 1 94.12 132 VAL B CA 1
ATOM 2638 C C . VAL B 1 132 ? -5.965 8.258 -3.172 1 94.12 132 VAL B C 1
ATOM 2640 O O . VAL B 1 132 ? -4.789 8.469 -3.469 1 94.12 132 VAL B O 1
ATOM 2643 N N . TYR B 1 133 ? -6.406 8.133 -1.965 1 95.06 133 TYR B N 1
ATOM 2644 C CA . TYR B 1 133 ? -5.453 7.973 -0.872 1 95.06 133 TYR B CA 1
ATOM 2645 C C . TYR B 1 133 ? -5.113 6.5 -0.662 1 95.06 133 TYR B C 1
ATOM 2647 O O . TYR B 1 133 ? -6.004 5.672 -0.473 1 95.06 133 TYR B O 1
ATOM 2655 N N . ALA B 1 134 ? -3.85 6.16 -0.658 1 94.62 134 ALA B N 1
ATOM 2656 C CA . ALA B 1 134 ? -3.363 4.781 -0.617 1 94.62 134 ALA B CA 1
ATOM 2657 C C . ALA B 1 134 ? -3.879 4.055 0.622 1 94.62 134 ALA B C 1
ATOM 2659 O O . ALA B 1 134 ? -4.156 2.854 0.575 1 94.62 134 ALA B O 1
ATOM 2660 N N . GLY B 1 135 ? -4.07 4.695 1.73 1 90 135 GLY B N 1
ATOM 2661 C CA . GLY B 1 135 ? -4.426 4.043 2.982 1 90 135 GLY B CA 1
ATOM 2662 C C . GLY B 1 135 ? -5.883 3.639 3.051 1 90 135 GLY B C 1
ATOM 2663 O O . GLY B 1 135 ? -6.223 2.615 3.646 1 90 135 GLY B O 1
ATOM 2664 N N . THR B 1 136 ? -6.766 4.367 2.354 1 88 136 THR B N 1
ATOM 2665 C CA . THR B 1 136 ? -8.203 4.152 2.52 1 88 136 THR B CA 1
ATOM 2666 C C . THR B 1 136 ? -8.883 3.961 1.168 1 88 136 THR B C 1
ATOM 2668 O O . THR B 1 136 ? -10.031 3.537 1.103 1 88 136 THR B O 1
ATOM 2671 N N . ASN B 1 137 ? -8.156 4.23 0.115 1 90.75 137 ASN B N 1
ATOM 2672 C CA . ASN B 1 137 ? -8.703 4.289 -1.237 1 90.75 137 ASN B CA 1
ATOM 2673 C C . ASN B 1 137 ? -9.805 5.34 -1.353 1 90.75 137 ASN B C 1
ATOM 2675 O O . ASN B 1 137 ? -10.625 5.285 -2.266 1 90.75 137 ASN B O 1
ATOM 2679 N N . GLY B 1 138 ? -9.812 6.234 -0.345 1 91.94 138 GLY B N 1
ATOM 2680 C CA . GLY B 1 138 ? -10.703 7.383 -0.426 1 91.94 138 GLY B CA 1
ATOM 2681 C C . GLY B 1 138 ? -10.352 8.336 -1.551 1 91.94 138 GLY B C 1
ATOM 2682 O O . GLY B 1 138 ? -9.18 8.461 -1.917 1 91.94 138 GLY B O 1
ATOM 2683 N N . ILE B 1 139 ? -11.242 9.07 -2.004 1 89.94 139 ILE B N 1
ATOM 2684 C CA . ILE B 1 139 ? -11.062 9.93 -3.166 1 89.94 139 ILE B CA 1
ATOM 2685 C C . ILE B 1 139 ? -10.258 11.164 -2.771 1 89.94 139 ILE B C 1
ATOM 2687 O O . ILE B 1 139 ? -10.516 11.773 -1.728 1 89.94 139 ILE B O 1
ATOM 2691 N N . PHE B 1 140 ? -9.242 11.445 -3.486 1 91.19 140 PHE B N 1
ATOM 2692 C CA . PHE B 1 140 ? -8.57 12.742 -3.48 1 91.19 140 PHE B CA 1
ATOM 2693 C C . PHE B 1 140 ? -9.203 13.688 -4.492 1 91.19 140 PHE B C 1
ATOM 2695 O O . PHE B 1 140 ? -9.109 13.469 -5.699 1 91.19 140 PHE B O 1
ATOM 2702 N N . ASP B 1 141 ? -9.852 14.711 -4 1 87.31 141 ASP B N 1
ATOM 2703 C CA . ASP B 1 141 ? -10.5 15.711 -4.84 1 87.31 141 ASP B CA 1
ATOM 2704 C C . ASP B 1 141 ? -9.68 17 -4.898 1 87.31 141 ASP B C 1
ATOM 2706 O O . ASP B 1 141 ? -9.664 17.766 -3.938 1 87.31 141 ASP B O 1
ATOM 2710 N N . PRO B 1 142 ? -9.086 17.203 -6.098 1 82.94 142 PRO B N 1
ATOM 2711 C CA . PRO B 1 142 ? -8.234 18.391 -6.199 1 82.94 142 PRO B CA 1
ATOM 2712 C C . PRO B 1 142 ? -9.016 19.688 -6.066 1 82.94 142 PRO B C 1
ATOM 2714 O O . PRO B 1 142 ? -8.414 20.75 -5.852 1 82.94 142 PRO B O 1
ATOM 2717 N N . ASN B 1 143 ? -10.258 19.594 -6.184 1 81.19 143 ASN B N 1
ATOM 2718 C CA . ASN B 1 143 ? -11.07 20.797 -6.098 1 81.19 143 ASN B CA 1
ATOM 2719 C C . ASN B 1 143 ? -11.57 21.031 -4.676 1 81.19 143 ASN B C 1
ATOM 2721 O O . ASN B 1 143 ? -12.195 22.047 -4.395 1 81.19 143 ASN B O 1
ATOM 2725 N N . ASN B 1 144 ? -11.328 20.141 -3.811 1 81.38 144 ASN B N 1
ATOM 2726 C CA . ASN B 1 144 ? -11.742 20.25 -2.414 1 81.38 144 ASN B CA 1
ATOM 2727 C C . ASN B 1 144 ? -10.594 19.922 -1.463 1 81.38 144 ASN B C 1
ATOM 2729 O O . ASN B 1 144 ? -10.703 19 -0.649 1 81.38 144 ASN B O 1
ATOM 2733 N N . LEU B 1 145 ? -9.641 20.812 -1.592 1 83.75 145 LEU B N 1
ATOM 2734 C CA . LEU B 1 145 ? -8.453 20.594 -0.777 1 83.75 145 LEU B CA 1
ATOM 2735 C C . LEU B 1 145 ? -8.469 21.484 0.458 1 83.75 145 LEU B C 1
ATOM 2737 O O . LEU B 1 145 ? -8.992 22.594 0.417 1 83.75 145 LEU B O 1
ATOM 2741 N N . PRO B 1 146 ? -7.902 20.938 1.6 1 77.62 146 PRO B N 1
ATOM 2742 C CA . PRO B 1 146 ? -7.926 21.703 2.854 1 77.62 146 PRO B CA 1
ATOM 2743 C C . PRO B 1 146 ? -7.32 23.094 2.715 1 77.62 146 PRO B C 1
ATOM 2745 O O . PRO B 1 146 ? -7.77 24.031 3.373 1 77.62 146 PRO B O 1
ATOM 2748 N N . PHE B 1 147 ? -6.238 23.281 1.913 1 75.31 147 PHE B N 1
ATOM 2749 C CA . PHE B 1 147 ? -5.602 24.578 1.789 1 75.31 147 PHE B CA 1
ATOM 2750 C C . PHE B 1 147 ? -6.078 25.297 0.534 1 75.31 147 PHE B C 1
ATOM 2752 O O . PHE B 1 147 ? -5.523 26.328 0.155 1 75.31 147 PHE B O 1
ATOM 2759 N N . GLY B 1 148 ? -7.117 24.766 -0.08 1 68.69 148 GLY B N 1
ATOM 2760 C CA . GLY B 1 148 ? -7.57 25.344 -1.333 1 68.69 148 GLY B CA 1
ATOM 2761 C C . GLY B 1 148 ? -6.684 25 -2.512 1 68.69 148 GLY B C 1
ATOM 2762 O O . GLY B 1 148 ? -5.715 24.25 -2.365 1 68.69 148 GLY B O 1
ATOM 2763 N N . ILE B 1 149 ? -7.027 25.422 -3.701 1 64 149 ILE B N 1
ATOM 2764 C CA . ILE B 1 149 ? -6.301 25.156 -4.938 1 64 149 ILE B CA 1
ATOM 2765 C C . ILE B 1 149 ? -5.023 25.984 -4.977 1 64 149 ILE B C 1
ATOM 2767 O O . ILE B 1 149 ? -5.059 27.203 -4.781 1 64 149 ILE B O 1
ATOM 2771 N N . PRO B 1 150 ? -3.9 25.156 -5.133 1 62.72 150 PRO B N 1
ATOM 2772 C CA . PRO B 1 150 ? -2.645 25.906 -5.16 1 62.72 150 PRO B CA 1
ATOM 2773 C C . PRO B 1 150 ? -2.635 27 -6.223 1 62.72 150 PRO B C 1
ATOM 2775 O O . PRO B 1 150 ? -3.328 26.891 -7.234 1 62.72 150 PRO B O 1
ATOM 2778 N N . THR B 1 151 ? -1.892 27.969 -5.871 1 60.34 151 THR B N 1
ATOM 2779 C CA . THR B 1 151 ? -1.703 29.062 -6.828 1 60.34 151 THR B CA 1
ATOM 2780 C C . THR B 1 151 ? -1.158 28.531 -8.148 1 60.34 151 THR B C 1
ATOM 2782 O O . THR B 1 151 ? -1.453 29.078 -9.211 1 60.34 151 THR B O 1
ATOM 2785 N N . GLY B 1 152 ? -0.383 27.469 -8.07 1 60.84 152 GLY B N 1
ATOM 2786 C CA . GLY B 1 152 ? 0.206 26.938 -9.297 1 60.84 152 GLY B CA 1
ATOM 2787 C C . GLY B 1 152 ? -0.74 26.047 -10.078 1 60.84 152 GLY B C 1
ATOM 2788 O O . GLY B 1 152 ? -0.373 25.516 -11.125 1 60.84 152 GLY B O 1
ATOM 2789 N N . GLY B 1 153 ? -1.886 25.969 -9.602 1 63.19 153 GLY B N 1
ATOM 2790 C CA . GLY B 1 153 ? -2.877 25.188 -10.336 1 63.19 153 GLY B CA 1
ATOM 2791 C C . GLY B 1 153 ? -3.117 23.812 -9.734 1 63.19 153 GLY B C 1
ATOM 2792 O O . GLY B 1 153 ? -2.725 23.547 -8.594 1 63.19 153 GLY B O 1
ATOM 2793 N N . ASN B 1 154 ? -3.848 23.047 -10.477 1 70.25 154 ASN B N 1
ATOM 2794 C CA . ASN B 1 154 ? -4.211 21.688 -10.086 1 70.25 154 ASN B CA 1
ATOM 2795 C C . ASN B 1 154 ? -2.984 20.781 -10.008 1 70.25 154 ASN B C 1
ATOM 2797 O O . ASN B 1 154 ? -2.264 20.609 -10.992 1 70.25 154 ASN B O 1
ATOM 2801 N N . PRO B 1 155 ? -2.729 20.25 -8.734 1 72.88 155 PRO B N 1
ATOM 2802 C CA . PRO B 1 155 ? -1.521 19.438 -8.578 1 72.88 155 PRO B CA 1
ATOM 2803 C C . PRO B 1 155 ? -1.498 18.219 -9.508 1 72.88 155 PRO B C 1
ATOM 2805 O O . PRO B 1 155 ? -0.432 17.656 -9.758 1 72.88 155 PRO B O 1
ATOM 2808 N N . ILE B 1 156 ? -2.66 17.828 -10.023 1 74.25 156 ILE B N 1
ATOM 2809 C CA . ILE B 1 156 ? -2.699 16.562 -10.727 1 74.25 156 ILE B CA 1
ATOM 2810 C C . ILE B 1 156 ? -2.607 16.797 -12.234 1 74.25 156 ILE B C 1
ATOM 2812 O O . ILE B 1 156 ? -2.711 15.859 -13.031 1 74.25 156 ILE B O 1
ATOM 2816 N N . SER B 1 157 ? -2.447 17.922 -12.648 1 70.06 157 SER B N 1
ATOM 2817 C CA . SER B 1 157 ? -2.465 18.219 -14.078 1 70.06 157 SER B CA 1
ATOM 2818 C C . SER B 1 157 ? -1.512 17.312 -14.844 1 70.06 157 SER B C 1
ATOM 2820 O O . SER B 1 157 ? -1.696 17.078 -16.047 1 70.06 157 SER B O 1
ATOM 2822 N N . LYS B 1 158 ? -0.47 16.875 -14.32 1 60.5 158 LYS B N 1
ATOM 2823 C CA . LYS B 1 158 ? 0.46 16.109 -15.148 1 60.5 158 LYS B CA 1
ATOM 2824 C C . LYS B 1 158 ? 0.271 14.602 -14.938 1 60.5 158 LYS B C 1
ATOM 2826 O O . LYS B 1 158 ? 1.116 13.805 -15.344 1 60.5 158 LYS B O 1
ATOM 2831 N N . SER B 1 159 ? -0.848 13.891 -14.719 1 57.84 159 SER B N 1
ATOM 2832 C CA . SER B 1 159 ? -1.454 12.562 -14.758 1 57.84 159 SER B CA 1
ATOM 2833 C C . SER B 1 159 ? -0.519 11.508 -14.172 1 57.84 159 SER B C 1
ATOM 2835 O O . SER B 1 159 ? -0.758 10.305 -14.32 1 57.84 159 SER B O 1
ATOM 2837 N N . LYS B 1 160 ? 0.577 11.602 -13.523 1 61.34 160 LYS B N 1
ATOM 2838 C CA . LYS B 1 160 ? 1.395 10.484 -13.062 1 61.34 160 LYS B CA 1
ATOM 2839 C C . LYS B 1 160 ? 2.107 10.828 -11.758 1 61.34 160 LYS B C 1
ATOM 2841 O O . LYS B 1 160 ? 3.312 10.602 -11.625 1 61.34 160 LYS B O 1
ATOM 2846 N N . TYR B 1 161 ? 1.024 10.961 -10.742 1 81.31 161 TYR B N 1
ATOM 2847 C CA . TYR B 1 161 ? 1.827 11.648 -9.727 1 81.31 161 TYR B CA 1
ATOM 2848 C C . TYR B 1 161 ? 1.398 11.234 -8.328 1 81.31 161 TYR B C 1
ATOM 2850 O O . TYR B 1 161 ? 0.353 10.609 -8.148 1 81.31 161 TYR B O 1
ATOM 2858 N N . CYS B 1 162 ? 2.326 11.25 -7.508 1 93.12 162 CYS B N 1
ATOM 2859 C CA . CYS B 1 162 ? 2.164 11.242 -6.059 1 93.12 162 CYS B CA 1
ATOM 2860 C C . CYS B 1 162 ? 2.139 12.664 -5.504 1 93.12 162 CYS B C 1
ATOM 2862 O O . CYS B 1 162 ? 2.908 13.523 -5.941 1 93.12 162 CYS B O 1
ATOM 2864 N N . VAL B 1 163 ? 1.166 12.914 -4.695 1 91.94 163 VAL B N 1
ATOM 2865 C CA . VAL B 1 163 ? 0.849 14.281 -4.281 1 91.94 163 VAL B CA 1
ATOM 2866 C C . VAL B 1 163 ? 1.639 14.633 -3.023 1 91.94 163 VAL B C 1
ATOM 2868 O O . VAL B 1 163 ? 1.851 13.789 -2.154 1 91.94 163 VAL B O 1
ATOM 2871 N N . GLU B 1 164 ? 2.076 15.891 -3.008 1 91.12 164 GLU B N 1
ATOM 2872 C CA . GLU B 1 164 ? 2.873 16.391 -1.892 1 91.12 164 GLU B CA 1
ATOM 2873 C C . GLU B 1 164 ? 2.436 17.797 -1.487 1 91.12 164 GLU B C 1
ATOM 2875 O O . GLU B 1 164 ? 1.738 18.484 -2.242 1 91.12 164 GLU B O 1
ATOM 2880 N N . LEU B 1 165 ? 2.771 18.203 -0.258 1 89.12 165 LEU B N 1
ATOM 2881 C CA . LEU B 1 165 ? 2.58 19.562 0.242 1 89.12 165 LEU B CA 1
ATOM 2882 C C . LEU B 1 165 ? 3.912 20.297 0.331 1 89.12 165 LEU B C 1
ATOM 2884 O O . LEU B 1 165 ? 4.898 19.75 0.835 1 89.12 165 LEU B O 1
ATOM 2888 N N . GLU B 1 166 ? 3.908 21.391 -0.283 1 82.75 166 GLU B N 1
ATOM 2889 C CA . GLU B 1 166 ? 5.078 22.266 -0.266 1 82.75 166 GLU B CA 1
ATOM 2890 C C . GLU B 1 166 ? 4.832 23.5 0.596 1 82.75 166 GLU B C 1
ATOM 2892 O O . GLU B 1 166 ? 3.754 24.094 0.547 1 82.75 166 GLU B O 1
ATOM 2897 N N . TRP B 1 167 ? 5.852 23.781 1.327 1 76.06 167 TRP B N 1
ATOM 2898 C CA . TRP B 1 167 ? 5.781 25.016 2.113 1 76.06 167 TRP B CA 1
ATOM 2899 C C . TRP B 1 167 ? 6.23 26.203 1.288 1 76.06 167 TRP B C 1
ATOM 2901 O O . TRP B 1 167 ? 7.375 26.266 0.836 1 76.06 167 TRP B O 1
ATOM 2911 N N . ASN B 1 168 ? 5.281 27.109 1.04 1 75.62 168 ASN B N 1
ATOM 2912 C CA . ASN B 1 168 ? 5.609 28.375 0.396 1 75.62 168 ASN B CA 1
ATOM 2913 C C . ASN B 1 168 ? 6.078 29.406 1.409 1 75.62 168 ASN B C 1
ATOM 2915 O O . ASN B 1 168 ? 5.273 29.953 2.172 1 75.62 168 ASN B O 1
ATOM 2919 N N . MET B 1 169 ? 7.352 29.719 1.43 1 71.06 169 MET B N 1
ATOM 2920 C CA . MET B 1 169 ? 7.957 30.625 2.402 1 71.06 169 MET B CA 1
ATOM 2921 C C . MET B 1 169 ? 7.48 32.062 2.184 1 71.06 169 MET B C 1
ATOM 2923 O O . MET B 1 169 ? 7.324 32.812 3.141 1 71.06 169 MET B O 1
ATOM 2927 N N . GLU B 1 170 ? 7.332 32.438 0.935 1 73.75 170 GLU B N 1
ATOM 2928 C CA . GLU B 1 170 ? 6.926 33.781 0.606 1 73.75 170 GLU B CA 1
ATOM 2929 C C . GLU B 1 170 ? 5.52 34.094 1.115 1 73.75 170 GLU B C 1
ATOM 2931 O O . GLU B 1 170 ? 5.289 35.125 1.746 1 73.75 170 GLU B O 1
ATOM 2936 N N . ASN B 1 171 ? 4.609 33.156 0.877 1 72.12 171 ASN B N 1
ATOM 2937 C CA . ASN B 1 171 ? 3.207 33.375 1.218 1 72.12 171 ASN B CA 1
ATOM 2938 C C . ASN B 1 171 ? 2.854 32.75 2.559 1 72.12 171 ASN B C 1
ATOM 2940 O O . ASN B 1 171 ? 1.757 32.969 3.08 1 72.12 171 ASN B O 1
ATOM 2944 N N . ARG B 1 172 ? 3.799 31.953 3.086 1 69.75 172 ARG B N 1
ATOM 2945 C CA . ARG B 1 172 ? 3.646 31.25 4.363 1 69.75 172 ARG B CA 1
ATOM 2946 C C . ARG B 1 172 ? 2.424 30.344 4.352 1 69.75 172 ARG B C 1
ATOM 2948 O O . ARG B 1 172 ? 1.592 30.406 5.262 1 69.75 172 ARG B O 1
ATOM 2955 N N . VAL B 1 173 ? 2.193 29.703 3.207 1 73.06 173 VAL B N 1
ATOM 2956 C CA . VAL B 1 173 ? 1.094 28.75 3.068 1 73.06 173 VAL B CA 1
ATOM 2957 C C . VAL B 1 173 ? 1.614 27.438 2.482 1 73.06 173 VAL B C 1
ATOM 2959 O O . VAL B 1 173 ? 2.641 27.422 1.799 1 73.06 173 VAL B O 1
ATOM 2962 N N . PHE B 1 174 ? 0.902 26.438 2.746 1 75.62 174 PHE B N 1
ATOM 2963 C CA . PHE B 1 174 ? 1.188 25.156 2.107 1 75.62 174 PHE B CA 1
ATOM 2964 C C . PHE B 1 174 ? 0.442 25.031 0.784 1 75.62 174 PHE B C 1
ATOM 2966 O O . PHE B 1 174 ? -0.735 25.391 0.694 1 75.62 174 PHE B O 1
ATOM 2973 N N . GLU B 1 175 ? 1.228 24.672 -0.179 1 81.12 175 GLU B N 1
ATOM 2974 C CA . GLU B 1 175 ? 0.657 24.453 -1.507 1 81.12 175 GLU B CA 1
ATOM 2975 C C . GLU B 1 175 ? 0.73 23 -1.917 1 81.12 175 GLU B C 1
ATOM 2977 O O . GLU B 1 175 ? 1.709 22.312 -1.614 1 81.12 175 GLU B O 1
ATOM 2982 N N . TRP B 1 176 ? -0.385 22.641 -2.637 1 86.69 176 TRP B N 1
ATOM 2983 C CA . TRP B 1 176 ? -0.418 21.281 -3.16 1 86.69 176 TRP B CA 1
ATOM 2984 C C . TRP B 1 176 ? 0.37 21.188 -4.461 1 86.69 176 TRP B C 1
ATOM 2986 O O . TRP B 1 176 ? 0.305 22.078 -5.305 1 86.69 176 TRP B O 1
ATOM 2996 N N . ASP B 1 177 ? 1.143 20.141 -4.457 1 85.25 177 ASP B N 1
ATOM 2997 C CA . ASP B 1 177 ? 1.898 19.828 -5.664 1 85.25 177 ASP B CA 1
ATOM 2998 C C . ASP B 1 177 ? 1.938 18.328 -5.906 1 85.25 177 ASP B C 1
ATOM 3000 O O . ASP B 1 177 ? 1.4 17.547 -5.113 1 85.25 177 ASP B O 1
ATOM 3004 N N . ALA B 1 178 ? 2.463 17.922 -7.074 1 87.94 178 ALA B N 1
ATOM 3005 C CA . ALA B 1 178 ? 2.621 16.5 -7.395 1 87.94 178 ALA B CA 1
ATOM 3006 C C . ALA B 1 178 ? 3.969 16.234 -8.055 1 87.94 178 ALA B C 1
ATOM 3008 O O . ALA B 1 178 ? 4.453 17.062 -8.844 1 87.94 178 ALA B O 1
ATOM 3009 N N . ASP B 1 179 ? 4.488 15.117 -7.621 1 86.69 179 ASP B N 1
ATOM 3010 C CA . ASP B 1 179 ? 5.77 14.68 -8.172 1 86.69 179 ASP B CA 1
ATOM 3011 C C . ASP B 1 179 ? 5.73 13.195 -8.539 1 86.69 179 ASP B C 1
ATOM 3013 O O . ASP B 1 179 ? 4.805 12.484 -8.156 1 86.69 179 ASP B O 1
ATOM 3017 N N . PRO B 1 180 ? 6.801 12.789 -9.398 1 87.81 180 PRO B N 1
ATOM 3018 C CA . PRO B 1 180 ? 6.891 11.344 -9.625 1 87.81 180 PRO B CA 1
ATOM 3019 C C . PRO B 1 180 ? 6.969 10.547 -8.32 1 87.81 180 PRO B C 1
ATOM 3021 O O . PRO B 1 180 ? 7.598 10.992 -7.359 1 87.81 180 PRO B O 1
ATOM 3024 N N . CYS B 1 181 ? 6.363 9.328 -8.32 1 91.06 181 CYS B N 1
ATOM 3025 C CA . CYS B 1 181 ? 6.289 8.523 -7.105 1 91.06 181 CYS B CA 1
ATOM 3026 C C . CYS B 1 181 ? 7.633 7.871 -6.801 1 91.06 181 CYS B C 1
ATOM 3028 O O . CYS B 1 181 ? 7.863 7.418 -5.68 1 91.06 181 CYS B O 1
ATOM 3030 N N . SER B 1 182 ? 8.398 7.652 -7.855 1 84.12 182 SER B N 1
ATOM 3031 C CA . SER B 1 182 ? 9.711 7.035 -7.703 1 84.12 182 SER B CA 1
ATOM 3032 C C . SER B 1 182 ? 10.805 7.918 -8.289 1 84.12 182 SER B C 1
ATOM 3034 O O . SER B 1 182 ? 10.523 8.852 -9.047 1 84.12 182 SER B O 1
ATOM 3036 N N . GLY B 1 183 ? 12.047 7.609 -7.828 1 72 183 GLY B N 1
ATOM 3037 C CA . GLY B 1 183 ? 13.172 8.297 -8.445 1 72 183 GLY B CA 1
ATOM 3038 C C . GLY B 1 183 ? 13.797 9.352 -7.547 1 72 183 GLY B C 1
ATOM 3039 O O . GLY B 1 183 ? 13.961 9.125 -6.344 1 72 183 GLY B O 1
ATOM 3040 N N . SER B 1 184 ? 14.031 10.398 -8.125 1 67.88 184 SER B N 1
ATOM 3041 C CA . SER B 1 184 ? 14.852 11.414 -7.473 1 67.88 184 SER B CA 1
ATOM 3042 C C . SER B 1 184 ? 14.016 12.32 -6.582 1 67.88 184 SER B C 1
ATOM 3044 O O . SER B 1 184 ? 14.555 13.156 -5.848 1 67.88 184 SER B O 1
ATOM 3046 N N . SER B 1 185 ? 12.797 12.062 -6.562 1 82.69 185 SER B N 1
ATOM 3047 C CA . SER B 1 185 ? 11.992 12.93 -5.711 1 82.69 185 SER B CA 1
ATOM 3048 C C . SER B 1 185 ? 11.914 12.391 -4.289 1 82.69 185 SER B C 1
ATOM 3050 O O . SER B 1 185 ? 10.914 11.766 -3.912 1 82.69 185 SER B O 1
ATOM 3052 N N . ASN B 1 186 ? 12.992 12.664 -3.51 1 89.94 186 ASN B N 1
ATOM 3053 C CA . ASN B 1 186 ? 13.008 12.281 -2.102 1 89.94 186 ASN B CA 1
ATOM 3054 C C . ASN B 1 186 ? 12.547 13.422 -1.206 1 89.94 186 ASN B C 1
ATOM 3056 O O . ASN B 1 186 ? 13.125 14.516 -1.228 1 89.94 186 ASN B O 1
ATOM 3060 N N . GLU B 1 187 ? 11.492 13.227 -0.508 1 92.25 187 GLU B N 1
ATOM 3061 C CA . GLU B 1 187 ? 10.859 14.234 0.333 1 92.25 187 GLU B CA 1
ATOM 3062 C C . GLU B 1 187 ? 10.57 13.688 1.728 1 92.25 187 GLU B C 1
ATOM 3064 O O . GLU B 1 187 ? 10.844 12.516 2.012 1 92.25 187 GLU B O 1
ATOM 3069 N N . GLY B 1 188 ? 10.133 14.594 2.545 1 93.25 188 GLY B N 1
ATOM 3070 C CA . GLY B 1 188 ? 9.617 14.156 3.836 1 93.25 188 GLY B CA 1
ATOM 3071 C C . GLY B 1 188 ? 8.273 13.469 3.746 1 93.25 188 GLY B C 1
ATOM 3072 O O . GLY B 1 188 ? 7.641 13.469 2.689 1 93.25 188 GLY B O 1
ATOM 3073 N N . TYR B 1 189 ? 7.914 12.812 4.891 1 95.06 189 TYR B N 1
ATOM 3074 C CA . TYR B 1 189 ? 6.633 12.125 4.938 1 95.06 189 TYR B CA 1
ATOM 3075 C C . TYR B 1 189 ? 6.07 12.117 6.355 1 95.06 189 TYR B C 1
ATOM 3077 O O . TYR B 1 189 ? 6.805 12.328 7.32 1 95.06 189 TYR B O 1
ATOM 3085 N N . VAL B 1 190 ? 4.766 11.977 6.402 1 96.5 190 VAL B N 1
ATOM 3086 C CA . VAL B 1 190 ? 4.035 11.82 7.656 1 96.5 190 VAL B CA 1
ATOM 3087 C C . VAL B 1 190 ? 3.215 10.531 7.621 1 96.5 190 VAL B C 1
ATOM 3089 O O . VAL B 1 190 ? 2.539 10.25 6.633 1 96.5 190 VAL B O 1
ATOM 3092 N N . CYS B 1 191 ? 3.432 9.703 8.641 1 97.56 191 CYS B N 1
ATOM 3093 C CA . CYS B 1 191 ? 2.547 8.562 8.82 1 97.56 191 CYS B CA 1
ATOM 3094 C C . CYS B 1 191 ? 1.433 8.883 9.812 1 97.56 191 CYS B C 1
ATOM 3096 O O . CYS B 1 191 ? 1.67 9.539 10.828 1 97.56 191 CYS B O 1
ATOM 3098 N N . GLU B 1 192 ? 0.294 8.406 9.477 1 96.5 192 GLU B N 1
ATOM 3099 C CA . GLU B 1 192 ? -0.888 8.633 10.305 1 96.5 192 GLU B CA 1
ATOM 3100 C C . GLU B 1 192 ? -1.446 7.316 10.844 1 96.5 192 GLU B C 1
ATOM 3102 O O . GLU B 1 192 ? -1.531 6.328 10.117 1 96.5 192 GLU B O 1
ATOM 3107 N N . PHE B 1 193 ? -1.766 7.328 12.156 1 94.25 193 PHE B N 1
ATOM 3108 C CA . PHE B 1 193 ? -2.395 6.207 12.844 1 94.25 193 PHE B CA 1
ATOM 3109 C C . PHE B 1 193 ? -3.711 6.629 13.477 1 94.25 193 PHE B C 1
ATOM 3111 O O . PHE B 1 193 ? -3.721 7.395 14.445 1 94.25 193 PHE B O 1
ATOM 3118 N N . PRO B 1 194 ? -4.797 6.039 12.906 1 86.56 194 PRO B N 1
ATOM 3119 C CA . PRO B 1 194 ? -6.105 6.465 13.406 1 86.56 194 PRO B CA 1
ATOM 3120 C C . PRO B 1 194 ? -6.418 5.918 14.797 1 86.56 194 PRO B C 1
ATOM 3122 O O . PRO B 1 194 ? -6.117 4.758 15.094 1 86.56 194 PRO B O 1
ATOM 3125 N N . ILE B 1 195 ? -6.785 6.75 15.656 1 77.62 195 ILE B N 1
ATOM 3126 C CA . ILE B 1 195 ? -7.234 6.383 17 1 77.62 195 ILE B CA 1
ATOM 3127 C C . ILE B 1 195 ? -8.734 6.652 17.125 1 77.62 195 ILE B C 1
ATOM 3129 O O . ILE B 1 195 ? -9.25 7.621 16.578 1 77.62 195 ILE B O 1
ATOM 3133 N N . ALA B 1 196 ? -9.43 5.461 17.609 1 60.12 196 ALA B N 1
ATOM 3134 C CA . ALA B 1 196 ? -10.859 5.625 17.844 1 60.12 196 ALA B CA 1
ATOM 3135 C C . ALA B 1 196 ? -11.133 6.809 18.766 1 60.12 196 ALA B C 1
ATOM 3137 O O . ALA B 1 196 ? -10.344 7.098 19.672 1 60.12 196 ALA B O 1
ATOM 3138 N N . GLU B 1 197 ? -11.977 7.762 18.234 1 49.69 197 GLU B N 1
ATOM 3139 C CA . GLU B 1 197 ? -12.422 8.828 19.125 1 49.69 197 GLU B CA 1
ATOM 3140 C C . GLU B 1 197 ? -13.047 8.266 20.391 1 49.69 197 GLU B C 1
ATOM 3142 O O . GLU B 1 197 ? -13.734 7.242 20.344 1 49.69 197 GLU B O 1
ATOM 3147 N N . SER B 1 198 ? -12.328 8.406 21.547 1 37.62 198 SER B N 1
ATOM 3148 C CA . SER B 1 198 ? -12.969 8.07 22.828 1 37.62 198 SER B CA 1
ATOM 3149 C C . SER B 1 198 ? -14.438 8.477 22.828 1 37.62 198 SER B C 1
ATOM 3151 O O . SER B 1 198 ? -14.789 9.555 22.344 1 37.62 198 SER B O 1
ATOM 3153 N N . CYS B 1 199 ? -15.305 7.461 22.453 1 33.78 199 CYS B N 1
ATOM 3154 C CA . CYS B 1 199 ? -16.688 7.781 22.781 1 33.78 199 CYS B CA 1
ATOM 3155 C C . CYS B 1 199 ? -16.797 8.398 24.156 1 33.78 199 CYS B C 1
ATOM 3157 O O . CYS B 1 199 ? -16.422 7.777 25.156 1 33.78 199 CYS B O 1
ATOM 3159 N N . TYR B 1 200 ? -16.453 9.57 24.359 1 29.34 200 TYR B N 1
ATOM 3160 C CA . TYR B 1 200 ? -16.969 10.109 25.609 1 29.34 200 TYR B CA 1
ATOM 3161 C C . TYR B 1 200 ? -18.484 10.156 25.594 1 29.34 200 TYR B C 1
ATOM 3163 O O . TYR B 1 200 ? -19.094 10.336 24.547 1 29.34 200 TYR B O 1
#